Protein AF-A0A9D7H4N6-F1 (afdb_monomer)

pLDDT: mean 89.92, std 17.06, range [23.44, 98.88]

Nearest PDB structures (foldseek):
  3dor-assembly1_B  TM=7.027E-01  e=2.521E-19  Chlamydia trachomatis
  3dpm-assembly1_B  TM=6.801E-01  e=1.148E-19  Chlamydia trachomatis
  8vcb-assembly2_B  TM=7.062E-01  e=5.850E-17  Bacteroides fragilis
  4l8k-assembly2_B  TM=6.995E-01  e=5.491E-16  Parabacteroides merdae ATCC 43184
  7rqh-assembly1_B-4  TM=7.198E-01  e=1.132E-14  Pseudomonas aeruginosa PAO1

Solvent-accessible surface area (backbone atoms only — not comparable to full-atom values): 26566 Å² total; per-residue (Å²): 134,89,82,87,92,82,90,86,92,87,89,86,90,83,91,85,89,82,90,79,92,77,87,84,79,83,87,75,97,68,84,78,77,80,78,72,80,78,74,78,77,72,62,92,66,58,45,61,63,74,42,55,33,49,44,80,59,23,33,16,24,37,17,38,82,50,97,94,28,19,41,80,37,81,52,82,65,52,63,84,71,32,39,23,46,89,23,38,71,37,78,54,51,78,65,53,52,51,52,49,53,38,45,49,56,49,43,54,50,44,64,27,33,34,31,46,32,72,85,68,71,52,54,60,66,59,29,44,30,32,13,49,32,44,31,60,73,35,62,103,49,68,57,23,46,47,24,13,50,51,47,34,53,42,53,54,37,38,44,40,24,36,40,39,46,78,84,46,58,69,36,92,80,27,21,34,59,31,18,9,27,38,36,43,28,32,35,54,38,92,58,32,25,29,24,73,40,45,43,87,87,20,57,72,73,60,46,36,14,30,27,46,50,29,46,72,91,26,44,33,57,58,28,38,51,50,30,56,64,43,45,53,23,42,66,39,29,24,20,70,46,16,41,47,34,54,6,22,21,12,40,42,37,63,59,47,72,70,36,39,38,32,37,35,41,79,90,67,51,72,48,80,43,60,31,79,53,74,50,75,72,40,58,44,40,33,94,38,70,64,40,70,79,42,61,43,48,56,46,77,46,97,90,39,35,18,40,36,37,36,22,34,42,54,73,64,93,54,96,80,64,47,68,67,56,52,40,48,52,38,38,57,30,45,62,78,34,68,85,32,60,7,39,31,38,37,28,31,42,7,68,9,55,46,39,68,44,41,29,36,46,48,24,8,42,45,58,49,52,72,46,74,58,32,38,33,28,32,38,36,76,60,47,82,71,85,38,66,39,87,88,46,68,46,75,45,58,32,46,86,24,77,84,44,53,45,87,56,40,40,22,36,36,37,19,21,44,8,15,28,22,36,30,55,30,48,45,44,40,64,72,29,11,79,70,58,37,49,37,27,18,39,33,18,10,8,18,44,62,41,78,40,69,75,45,78,48,44,90,93,58,50,28,36,33,32,32,21,23,26,34,26,20,37,84,87,65,51,70,36,54,37,55,37,47,73,34,83,38,78,41,68,70,42,40,66,35,34,58,70,77,38,58,45,45,60,53,56,38,47,66,78,19,105

Secondary structure (DSSP, 8-state):
-------------------------PPP--PPP-PPPPP----TTPPPTT-EEE-TTS-EEEEEEETTEEEEEE-PPP-SSEEEETTEEEEPPHHHHHHHHHHHHHHHHHHHH-SSTTTTT--HHHHHHHHHHHHHHS-SSHHHHHHHHHHHHHHT--SS-EEEETTTTTSSSSPBTTEESSSEEEEEETTEEEEEEE-TT-TT---TT-EEEEETTEEHHHHHHHHHTSS-BEE---SHHHHHHHHHHTGGGS--TT-EEEEE-TTS-EEEEE---PPSPEE--SSSTTGGGSS-EEEE-TTS-EEEE---BSPPS-TT--HHHHHHHHHHHHHTTTTSSEEEEE-TT---B-HHHHHHHHTTSTT---EEEEEEEEBPTT-SS--BPTT--EEEEE---GGG---SEEEEEE-TT--THHHHHHHHHHHHSTT-EEEEES------S----EEEE-SSS-EEEE---EEEE-TT--B-TT-----SEE-PPPHHHHHTT--HHHHHHHHHH-

Sequence (514 aa):
MRSALSRVFGALRTSASVVLLSAGCAPSDAAEPASAPAAASACASSCTVGARRCSERGDPEECRSEANCGAWHPVDACVGETACRDGECASLSPRQIEQKKDLATFVDKLAASTGSYLDLGVDAQDVLSASVTTLVAGADDDAAYYRAARRALVGFRNGHIDLFSNTKCGSAELPELFTSRVGACAQPFRDHAVVAYANEGNALGLRAGDRIVSVDGRAGAAMLDAAFHQAACGVGSSSESNRRFVSATSLFAAVRVGSTVEVARVDGTVETKTVERLEAPVLCRFPHPGSHAYPAKATRRSDGVAVVEVPTFLLPTSPRMTESDLAERIAEELDKAKDAKGIVWDLRGNPGGATFVGLSIVGGMPGFTKGVLAKCAARQFGSVPFAPVPGSTITFQVSAQSRFAYAGKVAVIVDGLTTSAGDYFALAVSSMTGGQVALVGSPTAGAFGGVGKPYDFGKLLPMRFTADESRCTDPTGAPLERRGVEPAHLVELQPEDLQAGRDTVVEAAAALVR

Foldseek 3Di:
DDDDDDDDDDDDDDDDDDDDDDDDDDDDDDDDDPDDPPDPDDPPDADDAQQWDQDLLQFIWGFHDDPNGTDTDGDDGADDQWTHDRRDTDHDDPLLSQLLVLLLVLLLQQLQFFQCQVVVVQDSSSQSSSLSNQLVHDDSDPQSSLLSSLSSQQSSQFFQKWKDFPPCECHLSAYAFLKAFQQWFWFDDQQFIFTLDGDVPGQFPDAGLKTFQDKQPDGGVRLLVCQLSGRYGTTHFRAPQLSRGSSRSSSRSRDDQQMWTWIQAPVRDIDITGRNDTHRMFRNAPPHGPLVVAQWAWDADPVQEIEIEGQEQADPPPPPDDSVNSLVRSLVRVVVGQRGLEYEYEHELYQYHDLVSLLLLLLQDAQFDWDWFKKKFFFDGRDVVTDGDPPRIDTDIHHHHPSNHHHAQYEYEYGQNLEESSQSSLSRQVPGRNPRYFYFEAFYRLNYFHWADKDWTDPPGIMIMTHGRMFMAGPVRHTSGRPTRGTPYYDDAHSVQSNVVHGRRVVVRVVRRD

Mean predicted aligned error: 7.72 Å

Radius of gyration: 27.6 Å; Cα contacts (8 Å, |Δi|>4): 1222; chains: 1; bounding box: 60×85×81 Å

Structure (mmCIF, N/CA/C/O backbone):
data_AF-A0A9D7H4N6-F1
#
_entry.id   AF-A0A9D7H4N6-F1
#
loop_
_atom_site.group_PDB
_atom_site.id
_atom_site.type_symbol
_atom_site.label_atom_id
_atom_site.label_alt_id
_atom_site.label_comp_id
_atom_site.label_asym_id
_atom_site.label_entity_id
_atom_site.label_seq_id
_atom_site.pdbx_PDB_ins_code
_atom_site.Cartn_x
_atom_site.Cartn_y
_atom_site.Cartn_z
_atom_site.occupancy
_atom_site.B_iso_or_equiv
_atom_site.auth_seq_id
_atom_site.auth_comp_id
_atom_site.auth_asym_id
_atom_site.auth_atom_id
_atom_site.pdbx_PDB_model_num
ATOM 1 N N . MET A 1 1 ? 28.445 -23.072 48.379 1.00 31.16 1 MET A N 1
ATOM 2 C CA . MET A 1 1 ? 29.192 -23.818 49.418 1.00 31.16 1 MET A CA 1
ATOM 3 C C . MET A 1 1 ? 28.188 -24.417 50.400 1.00 31.16 1 MET A C 1
ATOM 5 O O . MET A 1 1 ? 27.513 -23.635 51.048 1.00 31.16 1 MET A O 1
ATOM 9 N N . ARG A 1 2 ? 28.145 -25.765 50.490 1.00 28.98 2 ARG A N 1
ATOM 10 C CA . ARG A 1 2 ? 27.382 -26.639 51.431 1.00 28.98 2 ARG A CA 1
ATOM 11 C C . ARG A 1 2 ? 25.843 -26.587 51.286 1.00 28.98 2 ARG A C 1
ATOM 13 O O . ARG A 1 2 ? 25.305 -25.510 51.126 1.00 28.98 2 ARG A O 1
ATOM 20 N N . SER A 1 3 ? 25.028 -27.644 51.376 1.00 30.94 3 SER A N 1
ATOM 21 C CA . SER A 1 3 ? 25.128 -29.116 51.511 1.00 30.94 3 SER A CA 1
ATOM 22 C C . SER A 1 3 ? 23.657 -29.601 51.620 1.00 30.94 3 SER A C 1
ATOM 24 O O . SER A 1 3 ? 22.938 -29.067 52.451 1.00 30.94 3 SER A O 1
ATOM 26 N N . ALA A 1 4 ? 23.102 -30.359 50.668 1.00 32.34 4 ALA A N 1
ATOM 27 C CA . ALA A 1 4 ? 22.773 -31.802 50.734 1.00 32.34 4 ALA A CA 1
ATOM 28 C C . ALA A 1 4 ? 21.651 -32.293 51.711 1.00 32.34 4 ALA A C 1
ATOM 30 O O . ALA A 1 4 ? 21.823 -32.253 52.921 1.00 32.34 4 ALA A O 1
ATOM 31 N N . LEU A 1 5 ? 20.591 -32.872 51.100 1.00 29.30 5 LEU A N 1
ATOM 32 C CA . LEU A 1 5 ? 19.924 -34.191 51.329 1.00 29.30 5 LEU A CA 1
ATOM 33 C C . LEU A 1 5 ? 19.170 -34.583 52.633 1.00 29.30 5 LEU A C 1
ATOM 35 O O . LEU A 1 5 ? 19.785 -34.716 53.681 1.00 29.30 5 LEU A O 1
ATOM 39 N N . SER A 1 6 ? 17.883 -34.984 52.482 1.00 26.77 6 SER A N 1
ATOM 40 C CA . SER A 1 6 ? 17.242 -36.291 52.866 1.00 26.77 6 SER A CA 1
ATOM 41 C C . SER A 1 6 ? 15.709 -36.234 52.578 1.00 26.77 6 SER A C 1
ATOM 43 O O . SER A 1 6 ? 15.073 -35.291 53.027 1.00 26.77 6 SER A O 1
ATOM 45 N N . ARG A 1 7 ? 15.058 -36.998 51.666 1.00 29.36 7 ARG A N 1
ATOM 46 C CA . ARG A 1 7 ? 14.456 -38.375 51.738 1.00 29.36 7 ARG A CA 1
ATOM 47 C C . ARG A 1 7 ? 13.789 -38.705 53.106 1.00 29.36 7 ARG A C 1
ATOM 49 O O . ARG A 1 7 ? 14.458 -38.523 54.112 1.00 29.36 7 ARG A O 1
ATOM 56 N N . VAL A 1 8 ? 12.517 -39.139 53.262 1.00 28.75 8 VAL A N 1
ATOM 57 C CA . VAL A 1 8 ? 11.832 -40.390 52.810 1.00 28.75 8 VAL A CA 1
ATOM 58 C C . VAL A 1 8 ? 10.313 -40.389 53.189 1.00 28.75 8 VAL A C 1
ATOM 60 O O . VAL A 1 8 ? 9.976 -39.990 54.295 1.00 28.75 8 VAL A O 1
ATOM 63 N N . PHE A 1 9 ? 9.468 -40.910 52.273 1.00 25.94 9 PHE A N 1
ATOM 64 C CA . PHE A 1 9 ? 8.180 -41.668 52.347 1.00 25.94 9 PHE A CA 1
ATOM 65 C C . PHE A 1 9 ? 6.916 -41.242 53.140 1.00 25.94 9 PHE A C 1
ATOM 67 O O . PHE A 1 9 ? 6.926 -41.061 54.350 1.00 25.94 9 PHE A O 1
ATOM 74 N N . GLY A 1 10 ? 5.769 -41.361 52.445 1.00 23.44 10 GLY A N 1
ATOM 75 C CA . GLY A 1 10 ? 4.425 -41.580 53.004 1.00 23.44 10 GLY A CA 1
ATOM 76 C C . GLY A 1 10 ? 3.359 -41.718 51.903 1.00 23.44 10 GLY A C 1
ATOM 77 O O . GLY A 1 10 ? 2.981 -40.733 51.284 1.00 23.44 10 GLY A O 1
ATOM 78 N N . ALA A 1 11 ? 2.926 -42.948 51.619 1.00 26.28 11 ALA A N 1
ATOM 79 C CA . ALA A 1 11 ? 1.974 -43.316 50.568 1.00 26.28 11 ALA A CA 1
ATOM 80 C C . ALA A 1 11 ? 0.505 -43.081 50.965 1.00 26.28 11 ALA A C 1
ATOM 82 O O . ALA A 1 11 ? 0.164 -43.284 52.125 1.00 26.28 11 ALA A O 1
ATOM 83 N N . LEU A 1 12 ? -0.375 -42.808 49.991 1.00 26.25 12 LEU A N 1
ATOM 84 C CA . LEU A 1 12 ? -1.779 -43.248 50.016 1.00 26.25 12 LEU A CA 1
ATOM 85 C C . LEU A 1 12 ? -2.389 -43.259 48.603 1.00 26.25 12 LEU A C 1
ATOM 87 O O . LEU A 1 12 ? -2.299 -42.300 47.844 1.00 26.25 12 LEU A O 1
ATOM 91 N N . ARG A 1 13 ? -2.957 -44.422 48.264 1.00 29.92 13 ARG A N 1
ATOM 92 C CA . ARG A 1 13 ? -3.663 -44.780 47.026 1.00 29.92 13 ARG A CA 1
ATOM 93 C C . ARG A 1 13 ? -5.121 -44.309 47.071 1.00 29.92 13 ARG A C 1
ATOM 95 O O . ARG A 1 13 ? -5.721 -44.351 48.137 1.00 29.92 13 ARG A O 1
ATOM 102 N N . THR A 1 14 ? -5.694 -44.011 45.902 1.00 30.47 14 THR A N 1
ATOM 103 C CA . THR A 1 14 ? -7.091 -44.270 45.449 1.00 30.47 14 THR A CA 1
ATOM 104 C C . THR A 1 14 ? -7.192 -43.675 44.029 1.00 30.47 14 THR A C 1
ATOM 106 O O . THR A 1 14 ? -7.036 -42.479 43.854 1.00 30.47 14 THR A O 1
ATOM 109 N N . SER A 1 15 ? -7.061 -44.439 42.938 1.00 30.33 15 SER A N 1
ATOM 110 C CA . SER A 1 15 ? -8.058 -45.303 42.273 1.00 30.33 15 SER A CA 1
ATOM 111 C C . SER A 1 15 ? -9.356 -44.591 41.869 1.00 30.33 15 SER A C 1
ATOM 113 O O . SER A 1 15 ? -10.302 -44.559 42.643 1.00 30.33 15 SER A O 1
ATOM 115 N N . ALA A 1 16 ? -9.401 -44.115 40.620 1.00 28.72 16 ALA A N 1
ATOM 116 C CA . ALA A 1 16 ? -10.598 -44.093 39.776 1.00 28.72 16 ALA A CA 1
ATOM 117 C C . ALA A 1 16 ? -10.154 -44.049 38.301 1.00 28.72 16 ALA A C 1
ATOM 119 O O . ALA A 1 16 ? -9.672 -43.033 37.807 1.00 28.72 16 ALA A O 1
ATOM 120 N N . SER A 1 17 ? -10.256 -45.196 37.631 1.00 28.16 17 SER A N 1
ATOM 121 C CA . SER A 1 17 ? -10.043 -45.360 36.194 1.00 28.16 17 SER A CA 1
ATOM 122 C C . SER A 1 17 ? -11.360 -45.120 35.459 1.00 28.16 17 SER A C 1
ATOM 124 O O . SER A 1 17 ? -12.376 -45.706 35.826 1.00 28.16 17 SER A O 1
ATOM 126 N N . VAL A 1 18 ? -11.326 -44.321 34.392 1.00 29.06 18 VAL A N 1
ATOM 127 C CA . VAL A 1 18 ? -12.344 -44.333 33.335 1.00 29.06 18 VAL A CA 1
ATOM 128 C C . VAL A 1 18 ? -11.663 -44.715 32.025 1.00 29.06 18 VAL A C 1
ATOM 130 O O . VAL A 1 18 ? -10.549 -44.297 31.721 1.00 29.06 18 VAL A O 1
ATOM 133 N N . VAL A 1 19 ? -12.356 -45.610 31.337 1.00 26.47 19 VAL A N 1
ATOM 134 C CA . VAL A 1 19 ? -11.982 -46.451 30.206 1.00 26.47 19 VAL A CA 1
ATOM 135 C C . VAL A 1 19 ? -11.839 -45.636 28.917 1.00 26.47 19 VAL A C 1
ATOM 137 O O . VAL A 1 19 ? -12.755 -44.909 28.545 1.00 26.47 19 VAL A O 1
ATOM 140 N N . LEU A 1 20 ? -10.731 -45.826 28.196 1.00 29.91 20 LEU A N 1
ATOM 141 C CA . LEU A 1 20 ? -10.601 -45.502 26.773 1.00 29.91 20 LEU A CA 1
ATOM 142 C C . LEU A 1 20 ? -10.512 -46.822 26.000 1.00 29.91 20 LEU A C 1
ATOM 144 O O . LEU A 1 20 ? -9.596 -47.616 26.204 1.00 29.91 20 LEU A O 1
ATOM 148 N N . LEU A 1 21 ? -11.512 -47.059 25.152 1.00 28.14 21 LEU A N 1
ATOM 149 C CA . LEU A 1 21 ? -11.592 -48.175 24.215 1.00 28.14 21 LEU A CA 1
ATOM 150 C C . LEU A 1 21 ? -10.559 -47.981 23.097 1.00 28.14 21 LEU A C 1
ATOM 152 O O . LEU A 1 21 ? -10.729 -47.114 22.243 1.00 28.14 21 LEU A O 1
ATOM 156 N N . SER A 1 22 ? -9.520 -48.814 23.076 1.00 31.00 22 SER A N 1
ATOM 157 C CA . SER A 1 22 ? -8.699 -49.070 21.893 1.00 31.00 22 SER A CA 1
ATOM 158 C C . SER A 1 22 ? -9.006 -50.479 21.382 1.00 31.00 22 SER A C 1
ATOM 160 O O . SER A 1 22 ? -8.701 -51.482 22.024 1.00 31.00 22 SER A O 1
ATOM 162 N N . ALA A 1 23 ? -9.662 -50.561 20.225 1.00 32.72 23 ALA A N 1
ATOM 163 C CA . ALA A 1 23 ? -9.828 -51.813 19.502 1.00 32.72 23 ALA A CA 1
ATOM 164 C C . ALA A 1 23 ? -8.576 -52.046 18.648 1.00 32.72 23 ALA A C 1
ATOM 166 O O . ALA A 1 23 ? -8.309 -51.306 17.703 1.00 32.72 23 ALA A O 1
ATOM 167 N N . GLY A 1 24 ? -7.801 -53.064 19.017 1.00 31.47 24 GLY A N 1
ATOM 168 C CA . GLY A 1 24 ? -6.745 -53.622 18.184 1.00 31.47 24 GLY A CA 1
ATOM 169 C C . GLY A 1 24 ? -7.323 -54.601 17.163 1.00 31.47 24 GLY A C 1
ATOM 170 O O . GLY A 1 24 ? -8.156 -55.440 17.497 1.00 31.47 24 GLY A O 1
ATOM 171 N N . CYS A 1 25 ? -6.841 -54.517 15.928 1.00 34.50 25 CYS A N 1
ATOM 172 C CA . CYS A 1 25 ? -6.872 -55.608 14.961 1.00 34.50 25 CYS A CA 1
ATOM 173 C C . CYS A 1 25 ? -5.444 -55.807 14.447 1.00 34.50 25 CYS A C 1
ATOM 175 O O . CYS A 1 25 ? -4.770 -54.849 14.072 1.00 34.50 25 CYS A O 1
ATOM 177 N N . ALA A 1 26 ? -4.979 -57.052 14.524 1.00 42.94 26 ALA A N 1
ATOM 178 C CA . ALA A 1 26 ? -3.671 -57.503 14.068 1.00 42.94 26 ALA A CA 1
ATOM 179 C C . ALA A 1 26 ? -3.555 -57.429 12.531 1.00 42.94 26 ALA A C 1
ATOM 181 O O . ALA A 1 26 ? -4.571 -57.591 11.851 1.00 42.94 26 ALA A O 1
ATOM 182 N N . PRO A 1 27 ? -2.349 -57.239 11.967 1.00 38.84 27 PRO A N 1
ATOM 183 C CA . PRO A 1 27 ? -2.152 -57.338 10.530 1.00 38.84 27 PRO A CA 1
ATOM 184 C C . PRO A 1 27 ? -2.072 -58.810 10.106 1.00 38.84 27 PRO A C 1
ATOM 186 O O . PRO A 1 27 ? -1.312 -59.598 10.666 1.00 38.84 27 PRO A O 1
ATOM 189 N N . SER A 1 28 ? -2.885 -59.166 9.115 1.00 38.56 28 SER A N 1
ATOM 190 C CA . SER A 1 28 ? -2.778 -60.402 8.347 1.00 38.56 28 SER A CA 1
ATOM 191 C C . SER A 1 28 ? -1.694 -60.257 7.282 1.00 38.56 28 SER A C 1
ATOM 193 O O . SER A 1 28 ? -1.727 -59.297 6.510 1.00 38.56 28 SER A O 1
ATOM 195 N N . ASP A 1 29 ? -0.800 -61.239 7.199 1.00 43.19 29 ASP A N 1
ATOM 196 C CA . ASP A 1 29 ? 0.105 -61.446 6.072 1.00 43.19 29 ASP A CA 1
ATOM 197 C C . ASP A 1 29 ? -0.702 -61.643 4.778 1.00 43.19 29 ASP A C 1
ATOM 199 O O . ASP A 1 29 ? -1.260 -62.712 4.520 1.00 43.19 29 ASP A O 1
ATOM 203 N N . ALA A 1 30 ? -0.771 -60.594 3.962 1.00 38.00 30 ALA A N 1
ATOM 204 C CA . ALA A 1 30 ? -1.228 -60.653 2.583 1.00 38.00 30 ALA A CA 1
ATOM 205 C C . ALA A 1 30 ? -0.096 -60.127 1.698 1.00 38.00 30 ALA A C 1
ATOM 207 O O . ALA A 1 30 ? 0.338 -58.985 1.836 1.00 38.00 30 ALA A O 1
ATOM 208 N N . ALA A 1 31 ? 0.402 -60.998 0.823 1.00 40.69 31 ALA A N 1
ATOM 209 C CA . ALA A 1 31 ? 1.428 -60.686 -0.157 1.00 40.69 31 ALA A CA 1
ATOM 210 C C . ALA A 1 31 ? 1.019 -59.475 -1.013 1.00 40.69 31 ALA A C 1
ATOM 212 O O . ALA A 1 31 ? -0.076 -59.449 -1.581 1.00 40.69 31 ALA A O 1
ATOM 213 N N . GLU A 1 32 ? 1.915 -58.489 -1.104 1.00 38.44 32 GLU A N 1
ATOM 214 C CA . GLU A 1 32 ? 1.779 -57.339 -1.994 1.00 38.44 32 GLU A CA 1
ATOM 215 C C . GLU A 1 32 ? 1.626 -57.806 -3.453 1.00 38.44 32 GLU A C 1
ATOM 217 O O . GLU A 1 32 ? 2.433 -58.613 -3.931 1.00 38.44 32 GLU A O 1
ATOM 222 N N . PRO A 1 33 ? 0.631 -57.301 -4.203 1.00 44.22 33 PRO A N 1
ATOM 223 C CA . PRO A 1 33 ? 0.634 -57.443 -5.647 1.00 44.22 33 PRO A CA 1
ATOM 224 C C . PRO A 1 33 ? 1.816 -56.646 -6.210 1.00 44.22 33 PRO A C 1
ATOM 226 O O . PRO A 1 33 ? 2.027 -55.489 -5.846 1.00 44.22 33 PRO A O 1
ATOM 229 N N . ALA A 1 34 ? 2.579 -57.285 -7.098 1.00 42.91 34 ALA A N 1
ATOM 230 C CA . ALA A 1 34 ? 3.701 -56.689 -7.810 1.00 42.91 34 ALA A CA 1
ATOM 231 C C . ALA A 1 34 ? 3.352 -55.279 -8.312 1.00 42.91 34 ALA A C 1
ATOM 233 O O . ALA A 1 34 ? 2.347 -55.076 -9.000 1.00 42.91 34 ALA A O 1
ATOM 234 N N . SER A 1 35 ? 4.196 -54.318 -7.943 1.00 48.28 35 SER A N 1
ATOM 235 C CA . SER A 1 35 ? 4.114 -52.927 -8.360 1.00 48.28 35 SER A CA 1
ATOM 236 C C . SER A 1 35 ? 3.995 -52.833 -9.881 1.00 48.28 35 SER A C 1
ATOM 238 O O . SER A 1 35 ? 4.851 -53.301 -10.634 1.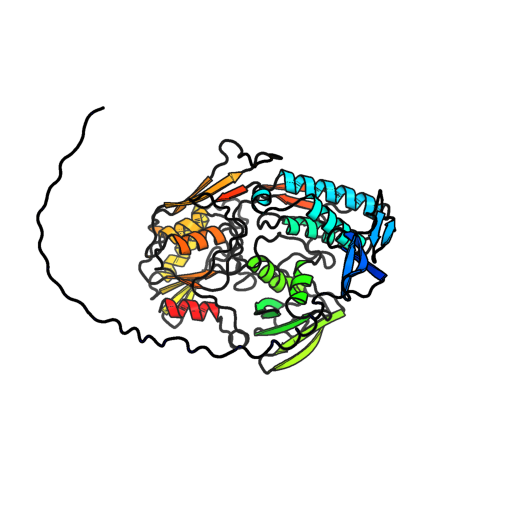00 48.28 35 SER A O 1
ATOM 240 N N . ALA A 1 36 ? 2.909 -52.211 -10.339 1.00 52.25 36 ALA A N 1
ATOM 241 C CA . ALA A 1 36 ? 2.809 -51.752 -11.714 1.00 52.25 36 ALA A CA 1
ATOM 242 C C . ALA A 1 36 ? 4.004 -50.822 -12.013 1.00 52.25 36 ALA A C 1
ATOM 244 O O . ALA A 1 36 ? 4.398 -50.047 -11.133 1.00 52.25 36 ALA A O 1
ATOM 245 N N . PRO A 1 37 ? 4.602 -50.885 -13.216 1.00 46.31 37 PRO A N 1
ATOM 246 C CA . PRO A 1 37 ? 5.726 -50.027 -13.567 1.00 46.31 37 PRO A CA 1
ATOM 247 C C . PRO A 1 37 ? 5.324 -48.563 -13.379 1.00 46.31 37 PRO A C 1
ATOM 249 O O . PRO A 1 37 ? 4.266 -48.142 -13.850 1.00 46.31 37 PRO A O 1
ATOM 252 N N . ALA A 1 38 ? 6.162 -47.816 -12.656 1.00 49.41 38 ALA A N 1
ATOM 253 C CA . ALA A 1 38 ? 5.985 -46.393 -12.411 1.00 49.41 38 ALA A CA 1
ATOM 254 C C . ALA A 1 38 ? 5.658 -45.686 -13.732 1.00 49.41 38 ALA A C 1
ATOM 256 O O . ALA A 1 38 ? 6.451 -45.723 -14.676 1.00 49.41 38 ALA A O 1
ATOM 257 N N . ALA A 1 39 ? 4.473 -45.076 -13.803 1.00 52.19 39 ALA A N 1
ATOM 258 C CA . ALA A 1 39 ? 4.115 -44.197 -14.903 1.00 52.19 39 ALA A CA 1
ATOM 259 C C . ALA A 1 39 ? 5.239 -43.166 -15.063 1.00 52.19 39 ALA A C 1
ATOM 261 O O . ALA A 1 39 ? 5.658 -42.559 -14.076 1.00 52.19 39 ALA A O 1
ATOM 262 N N . ALA A 1 40 ? 5.758 -43.027 -16.286 1.00 56.47 40 ALA A N 1
ATOM 263 C CA . ALA A 1 40 ? 6.808 -42.075 -16.608 1.00 56.47 40 ALA A CA 1
ATOM 264 C C . ALA A 1 40 ? 6.451 -40.709 -16.007 1.00 56.47 40 ALA A C 1
ATOM 266 O O . ALA A 1 40 ? 5.427 -40.122 -16.355 1.00 56.47 40 ALA A O 1
ATOM 267 N N . SER A 1 41 ? 7.274 -40.260 -15.058 1.00 62.50 41 SER A N 1
ATOM 268 C CA . SER A 1 41 ? 7.195 -38.948 -14.422 1.00 62.50 41 SER A CA 1
ATOM 269 C C . SER A 1 41 ? 7.042 -37.885 -15.507 1.00 62.50 41 SER A C 1
ATOM 271 O O . SER A 1 41 ? 8.002 -37.602 -16.224 1.00 62.50 41 SER A O 1
ATOM 273 N N . ALA A 1 42 ? 5.845 -37.316 -15.652 1.00 63.62 42 ALA A N 1
ATOM 274 C CA . ALA A 1 42 ? 5.615 -36.212 -16.569 1.00 63.62 42 ALA A CA 1
ATOM 275 C C . ALA A 1 42 ? 6.565 -35.069 -16.187 1.00 63.62 42 ALA A C 1
ATOM 277 O O . ALA A 1 42 ? 6.561 -34.616 -15.042 1.00 63.62 42 ALA A O 1
ATOM 278 N N . CYS A 1 43 ? 7.420 -34.650 -17.122 1.00 72.25 43 CYS A N 1
ATOM 279 C CA . CYS A 1 43 ? 8.371 -33.565 -16.919 1.00 72.25 43 CYS A CA 1
ATOM 280 C C . CYS A 1 43 ? 7.598 -32.301 -16.507 1.00 72.25 43 CYS A C 1
ATOM 282 O O . CYS A 1 43 ? 6.973 -31.659 -17.347 1.00 72.25 43 CYS A O 1
ATOM 284 N N . ALA A 1 44 ? 7.629 -31.932 -15.226 1.00 58.16 44 ALA A N 1
ATOM 285 C CA . ALA A 1 44 ? 6.854 -30.803 -14.704 1.00 58.16 44 ALA A CA 1
ATOM 286 C C . ALA A 1 44 ? 7.310 -29.432 -15.256 1.00 58.16 44 ALA A C 1
ATOM 288 O O . ALA A 1 44 ? 6.668 -28.418 -14.999 1.00 58.16 44 ALA A O 1
ATOM 289 N N . SER A 1 45 ? 8.396 -29.392 -16.036 1.00 65.00 45 SER A N 1
ATOM 290 C CA . SER A 1 45 ? 8.936 -28.173 -16.643 1.00 65.00 45 SER A CA 1
ATOM 291 C C . SER A 1 45 ? 9.749 -28.450 -17.917 1.00 65.00 45 SER A C 1
ATOM 293 O O . SER A 1 45 ? 10.897 -28.020 -18.020 1.00 65.00 45 SER A O 1
ATOM 295 N N . SER A 1 46 ? 9.211 -29.199 -18.885 1.00 79.25 46 SER A N 1
ATOM 296 C CA . SER A 1 46 ? 9.947 -29.444 -20.134 1.00 79.25 46 SER A CA 1
ATOM 297 C C . SER A 1 46 ? 10.008 -28.180 -20.997 1.00 79.25 46 SER A C 1
ATOM 299 O O . SER A 1 46 ? 8.976 -27.704 -21.471 1.00 79.25 46 SER A O 1
ATOM 301 N N . CYS A 1 47 ? 11.209 -27.659 -21.234 1.00 89.94 47 CYS A N 1
ATOM 302 C CA . CYS A 1 47 ? 11.455 -26.691 -22.301 1.00 89.94 47 CYS A CA 1
ATOM 303 C C . CYS A 1 47 ? 11.732 -27.400 -23.639 1.00 89.94 47 CYS A C 1
ATOM 305 O O . CYS A 1 47 ? 12.070 -28.585 -23.677 1.00 89.94 47 CYS A O 1
ATOM 307 N N . THR A 1 48 ? 11.590 -26.681 -24.754 1.00 93.06 48 THR A N 1
ATOM 308 C CA . THR A 1 48 ? 11.967 -27.198 -26.077 1.00 93.06 48 THR A CA 1
ATOM 309 C C . THR A 1 48 ? 13.486 -27.175 -26.208 1.00 93.06 48 THR A C 1
ATOM 311 O O . THR A 1 48 ? 14.070 -26.098 -26.164 1.00 93.06 48 THR A O 1
ATOM 314 N N . VAL A 1 49 ? 14.134 -28.334 -26.371 1.00 93.31 49 VAL A N 1
ATOM 315 C CA . VAL A 1 49 ? 15.600 -28.430 -26.519 1.00 93.31 49 VAL A CA 1
ATOM 316 C C . VAL A 1 49 ? 16.091 -27.501 -27.637 1.00 93.31 49 VAL A C 1
ATOM 318 O O . VAL A 1 49 ? 15.536 -27.497 -28.734 1.00 93.31 49 VAL A O 1
ATOM 321 N N . GLY A 1 50 ? 17.116 -26.702 -27.340 1.00 93.50 50 GLY A N 1
ATOM 322 C CA . GLY A 1 50 ? 17.661 -25.658 -28.210 1.00 93.50 50 GLY A CA 1
ATOM 323 C C . GLY A 1 50 ? 16.967 -24.298 -28.090 1.00 93.50 50 GLY A C 1
ATOM 324 O O . GLY A 1 50 ? 17.489 -23.311 -28.604 1.00 93.50 50 GLY A O 1
ATOM 325 N N . ALA A 1 51 ? 15.823 -24.201 -27.402 1.00 95.12 51 ALA A N 1
ATOM 326 C CA . ALA A 1 51 ? 15.242 -22.904 -27.073 1.00 95.12 51 ALA A CA 1
ATOM 327 C C . ALA A 1 51 ? 16.204 -22.112 -26.185 1.00 95.12 51 ALA A C 1
ATOM 329 O O . ALA A 1 51 ? 16.891 -22.685 -25.337 1.00 95.12 51 ALA A O 1
ATOM 330 N N . ARG A 1 52 ? 16.216 -20.792 -26.364 1.00 95.75 52 ARG A N 1
ATOM 331 C CA . ARG A 1 52 ? 16.968 -19.856 -25.531 1.00 95.75 52 ARG A CA 1
ATOM 332 C C . ARG A 1 52 ? 16.018 -18.912 -24.815 1.00 95.75 52 ARG A C 1
ATOM 334 O O . ARG A 1 52 ? 14.934 -18.617 -25.318 1.00 95.75 52 ARG A O 1
ATOM 341 N N . ARG A 1 53 ? 16.415 -18.452 -23.635 1.00 93.00 53 ARG A N 1
ATOM 342 C CA . ARG A 1 53 ? 15.707 -17.411 -22.882 1.00 93.00 53 ARG A CA 1
ATOM 343 C C . ARG A 1 53 ? 16.686 -16.625 -22.028 1.00 93.00 53 ARG A C 1
ATOM 345 O O . ARG A 1 53 ? 17.814 -17.055 -21.828 1.00 93.00 53 ARG A O 1
ATOM 352 N N . CYS A 1 54 ? 16.232 -15.507 -21.488 1.00 89.38 54 CYS A N 1
ATOM 353 C CA . CYS A 1 54 ? 16.922 -14.873 -20.374 1.00 89.38 54 CYS A CA 1
ATOM 354 C C . CYS A 1 54 ? 16.380 -15.449 -19.067 1.00 89.38 54 CYS A C 1
ATOM 356 O O . CYS A 1 54 ? 15.163 -15.562 -18.898 1.00 89.38 54 CYS A O 1
ATOM 358 N N . SER A 1 55 ? 17.278 -15.828 -18.164 1.00 88.75 55 SER A N 1
ATOM 359 C CA . SER A 1 55 ? 16.943 -16.207 -16.797 1.00 88.75 55 SER A CA 1
ATOM 360 C C . SER A 1 55 ? 16.328 -15.021 -16.050 1.00 88.75 55 SER A C 1
ATOM 362 O O . SER A 1 55 ? 16.387 -13.872 -16.496 1.00 88.75 55 SER A O 1
ATOM 364 N N . GLU A 1 56 ? 15.789 -15.265 -14.857 1.00 78.31 56 GLU A N 1
ATOM 365 C CA . GLU A 1 56 ? 15.329 -14.182 -13.975 1.00 78.31 56 GLU A CA 1
ATOM 366 C C . GLU A 1 56 ? 16.463 -13.231 -13.549 1.00 78.31 56 GLU A C 1
ATOM 368 O O . GLU A 1 56 ? 16.201 -12.084 -13.180 1.00 78.31 56 GLU A O 1
ATOM 373 N N . ARG A 1 57 ? 17.718 -13.695 -13.631 1.00 78.31 57 ARG A N 1
ATOM 374 C CA . ARG A 1 57 ? 18.930 -12.902 -13.389 1.00 78.31 57 ARG A CA 1
ATOM 375 C C . ARG A 1 57 ? 19.416 -12.158 -14.635 1.00 78.31 57 ARG A C 1
ATOM 377 O O . ARG A 1 57 ? 20.327 -11.349 -14.531 1.00 78.31 57 ARG A O 1
ATOM 384 N N . GLY A 1 58 ? 18.803 -12.382 -15.797 1.00 82.00 58 GLY A N 1
ATOM 385 C CA . GLY A 1 58 ? 19.240 -11.769 -17.052 1.00 82.00 58 GLY A CA 1
ATOM 386 C C . GLY A 1 58 ? 20.454 -12.439 -17.676 1.00 82.00 58 GLY A C 1
ATOM 387 O O . GLY A 1 58 ? 21.071 -11.856 -18.566 1.00 82.00 58 GLY A O 1
ATOM 388 N N . ASP A 1 59 ? 20.784 -13.647 -17.227 1.00 88.19 59 ASP A N 1
ATOM 389 C CA . ASP A 1 59 ? 21.778 -14.491 -17.877 1.00 88.19 59 ASP A CA 1
ATOM 390 C C . ASP A 1 59 ? 21.099 -15.266 -19.005 1.00 88.19 59 ASP A C 1
ATOM 392 O O . ASP A 1 59 ? 19.964 -15.720 -18.828 1.00 88.19 59 ASP A O 1
ATOM 396 N N . PRO A 1 60 ? 21.738 -15.444 -20.167 1.00 91.75 60 PRO A N 1
ATOM 397 C CA . PRO A 1 60 ? 21.158 -16.296 -21.179 1.00 91.75 60 PRO A CA 1
ATOM 398 C C . PRO A 1 60 ? 21.173 -17.760 -20.708 1.00 91.75 60 PRO A C 1
ATOM 400 O O . PRO A 1 60 ? 22.115 -18.241 -20.073 1.00 91.75 60 PRO A O 1
ATOM 403 N N . GLU A 1 61 ? 20.097 -18.471 -21.021 1.00 95.38 61 GLU A N 1
ATOM 404 C CA . GLU A 1 61 ? 19.913 -19.892 -20.753 1.00 95.38 61 GLU A CA 1
ATOM 405 C C . GLU A 1 61 ? 19.524 -20.611 -22.040 1.00 95.38 61 GLU A C 1
ATOM 407 O O . GLU A 1 61 ? 18.785 -20.082 -22.873 1.00 95.38 61 GLU A O 1
ATOM 412 N N . GLU A 1 62 ? 19.980 -21.849 -22.172 1.00 96.25 62 GLU A N 1
ATOM 413 C CA . GLU A 1 62 ? 19.648 -22.744 -23.270 1.00 96.25 62 GLU A CA 1
ATOM 414 C C . GLU A 1 62 ? 18.996 -24.009 -22.719 1.00 96.25 62 GLU A C 1
ATOM 416 O O . GLU A 1 62 ? 19.485 -24.631 -21.775 1.00 96.25 62 GLU A O 1
ATOM 421 N N . CYS A 1 63 ? 17.888 -24.410 -23.328 1.00 95.56 63 CYS A N 1
ATOM 422 C CA . CYS A 1 63 ? 17.241 -25.661 -22.999 1.00 95.56 63 CYS A CA 1
ATOM 423 C C . CYS A 1 63 ? 18.047 -26.841 -23.557 1.00 95.56 63 CYS A C 1
ATOM 425 O O . CYS A 1 63 ? 18.228 -26.947 -24.771 1.00 95.56 63 CYS A O 1
ATOM 427 N N . ARG A 1 64 ? 18.487 -27.768 -22.705 1.00 95.00 64 ARG A N 1
ATOM 428 C CA . ARG A 1 64 ? 19.196 -28.990 -23.113 1.00 95.00 64 ARG A CA 1
ATOM 429 C C . ARG A 1 64 ? 18.428 -30.229 -22.683 1.00 95.00 64 ARG A C 1
ATOM 431 O O . ARG A 1 64 ? 17.587 -30.182 -21.792 1.00 95.00 64 ARG A O 1
ATOM 438 N N . SER A 1 65 ? 18.696 -31.336 -23.366 1.00 91.94 65 SER A N 1
ATOM 439 C CA . SER A 1 65 ? 18.094 -32.626 -23.041 1.00 91.94 65 SER A CA 1
ATOM 440 C C . SER A 1 65 ? 18.757 -33.218 -21.797 1.00 91.94 65 SER A C 1
ATOM 442 O O . SER A 1 65 ? 19.917 -33.619 -21.860 1.00 91.94 65 SER A O 1
ATOM 444 N N . GLU A 1 66 ? 18.001 -33.369 -20.714 1.00 88.44 66 GLU A N 1
ATOM 445 C CA . GLU A 1 66 ? 18.382 -34.103 -19.507 1.00 88.44 66 GLU A CA 1
ATOM 446 C C . GLU A 1 66 ? 17.324 -35.154 -19.163 1.00 88.44 66 GLU A C 1
ATOM 448 O O . GLU A 1 66 ? 16.151 -34.843 -18.982 1.00 88.44 66 GLU A O 1
ATOM 453 N N . ALA A 1 67 ? 17.741 -36.422 -19.069 1.00 83.44 67 ALA A N 1
ATOM 454 C CA . ALA A 1 67 ? 16.887 -37.537 -18.640 1.00 83.44 67 ALA A CA 1
ATOM 455 C C . ALA A 1 67 ? 15.524 -37.632 -19.374 1.00 83.44 67 ALA A C 1
ATOM 457 O O . ALA A 1 67 ? 14.504 -37.940 -18.763 1.00 83.44 67 ALA A O 1
ATOM 458 N N . ASN A 1 68 ? 15.519 -37.403 -20.695 1.00 80.75 68 ASN A N 1
ATOM 459 C CA . ASN A 1 68 ? 14.334 -37.358 -21.573 1.00 80.75 68 ASN A CA 1
ATOM 460 C C . ASN A 1 68 ? 13.401 -36.145 -21.374 1.00 80.75 68 ASN A C 1
ATOM 462 O O . ASN A 1 68 ? 12.323 -36.102 -21.967 1.00 80.75 68 ASN A O 1
ATOM 466 N N . CYS A 1 69 ? 13.822 -35.146 -20.599 1.00 86.12 69 CYS A N 1
ATOM 467 C CA . CYS A 1 69 ? 13.153 -33.859 -20.428 1.00 86.12 69 CYS A CA 1
ATOM 468 C C . CYS A 1 69 ? 14.051 -32.718 -20.942 1.00 86.12 69 CYS A C 1
ATOM 470 O O . CYS A 1 69 ? 15.270 -32.848 -21.002 1.00 86.12 69 CYS A O 1
ATOM 472 N N . GLY A 1 70 ? 13.465 -31.578 -21.309 1.00 90.38 70 GLY A N 1
ATOM 473 C CA . GLY A 1 70 ? 14.229 -30.343 -21.499 1.00 90.38 70 GLY A CA 1
ATOM 474 C C . GLY A 1 70 ? 14.445 -29.633 -20.163 1.00 90.38 70 GLY A C 1
ATOM 475 O O . GLY A 1 70 ? 13.464 -29.412 -19.452 1.00 90.38 70 GLY A O 1
ATOM 476 N N . ALA A 1 71 ? 15.682 -29.254 -19.845 1.00 92.94 71 ALA A N 1
ATOM 477 C CA . ALA A 1 71 ? 16.042 -28.433 -18.689 1.00 92.94 71 ALA A CA 1
ATOM 478 C C . ALA A 1 71 ? 16.803 -27.177 -19.137 1.00 92.94 71 ALA A C 1
ATOM 480 O O . ALA A 1 71 ? 17.548 -27.210 -20.114 1.00 92.94 71 ALA A O 1
ATOM 481 N N . TRP A 1 72 ? 16.599 -26.052 -18.450 1.00 93.56 72 TRP A N 1
ATOM 482 C CA . TRP A 1 72 ? 17.313 -24.808 -18.741 1.00 93.56 72 TRP A CA 1
ATOM 483 C C . TRP A 1 72 ? 18.702 -24.834 -18.112 1.00 93.56 72 TRP A C 1
ATOM 485 O O . TRP A 1 72 ? 18.833 -25.037 -16.906 1.00 93.56 72 TRP A O 1
ATOM 495 N N . HIS A 1 73 ? 19.729 -24.599 -18.924 1.00 94.19 73 HIS A N 1
ATOM 496 C CA . HIS A 1 73 ? 21.114 -24.512 -18.482 1.00 94.19 73 HIS A CA 1
ATOM 497 C C . HIS A 1 73 ? 21.672 -23.118 -18.748 1.00 94.19 73 HIS A C 1
ATOM 499 O O . HIS A 1 73 ? 21.422 -22.574 -19.826 1.00 94.19 73 HIS A O 1
ATOM 505 N N . PRO A 1 74 ? 22.469 -22.559 -17.823 1.00 93.06 74 PRO A N 1
ATOM 506 C CA . PRO A 1 74 ? 23.167 -21.309 -18.075 1.00 93.06 74 PRO A CA 1
ATOM 507 C C . PRO A 1 74 ? 24.128 -21.467 -19.260 1.00 93.06 74 PRO A C 1
ATOM 509 O O . PRO A 1 74 ? 24.802 -22.494 -19.402 1.00 93.06 74 PRO A O 1
ATOM 512 N N . VAL A 1 75 ? 24.189 -20.442 -20.106 1.00 94.00 75 VAL A N 1
ATOM 513 C CA . VAL A 1 75 ? 25.259 -20.257 -21.099 1.00 94.00 75 VAL A CA 1
ATOM 514 C C . VAL A 1 75 ? 26.181 -19.114 -20.660 1.00 94.00 75 VAL A C 1
ATOM 516 O O . VAL A 1 75 ? 26.063 -18.620 -19.538 1.00 94.00 75 VAL A O 1
ATOM 519 N N . ASP A 1 76 ? 27.140 -18.728 -21.505 1.00 92.06 76 ASP A N 1
ATOM 520 C CA . ASP A 1 76 ? 28.093 -17.665 -21.185 1.00 92.06 76 ASP A CA 1
ATOM 521 C C . ASP A 1 76 ? 27.365 -16.371 -20.794 1.00 92.06 76 ASP A C 1
ATOM 523 O O . ASP A 1 76 ? 26.537 -15.845 -21.543 1.00 92.06 76 ASP A O 1
ATOM 527 N N . ALA A 1 77 ? 27.684 -15.863 -19.602 1.00 88.19 77 ALA A N 1
ATOM 528 C CA . ALA A 1 77 ? 27.109 -14.629 -19.092 1.00 88.19 77 ALA A CA 1
ATOM 529 C C . ALA A 1 77 ? 27.489 -13.441 -19.986 1.00 88.19 77 ALA A C 1
ATOM 531 O O . ALA A 1 77 ? 28.597 -13.360 -20.524 1.00 88.19 77 ALA A O 1
ATOM 532 N N . CYS A 1 78 ? 26.578 -12.479 -20.108 1.00 87.19 78 CYS A N 1
ATOM 533 C CA . CYS A 1 78 ? 26.830 -11.283 -20.897 1.00 87.19 78 CYS A CA 1
ATOM 534 C C . CYS A 1 78 ? 27.915 -10.414 -20.247 1.00 87.19 78 CYS A C 1
ATOM 536 O O . CYS A 1 78 ? 27.828 -10.052 -19.073 1.00 87.19 78 CYS A O 1
ATOM 538 N N . VAL A 1 79 ? 28.947 -10.068 -21.019 1.00 87.50 79 VAL A N 1
ATOM 539 C CA . VAL A 1 79 ? 30.107 -9.297 -20.549 1.00 87.50 79 VAL A CA 1
ATOM 540 C C . VAL A 1 79 ? 30.086 -7.855 -21.060 1.00 87.50 79 VAL A C 1
ATOM 542 O O . VAL A 1 79 ? 29.586 -7.555 -22.145 1.00 87.50 79 VAL A O 1
ATOM 545 N N . GLY A 1 80 ? 30.664 -6.941 -20.279 1.00 89.56 80 GLY A N 1
ATOM 546 C CA . GLY A 1 80 ? 30.805 -5.532 -20.653 1.00 89.56 80 GLY A CA 1
ATOM 547 C C . GLY A 1 80 ? 29.468 -4.792 -20.773 1.00 89.56 80 GLY A C 1
ATOM 548 O O . GLY A 1 80 ? 28.627 -4.829 -19.872 1.00 89.56 80 GLY A O 1
ATOM 549 N N . GLU A 1 81 ? 29.282 -4.088 -21.889 1.00 92.19 81 GLU A N 1
ATOM 550 C CA . GLU A 1 81 ? 28.085 -3.290 -22.199 1.00 92.19 81 GLU A CA 1
ATOM 551 C C . GLU A 1 81 ? 27.032 -4.108 -22.964 1.00 92.19 81 GLU A C 1
ATOM 553 O O . GLU A 1 81 ? 26.389 -3.628 -23.899 1.00 92.19 81 GLU A O 1
ATOM 558 N N . THR A 1 82 ? 26.866 -5.368 -22.565 1.00 90.38 82 THR A N 1
ATOM 559 C CA . THR A 1 82 ? 25.837 -6.268 -23.089 1.00 90.38 82 THR A CA 1
ATOM 560 C C . THR A 1 82 ? 24.908 -6.746 -21.974 1.00 90.38 82 THR A C 1
ATOM 562 O O . THR A 1 82 ? 25.226 -6.638 -20.785 1.00 90.38 82 THR A O 1
ATOM 565 N N . ALA A 1 83 ? 23.731 -7.233 -22.353 1.00 90.19 83 ALA A N 1
ATOM 566 C CA . ALA A 1 83 ? 22.778 -7.896 -21.468 1.00 90.19 83 ALA A CA 1
ATOM 567 C C . ALA A 1 83 ? 21.942 -8.902 -22.264 1.00 90.19 83 ALA A C 1
ATOM 569 O O . ALA A 1 83 ? 21.832 -8.774 -23.486 1.00 90.19 83 ALA A O 1
ATOM 570 N N . CYS A 1 84 ? 21.345 -9.884 -21.586 1.00 89.75 84 CYS A N 1
ATOM 571 C CA . CYS A 1 84 ? 20.499 -10.848 -22.271 1.00 89.75 84 CYS A CA 1
ATOM 572 C C . CYS A 1 84 ? 19.228 -10.173 -22.808 1.00 89.75 84 CYS A C 1
ATOM 574 O O . CYS A 1 84 ? 18.496 -9.507 -22.072 1.00 89.75 84 CYS A O 1
ATOM 576 N N . ARG A 1 85 ? 18.957 -10.383 -24.095 1.00 89.31 85 ARG A N 1
ATOM 577 C CA . ARG A 1 85 ? 17.717 -10.050 -24.790 1.00 89.31 85 ARG A CA 1
ATOM 578 C C . ARG A 1 85 ? 17.353 -11.242 -25.667 1.00 89.31 85 ARG A C 1
ATOM 580 O O . ARG A 1 85 ? 18.187 -11.716 -26.429 1.00 89.31 85 ARG A O 1
ATOM 587 N N . ASP A 1 86 ? 16.135 -11.752 -25.513 1.00 88.38 86 ASP A N 1
ATOM 588 C CA . ASP A 1 86 ? 15.625 -12.898 -26.281 1.00 88.38 86 ASP A CA 1
ATOM 589 C C . ASP A 1 86 ? 16.530 -14.149 -26.226 1.00 88.38 86 ASP A C 1
ATOM 591 O O . ASP A 1 86 ? 16.603 -14.938 -27.163 1.00 88.38 86 ASP A O 1
ATOM 595 N N . GLY A 1 87 ? 17.220 -14.346 -25.095 1.00 90.50 87 GLY A N 1
ATOM 596 C CA . GLY A 1 87 ? 18.120 -15.480 -24.877 1.00 90.50 87 GLY A CA 1
ATOM 597 C C . GLY A 1 87 ? 19.526 -15.324 -25.451 1.00 90.50 87 GLY A C 1
ATOM 598 O O . GLY A 1 87 ? 20.285 -16.292 -25.443 1.00 90.50 87 GLY A O 1
ATOM 599 N N . GLU A 1 88 ? 19.896 -14.128 -25.909 1.00 92.00 88 GLU A N 1
ATOM 600 C CA . GLU A 1 88 ? 21.227 -13.827 -26.438 1.00 92.00 88 GLU A CA 1
ATOM 601 C C . GLU A 1 88 ? 21.795 -12.537 -25.843 1.00 92.00 88 GLU A C 1
ATOM 603 O O . GLU A 1 88 ? 21.059 -11.646 -25.427 1.00 92.00 88 GLU A O 1
ATOM 608 N N . CYS A 1 89 ? 23.122 -12.405 -25.807 1.00 92.19 89 CYS A N 1
ATOM 609 C CA . CYS A 1 89 ? 23.750 -11.166 -25.360 1.00 92.19 89 CYS A CA 1
ATOM 610 C C . CYS A 1 89 ? 23.661 -10.091 -26.445 1.00 92.19 89 CYS A C 1
ATOM 612 O O . CYS A 1 89 ? 24.284 -10.202 -27.500 1.00 92.19 89 CYS A O 1
ATOM 614 N N . ALA A 1 90 ? 22.924 -9.022 -26.155 1.00 91.00 90 ALA A N 1
ATOM 615 C CA . ALA A 1 90 ? 22.769 -7.869 -27.028 1.00 91.00 90 ALA A CA 1
ATOM 616 C C . ALA A 1 90 ? 23.510 -6.651 -26.466 1.00 91.00 90 ALA A C 1
ATOM 618 O O . ALA A 1 90 ? 23.544 -6.436 -25.252 1.00 91.00 90 ALA A O 1
ATOM 619 N N . SER A 1 91 ? 24.084 -5.833 -27.352 1.00 93.69 91 SER A N 1
ATOM 620 C CA . SER A 1 91 ? 24.684 -4.549 -26.977 1.00 93.69 91 SER A CA 1
ATOM 621 C C . SER A 1 91 ? 23.627 -3.583 -26.451 1.00 93.69 91 SER A C 1
ATOM 623 O O . SER A 1 91 ? 22.551 -3.431 -27.034 1.00 93.69 91 SER A O 1
ATOM 625 N N . LEU A 1 92 ? 23.959 -2.907 -25.358 1.00 94.88 92 LEU A N 1
ATOM 626 C CA . LEU A 1 92 ? 23.139 -1.850 -24.787 1.00 94.88 92 LEU A CA 1
ATOM 627 C C . LEU A 1 92 ? 23.299 -0.555 -25.588 1.00 94.88 92 LEU A C 1
ATOM 629 O O . LEU A 1 92 ? 24.382 -0.251 -26.091 1.00 94.88 92 LEU A O 1
ATOM 633 N N . SER A 1 93 ? 22.233 0.242 -25.676 1.00 96.00 93 SER A N 1
ATOM 634 C CA . SER A 1 93 ? 22.361 1.604 -26.197 1.00 96.00 93 SER A CA 1
ATOM 635 C C . SER A 1 93 ? 23.172 2.482 -25.226 1.00 96.00 93 SER A C 1
ATOM 637 O O . SER A 1 93 ? 23.210 2.199 -24.023 1.00 96.00 93 SER A O 1
ATOM 639 N N . PRO A 1 94 ? 23.767 3.601 -25.686 1.00 96.38 94 PRO A N 1
ATOM 640 C CA . PRO A 1 94 ? 24.414 4.566 -24.792 1.00 96.38 94 PRO A CA 1
ATOM 641 C C . PRO A 1 94 ? 23.503 5.041 -23.651 1.00 96.38 94 PRO A C 1
ATOM 643 O O . PRO A 1 94 ? 23.965 5.267 -22.532 1.00 96.38 94 PRO A O 1
ATOM 646 N N . ARG A 1 95 ? 22.195 5.151 -23.921 1.00 96.56 95 ARG A N 1
ATOM 647 C CA . ARG A 1 95 ? 21.180 5.508 -22.927 1.00 96.56 95 ARG A CA 1
ATOM 648 C C . ARG A 1 95 ? 21.006 4.402 -21.883 1.00 96.56 95 ARG A C 1
ATOM 650 O O . ARG A 1 95 ? 21.087 4.694 -20.692 1.00 96.56 95 ARG A O 1
ATOM 657 N N . GLN A 1 96 ? 20.855 3.147 -22.310 1.00 95.94 96 GLN A N 1
ATOM 658 C CA . GLN A 1 96 ? 20.728 1.994 -21.411 1.00 95.94 96 GLN A CA 1
ATOM 659 C C . GLN A 1 96 ? 21.988 1.759 -20.567 1.00 95.94 96 GLN A C 1
ATOM 661 O O . GLN A 1 96 ? 21.880 1.364 -19.407 1.00 95.94 96 GLN A O 1
ATOM 666 N N . ILE A 1 97 ? 23.180 2.040 -21.104 1.00 95.88 97 ILE A N 1
ATOM 667 C CA . ILE A 1 97 ? 24.442 1.980 -20.350 1.00 95.88 97 ILE A CA 1
ATOM 668 C C . ILE A 1 97 ? 24.426 2.976 -19.185 1.00 95.88 97 ILE A C 1
ATOM 670 O O . ILE A 1 97 ? 24.789 2.615 -18.065 1.00 95.88 97 ILE A O 1
ATOM 674 N N . GLU A 1 98 ? 23.991 4.216 -19.422 1.00 96.50 98 GLU A N 1
ATOM 675 C CA . GLU A 1 98 ? 23.887 5.220 -18.358 1.00 96.50 98 GLU A CA 1
ATOM 676 C C . GLU A 1 98 ? 22.803 4.847 -17.337 1.00 96.50 98 GLU A C 1
ATOM 678 O O . GLU A 1 98 ? 23.052 4.871 -16.133 1.00 96.50 98 GLU A O 1
ATOM 683 N N . GLN A 1 99 ? 21.632 4.402 -17.801 1.00 96.44 99 GLN A N 1
ATOM 684 C CA . GLN A 1 99 ? 20.543 3.940 -16.932 1.00 96.44 99 GLN A CA 1
ATOM 685 C C . GLN A 1 99 ? 20.969 2.747 -16.059 1.00 96.44 99 GLN A C 1
ATOM 687 O O . GLN A 1 99 ? 20.642 2.706 -14.876 1.00 96.44 99 GLN A O 1
ATOM 692 N N . LYS A 1 100 ? 21.754 1.801 -16.595 1.00 95.56 100 LYS A N 1
ATOM 693 C CA . LYS A 1 100 ? 22.331 0.680 -15.831 1.00 95.56 100 LYS A CA 1
ATOM 694 C C . LYS A 1 100 ? 23.253 1.166 -14.705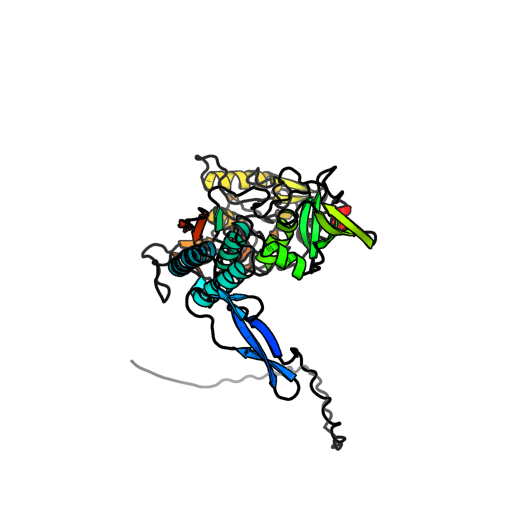 1.00 95.56 100 LYS A C 1
ATOM 696 O O . LYS A 1 100 ? 23.191 0.623 -13.604 1.00 95.56 100 LYS A O 1
ATOM 701 N N . LYS A 1 101 ? 24.086 2.186 -14.949 1.00 95.94 101 LYS A N 1
ATOM 702 C CA . LYS A 1 101 ? 24.965 2.780 -13.918 1.00 95.94 101 LYS A CA 1
ATOM 703 C C . LYS A 1 101 ? 24.165 3.482 -12.822 1.00 95.94 101 LYS A C 1
ATOM 705 O O . LYS A 1 101 ? 24.471 3.324 -11.638 1.00 95.94 101 LYS A O 1
ATOM 710 N N . ASP A 1 102 ? 23.124 4.215 -13.210 1.00 96.81 102 ASP A N 1
ATOM 711 C CA . ASP A 1 102 ? 22.219 4.855 -12.259 1.00 96.81 102 ASP A CA 1
ATOM 712 C C . ASP A 1 102 ? 21.484 3.807 -11.398 1.00 96.81 102 ASP A C 1
ATOM 714 O O . ASP A 1 102 ? 21.409 3.968 -10.180 1.00 96.81 102 ASP A O 1
ATOM 718 N N . LEU A 1 103 ? 21.003 2.705 -11.998 1.00 97.50 103 LEU A N 1
ATOM 719 C CA . LEU A 1 103 ? 20.378 1.590 -11.268 1.00 97.50 103 LEU A CA 1
ATOM 720 C C . LEU A 1 103 ? 21.335 0.949 -10.261 1.00 97.50 103 LEU A C 1
ATOM 722 O O . LEU A 1 103 ? 20.920 0.673 -9.139 1.00 97.50 103 LEU A O 1
ATOM 726 N N . ALA A 1 104 ? 22.600 0.733 -10.630 1.00 96.81 104 ALA A N 1
ATOM 727 C CA . ALA A 1 104 ? 23.600 0.190 -9.711 1.00 96.81 104 ALA A CA 1
ATOM 728 C C . ALA A 1 104 ? 23.794 1.109 -8.495 1.00 96.81 104 ALA A C 1
ATOM 730 O O . ALA A 1 104 ? 23.678 0.666 -7.356 1.00 96.81 104 ALA A O 1
ATOM 731 N N . THR A 1 105 ? 23.962 2.414 -8.736 1.00 96.69 105 THR A N 1
ATOM 732 C CA . THR A 1 105 ? 24.092 3.422 -7.668 1.00 96.69 105 THR A CA 1
ATOM 733 C C . THR A 1 105 ? 22.865 3.440 -6.752 1.00 96.69 105 THR A C 1
ATOM 735 O O . THR A 1 105 ? 22.987 3.534 -5.529 1.00 96.69 105 THR A O 1
ATOM 738 N N . PHE A 1 106 ? 21.673 3.346 -7.339 1.00 97.81 106 PHE A N 1
ATOM 739 C CA . PHE A 1 106 ? 20.414 3.297 -6.608 1.00 97.81 106 PHE A CA 1
ATOM 740 C C . PHE A 1 106 ? 20.302 2.048 -5.723 1.00 97.81 106 PHE A C 1
ATOM 742 O O . PHE A 1 106 ? 20.010 2.170 -4.532 1.00 97.81 106 PHE A O 1
ATOM 749 N N . VAL A 1 107 ? 20.583 0.864 -6.272 1.00 98.00 107 VAL A N 1
ATOM 750 C CA . VAL A 1 107 ? 20.538 -0.408 -5.536 1.00 98.00 107 VAL A CA 1
ATOM 751 C C . VAL A 1 107 ? 21.566 -0.437 -4.408 1.00 98.00 107 VAL A C 1
ATOM 753 O O . VAL A 1 107 ? 21.215 -0.799 -3.285 1.00 98.00 107 VAL A O 1
ATOM 756 N N . ASP A 1 108 ? 22.799 0.009 -4.657 1.00 97.25 108 ASP A N 1
ATOM 757 C CA . ASP A 1 108 ? 23.841 0.091 -3.629 1.00 97.25 108 ASP A CA 1
ATOM 758 C C . ASP A 1 108 ? 23.405 0.995 -2.472 1.00 97.25 108 ASP A C 1
ATOM 760 O O . ASP A 1 108 ? 23.602 0.681 -1.294 1.00 97.25 108 ASP A O 1
ATOM 764 N N . LYS A 1 109 ? 22.756 2.119 -2.793 1.00 97.00 109 LYS A N 1
ATOM 765 C CA . LYS A 1 109 ? 22.267 3.056 -1.787 1.00 97.00 109 LYS A CA 1
ATOM 766 C C . LYS A 1 109 ? 21.086 2.488 -0.996 1.00 97.00 109 LYS A C 1
ATOM 768 O O . LYS A 1 109 ? 21.083 2.622 0.228 1.00 97.00 109 LYS A O 1
ATOM 773 N N . LEU A 1 110 ? 20.135 1.814 -1.649 1.00 96.62 110 LEU A N 1
ATOM 774 C CA . LEU A 1 110 ? 19.065 1.076 -0.969 1.00 96.62 110 LEU A CA 1
ATOM 775 C C . LEU A 1 110 ? 19.634 0.004 -0.031 1.00 96.62 110 LEU A C 1
ATOM 777 O O . LEU A 1 110 ? 19.230 -0.059 1.129 1.00 96.62 110 LEU A O 1
ATOM 781 N N . ALA A 1 111 ? 20.613 -0.783 -0.482 1.00 96.75 111 ALA A N 1
ATOM 782 C CA . ALA A 1 111 ? 21.262 -1.817 0.325 1.00 96.75 111 ALA A CA 1
ATOM 783 C C . ALA A 1 111 ? 22.069 -1.248 1.497 1.00 96.75 111 ALA A C 1
ATOM 785 O O . ALA A 1 111 ? 22.151 -1.861 2.565 1.00 96.75 111 ALA A O 1
ATOM 786 N N . ALA A 1 112 ? 22.663 -0.068 1.342 1.00 96.00 112 ALA A N 1
ATOM 787 C CA . ALA A 1 112 ? 23.407 0.582 2.412 1.00 96.00 112 ALA A CA 1
ATOM 788 C C . ALA A 1 112 ? 22.495 1.251 3.455 1.00 96.00 112 ALA A C 1
ATOM 790 O O . ALA A 1 112 ? 22.867 1.303 4.628 1.00 96.00 112 ALA A O 1
ATOM 791 N N . SER A 1 113 ? 21.316 1.734 3.056 1.00 95.00 113 SER A N 1
ATOM 792 C CA . SER A 1 113 ? 20.393 2.435 3.956 1.00 95.00 113 SER A CA 1
ATOM 793 C C . SER A 1 113 ? 19.345 1.526 4.599 1.00 95.00 113 SER A C 1
ATOM 795 O O . SER A 1 113 ? 19.039 1.723 5.767 1.00 95.00 113 SER A O 1
ATOM 797 N N . THR A 1 114 ? 18.810 0.528 3.887 1.00 95.56 114 THR A N 1
ATOM 798 C CA . THR A 1 114 ? 17.649 -0.241 4.370 1.00 95.56 114 THR A CA 1
ATOM 799 C C . THR A 1 114 ? 18.004 -1.066 5.611 1.00 95.56 114 THR A C 1
ATOM 801 O O . THR A 1 114 ? 18.988 -1.811 5.605 1.00 95.56 114 THR A O 1
ATOM 804 N N . GLY A 1 115 ? 17.234 -0.937 6.690 1.00 92.81 115 GLY A N 1
ATOM 805 C CA . GLY A 1 115 ? 17.503 -1.594 7.970 1.00 92.81 115 GLY A CA 1
ATOM 806 C C . GLY A 1 115 ? 17.122 -3.072 7.992 1.00 92.81 115 GLY A C 1
ATOM 807 O O . GLY A 1 115 ? 17.832 -3.884 8.584 1.00 92.81 115 GLY A O 1
ATOM 808 N N . SER A 1 116 ? 16.035 -3.425 7.308 1.00 90.19 116 SER A N 1
ATOM 809 C CA . SER A 1 116 ? 15.411 -4.753 7.361 1.00 90.19 116 SER A CA 1
ATOM 810 C C . SER A 1 116 ? 15.948 -5.763 6.338 1.00 90.19 116 SER A C 1
ATOM 812 O O . SER A 1 116 ? 15.890 -6.961 6.595 1.00 90.19 116 SER A O 1
ATOM 814 N N . TYR A 1 117 ? 16.505 -5.332 5.198 1.00 89.38 117 TYR A N 1
ATOM 815 C CA . TYR A 1 117 ? 16.733 -6.231 4.049 1.00 89.38 117 TYR A CA 1
ATOM 816 C C . TYR A 1 117 ? 17.675 -7.423 4.325 1.00 89.38 117 TYR A C 1
ATOM 818 O O . TYR A 1 117 ? 17.495 -8.487 3.732 1.00 89.38 117 TYR A O 1
ATOM 826 N N . LEU A 1 118 ? 18.632 -7.280 5.255 1.00 88.38 118 LEU A N 1
ATOM 827 C CA . LEU A 1 118 ? 19.534 -8.368 5.657 1.00 88.38 118 LEU A CA 1
ATOM 828 C C . LEU A 1 118 ? 18.780 -9.516 6.342 1.00 88.38 118 LEU A C 1
ATOM 830 O O . LEU A 1 118 ? 19.054 -10.678 6.053 1.00 88.38 118 LEU A O 1
ATOM 834 N N . ASP A 1 119 ? 17.803 -9.209 7.204 1.00 88.69 119 ASP A N 1
ATOM 835 C CA . ASP A 1 119 ? 16.971 -10.233 7.858 1.00 88.69 119 ASP A CA 1
ATOM 836 C C . ASP A 1 119 ? 16.089 -10.979 6.845 1.00 88.69 119 ASP A C 1
ATOM 838 O O . ASP A 1 119 ? 15.632 -12.092 7.098 1.00 88.69 119 ASP A O 1
ATOM 842 N N . LEU A 1 120 ? 15.836 -10.352 5.695 1.00 88.62 120 LEU A N 1
ATOM 843 C CA . LEU A 1 120 ? 14.953 -10.858 4.650 1.00 88.62 120 LEU A CA 1
ATOM 844 C C . LEU A 1 120 ? 15.680 -11.718 3.610 1.00 88.62 120 LEU A C 1
ATOM 846 O O . LEU A 1 120 ? 15.025 -12.221 2.695 1.00 88.62 120 LEU A O 1
ATOM 850 N N . GLY A 1 121 ? 17.005 -11.868 3.732 1.00 92.56 121 GLY A N 1
ATOM 851 C CA . GLY A 1 121 ? 17.830 -12.609 2.778 1.00 92.56 121 GLY A CA 1
ATOM 852 C C . GLY A 1 121 ? 17.818 -12.001 1.374 1.00 92.56 121 GLY A C 1
ATOM 853 O O . GLY A 1 121 ? 17.934 -12.731 0.393 1.00 92.56 121 GLY A O 1
ATOM 854 N N . VAL A 1 122 ? 17.609 -10.685 1.264 1.00 93.81 122 VAL A N 1
ATOM 855 C CA . VAL A 1 122 ? 17.619 -9.992 -0.028 1.00 93.81 122 VAL A CA 1
ATOM 856 C C . VAL A 1 122 ? 19.064 -9.807 -0.485 1.00 93.81 122 VAL A C 1
ATOM 858 O O . VAL A 1 122 ? 19.847 -9.127 0.178 1.00 93.81 122 VAL A O 1
ATOM 861 N N . ASP A 1 123 ? 19.394 -10.370 -1.645 1.00 94.94 123 ASP A N 1
ATOM 862 C CA . ASP A 1 123 ? 20.662 -10.131 -2.329 1.00 94.94 123 ASP A CA 1
ATOM 863 C C . ASP A 1 123 ? 20.527 -8.925 -3.274 1.00 94.94 123 ASP A C 1
ATOM 865 O O . ASP A 1 123 ? 19.744 -8.930 -4.227 1.00 94.94 123 ASP A O 1
ATOM 869 N N . ALA A 1 124 ? 21.290 -7.867 -2.998 1.00 95.38 124 ALA A N 1
ATOM 870 C CA . ALA A 1 124 ? 21.257 -6.638 -3.783 1.00 95.38 124 ALA A CA 1
ATOM 871 C C . ALA A 1 124 ? 21.724 -6.844 -5.237 1.00 95.38 124 ALA A C 1
ATOM 873 O O . ALA A 1 124 ? 21.215 -6.177 -6.137 1.00 95.38 124 ALA A O 1
ATOM 874 N N . GLN A 1 125 ? 22.647 -7.774 -5.495 1.00 93.38 125 GLN A N 1
ATOM 875 C CA . GLN A 1 125 ? 23.110 -8.076 -6.851 1.00 93.38 125 GLN A CA 1
ATOM 876 C C . GLN A 1 125 ? 22.045 -8.824 -7.652 1.00 93.38 125 GLN A C 1
ATOM 878 O O . GLN A 1 125 ? 21.836 -8.500 -8.823 1.00 93.38 125 GLN A O 1
ATOM 883 N N . ASP A 1 126 ? 21.304 -9.743 -7.027 1.00 92.38 126 ASP A N 1
ATOM 884 C CA . ASP A 1 126 ? 20.148 -10.381 -7.673 1.00 92.38 126 ASP A CA 1
ATOM 885 C C . ASP A 1 126 ? 19.068 -9.335 -8.014 1.00 92.38 126 ASP A C 1
ATOM 887 O O . ASP A 1 126 ? 18.512 -9.337 -9.118 1.00 92.38 126 ASP A O 1
ATOM 891 N N . VAL A 1 127 ? 18.815 -8.376 -7.112 1.00 95.56 127 VAL A N 1
ATOM 892 C CA . VAL A 1 127 ? 17.883 -7.260 -7.355 1.00 95.56 127 VAL A CA 1
ATOM 893 C C . VAL A 1 127 ? 18.348 -6.375 -8.517 1.00 95.56 127 VAL A C 1
ATOM 895 O O . VAL A 1 127 ? 17.541 -6.043 -9.393 1.00 95.56 127 VAL A O 1
ATOM 898 N N . LEU A 1 128 ? 19.631 -6.003 -8.561 1.00 95.25 128 LEU A N 1
ATOM 899 C CA . LEU A 1 128 ? 20.200 -5.219 -9.660 1.00 95.25 128 LEU A CA 1
ATOM 900 C C . LEU A 1 128 ? 20.071 -5.964 -10.992 1.00 95.25 128 LEU A C 1
ATOM 902 O O . LEU A 1 128 ? 19.597 -5.389 -11.971 1.00 95.25 128 LEU A O 1
ATOM 906 N N . SER A 1 129 ? 20.426 -7.246 -11.018 1.00 90.12 129 SER A N 1
ATOM 907 C CA . SER A 1 129 ? 20.419 -8.073 -12.229 1.00 90.12 129 SER A CA 1
ATOM 908 C C . SER A 1 129 ? 19.004 -8.228 -12.804 1.00 90.12 129 SER A C 1
ATOM 910 O O . SER A 1 129 ? 18.769 -7.966 -13.989 1.00 90.12 129 SER A O 1
ATOM 912 N N . ALA A 1 130 ? 18.009 -8.498 -11.953 1.00 92.06 130 ALA A N 1
ATOM 913 C CA . ALA A 1 130 ? 16.601 -8.530 -12.360 1.00 92.06 130 ALA A CA 1
ATOM 914 C C . ALA A 1 130 ? 16.091 -7.161 -12.863 1.00 92.06 130 ALA A C 1
ATOM 916 O O . ALA A 1 130 ? 15.253 -7.077 -13.769 1.00 92.06 130 ALA A O 1
ATOM 917 N N . SER A 1 131 ? 16.598 -6.066 -12.293 1.00 95.25 131 SER A N 1
ATOM 918 C CA . SER A 1 131 ? 16.237 -4.703 -12.701 1.00 95.25 131 SER A CA 1
ATOM 919 C C . SER A 1 131 ? 16.845 -4.337 -14.055 1.00 95.25 131 SER A C 1
ATOM 921 O O . SER A 1 131 ? 16.150 -3.791 -14.909 1.00 95.25 131 SER A O 1
ATOM 923 N N . VAL A 1 132 ? 18.102 -4.711 -14.309 1.00 93.50 132 VAL A N 1
ATOM 924 C CA . VAL A 1 132 ? 18.747 -4.554 -15.623 1.00 93.50 132 VAL A CA 1
ATOM 925 C C . VAL A 1 132 ? 18.039 -5.400 -16.682 1.00 93.50 132 VAL A C 1
ATOM 927 O O . VAL A 1 132 ? 17.789 -4.911 -17.778 1.00 93.50 132 VAL A O 1
ATOM 930 N N . THR A 1 133 ? 17.619 -6.619 -16.348 1.00 90.81 133 THR A N 1
ATOM 931 C CA . THR A 1 133 ? 16.800 -7.450 -17.250 1.00 90.81 133 THR A CA 1
ATOM 932 C C . THR A 1 133 ? 15.509 -6.731 -17.647 1.00 90.81 133 THR A C 1
ATOM 934 O O . THR A 1 133 ? 15.164 -6.654 -18.826 1.00 90.81 133 THR A O 1
ATOM 937 N N . THR A 1 134 ? 14.831 -6.118 -16.670 1.00 92.75 134 THR A N 1
ATOM 938 C CA . THR A 1 134 ? 13.614 -5.321 -16.903 1.00 92.75 134 THR A CA 1
ATOM 939 C C . THR A 1 134 ? 13.884 -4.108 -17.798 1.00 92.75 134 THR A C 1
ATOM 941 O O . THR A 1 134 ? 13.075 -3.802 -18.673 1.00 92.75 134 THR A O 1
ATOM 944 N N . LEU A 1 135 ? 15.020 -3.430 -17.606 1.00 94.81 135 LEU A N 1
ATOM 945 C CA . LEU A 1 135 ? 15.441 -2.294 -18.428 1.00 94.81 135 LEU A CA 1
ATOM 946 C C . LEU A 1 135 ? 15.641 -2.702 -19.895 1.00 94.81 135 LEU A C 1
ATOM 948 O O . LEU A 1 135 ? 15.211 -1.998 -20.804 1.00 94.81 135 LEU A O 1
ATOM 952 N N . VAL A 1 136 ? 16.301 -3.837 -20.123 1.00 92.50 136 VAL A N 1
ATOM 953 C CA . VAL A 1 136 ? 16.751 -4.276 -21.452 1.00 92.50 136 VAL A CA 1
ATOM 954 C C . VAL A 1 136 ? 15.629 -4.891 -22.279 1.00 92.50 136 VAL A C 1
ATOM 956 O O . VAL A 1 136 ? 15.643 -4.754 -23.505 1.00 92.50 136 VAL A O 1
ATOM 959 N N . ALA A 1 137 ? 14.661 -5.532 -21.619 1.00 89.31 137 ALA A N 1
ATOM 960 C CA . ALA A 1 137 ? 13.444 -6.044 -22.244 1.00 89.31 137 ALA A CA 1
ATOM 961 C C . ALA A 1 137 ? 12.458 -4.928 -22.646 1.00 89.31 137 ALA A C 1
ATOM 963 O O . ALA A 1 137 ? 11.565 -5.153 -23.460 1.00 89.31 137 ALA A O 1
ATOM 964 N N . GLY A 1 138 ? 12.591 -3.735 -22.058 1.00 89.56 138 GLY A N 1
ATOM 965 C CA . GLY A 1 138 ? 11.778 -2.570 -22.391 1.00 89.56 138 GLY A CA 1
ATOM 966 C C . GLY A 1 138 ? 12.265 -1.812 -23.629 1.00 89.56 138 GLY A C 1
ATOM 967 O O . GLY A 1 138 ? 13.352 -2.050 -24.158 1.00 89.56 138 GLY A O 1
ATOM 968 N N . ALA A 1 139 ? 11.450 -0.854 -24.073 1.00 90.94 139 ALA A N 1
ATOM 969 C CA . ALA A 1 139 ? 11.874 0.146 -25.047 1.00 90.94 139 ALA A CA 1
ATOM 970 C C . ALA A 1 139 ? 12.979 1.045 -24.461 1.00 90.94 139 ALA A C 1
ATOM 972 O O . ALA A 1 139 ? 13.104 1.179 -23.247 1.00 90.94 139 ALA A O 1
ATOM 973 N N . ASP A 1 140 ? 13.777 1.688 -25.314 1.00 94.31 140 ASP A N 1
ATOM 974 C CA . ASP A 1 140 ? 14.841 2.606 -24.882 1.00 94.31 140 ASP A CA 1
ATOM 975 C C . ASP A 1 140 ? 14.281 3.993 -24.491 1.00 94.31 140 ASP A C 1
ATOM 977 O O . ASP A 1 140 ? 14.551 5.021 -25.122 1.00 94.31 140 ASP A O 1
ATOM 981 N N . ASP A 1 141 ? 13.419 4.008 -23.470 1.00 92.62 141 ASP A N 1
ATOM 982 C CA . ASP A 1 141 ? 12.663 5.170 -23.005 1.00 92.62 141 ASP A CA 1
ATOM 983 C C . ASP A 1 141 ? 12.662 5.328 -21.468 1.00 92.62 141 ASP A C 1
ATOM 985 O O . ASP A 1 141 ? 13.270 4.559 -20.716 1.00 92.62 141 ASP A O 1
ATOM 989 N N . ASP A 1 142 ? 12.017 6.393 -20.984 1.00 92.44 142 ASP A N 1
ATOM 990 C CA . ASP A 1 142 ? 11.924 6.687 -19.549 1.00 92.44 142 ASP A CA 1
ATOM 991 C C . ASP A 1 142 ? 10.991 5.727 -18.807 1.00 92.44 142 ASP A C 1
ATOM 993 O O . ASP A 1 142 ? 11.205 5.460 -17.625 1.00 92.44 142 ASP A O 1
ATOM 997 N N . ALA A 1 143 ? 9.970 5.192 -19.477 1.00 91.31 143 ALA A N 1
ATOM 998 C CA . ALA A 1 143 ? 9.010 4.288 -18.861 1.00 91.31 143 ALA A CA 1
ATOM 999 C C . ALA A 1 143 ? 9.651 2.928 -18.551 1.00 91.31 143 ALA A C 1
ATOM 1001 O O . ALA A 1 143 ? 9.409 2.365 -17.480 1.00 91.31 143 ALA A O 1
ATOM 1002 N N . ALA A 1 144 ? 10.491 2.404 -19.448 1.00 93.31 144 ALA A N 1
ATOM 1003 C CA . ALA A 1 144 ? 11.288 1.204 -19.213 1.00 93.31 144 ALA A CA 1
ATOM 1004 C C . ALA A 1 144 ? 12.302 1.414 -18.085 1.00 93.31 144 ALA A C 1
ATOM 1006 O O . ALA A 1 144 ? 12.402 0.580 -17.183 1.00 93.31 144 ALA A O 1
ATOM 1007 N N . TYR A 1 145 ? 12.992 2.557 -18.081 1.00 96.56 145 TYR A N 1
ATOM 1008 C CA . TYR A 1 145 ? 13.939 2.887 -17.021 1.00 96.56 145 TYR A CA 1
ATOM 1009 C C . TYR A 1 145 ? 13.273 3.013 -15.654 1.00 96.56 145 TYR A C 1
ATOM 1011 O O . TYR A 1 145 ? 13.720 2.397 -14.685 1.00 96.56 145 TYR A O 1
ATOM 1019 N N . TYR A 1 146 ? 12.155 3.732 -15.576 1.00 96.81 146 TYR A N 1
ATOM 1020 C CA . TYR A 1 146 ? 11.411 3.856 -14.332 1.00 96.81 146 TYR A CA 1
ATOM 1021 C C . TYR A 1 146 ? 10.879 2.500 -13.857 1.00 96.81 146 TYR A C 1
ATOM 1023 O O . TYR A 1 146 ? 10.947 2.188 -12.671 1.00 96.81 146 TYR A O 1
ATOM 1031 N N . ARG A 1 147 ? 10.386 1.652 -14.769 1.00 95.94 147 ARG A N 1
ATOM 1032 C CA . ARG A 1 147 ? 9.946 0.290 -14.432 1.00 95.94 147 ARG A CA 1
ATOM 1033 C C . ARG A 1 147 ? 11.082 -0.546 -13.847 1.00 95.94 147 ARG A C 1
ATOM 1035 O O . ARG A 1 147 ? 10.856 -1.258 -12.871 1.00 95.94 147 ARG A O 1
ATOM 1042 N N . ALA A 1 148 ? 12.288 -0.436 -14.402 1.00 96.81 148 ALA A N 1
ATOM 1043 C CA . ALA A 1 148 ? 13.479 -1.095 -13.879 1.00 96.81 148 ALA A CA 1
ATOM 1044 C C . ALA A 1 148 ? 13.867 -0.573 -12.485 1.00 96.81 148 ALA A C 1
ATOM 1046 O O . ALA A 1 148 ? 14.115 -1.368 -11.582 1.00 96.81 148 ALA A O 1
ATOM 1047 N N . ALA A 1 149 ? 13.832 0.743 -12.260 1.00 97.81 149 ALA A N 1
ATOM 1048 C CA . ALA A 1 149 ? 14.050 1.312 -10.928 1.00 97.81 149 ALA A CA 1
ATOM 1049 C C . ALA A 1 149 ? 12.970 0.843 -9.940 1.00 97.81 149 ALA A C 1
ATOM 1051 O O . ALA A 1 149 ? 13.260 0.405 -8.830 1.00 97.81 149 ALA A O 1
ATOM 1052 N N . ARG A 1 150 ? 11.704 0.821 -10.352 1.00 96.81 150 ARG A N 1
ATOM 1053 C CA . ARG A 1 150 ? 10.629 0.309 -9.504 1.00 96.81 150 ARG A CA 1
ATOM 1054 C C . ARG A 1 150 ? 10.799 -1.182 -9.198 1.00 96.81 150 ARG A C 1
ATOM 1056 O O . ARG A 1 150 ? 10.503 -1.599 -8.082 1.00 96.81 150 ARG A O 1
ATOM 1063 N N . ARG A 1 151 ? 11.296 -1.984 -10.150 1.00 96.38 151 ARG A N 1
ATOM 1064 C CA . ARG A 1 151 ? 11.662 -3.393 -9.925 1.00 96.38 151 ARG A CA 1
ATOM 1065 C C . ARG A 1 151 ? 12.734 -3.517 -8.842 1.00 96.38 151 ARG A C 1
ATOM 1067 O O . ARG A 1 151 ? 12.571 -4.365 -7.967 1.00 96.38 151 ARG A O 1
ATOM 1074 N N . ALA A 1 152 ? 13.749 -2.652 -8.859 1.00 97.00 152 ALA A N 1
ATOM 1075 C CA . ALA A 1 152 ? 14.760 -2.604 -7.809 1.00 97.00 152 ALA A CA 1
ATOM 1076 C C . ALA A 1 152 ? 14.132 -2.287 -6.445 1.00 97.00 152 ALA A C 1
ATOM 1078 O O . ALA A 1 152 ? 14.313 -3.057 -5.506 1.00 97.00 152 ALA A O 1
ATOM 1079 N N . LEU A 1 153 ? 13.323 -1.223 -6.361 1.00 97.00 153 LEU A N 1
ATOM 1080 C CA . LEU A 1 153 ? 12.633 -0.809 -5.134 1.00 97.00 153 LEU A CA 1
ATOM 1081 C C . LEU A 1 153 ? 11.851 -1.974 -4.505 1.00 97.00 153 LEU A C 1
ATOM 1083 O O . LEU A 1 153 ? 12.105 -2.360 -3.369 1.00 97.00 153 LEU A O 1
ATOM 1087 N N . VAL A 1 154 ? 10.933 -2.593 -5.255 1.00 95.62 154 VAL A N 1
ATOM 1088 C CA . VAL A 1 154 ? 10.097 -3.685 -4.718 1.00 95.62 154 VAL A CA 1
ATOM 1089 C C . VAL A 1 154 ? 10.893 -4.961 -4.423 1.00 95.62 154 VAL A C 1
ATOM 1091 O O . VAL A 1 154 ? 10.444 -5.793 -3.636 1.00 95.62 154 VAL A O 1
ATOM 1094 N N . GLY A 1 155 ? 12.084 -5.113 -5.011 1.00 95.62 155 GLY A N 1
ATOM 1095 C CA . GLY A 1 155 ? 13.013 -6.207 -4.726 1.00 95.62 155 GLY A CA 1
ATOM 1096 C C . GLY A 1 155 ? 13.549 -6.200 -3.291 1.00 95.62 155 GLY A C 1
ATOM 1097 O O . GLY A 1 155 ? 13.837 -7.268 -2.756 1.00 95.62 155 GLY A O 1
ATOM 1098 N N . PHE A 1 156 ? 13.594 -5.033 -2.637 1.00 96.12 156 PHE A N 1
ATOM 1099 C CA . PHE A 1 156 ? 13.991 -4.905 -1.227 1.00 96.12 156 PHE A CA 1
ATOM 1100 C C . PHE A 1 156 ? 12.905 -5.321 -0.232 1.00 96.12 156 PHE A C 1
ATOM 1102 O O . PHE A 1 156 ? 13.207 -5.510 0.944 1.00 96.12 156 PHE A O 1
ATOM 1109 N N . ARG A 1 157 ? 11.665 -5.523 -0.706 1.00 95.06 157 ARG A N 1
ATOM 1110 C CA . ARG A 1 157 ? 10.537 -6.056 0.075 1.00 95.06 157 ARG A CA 1
ATOM 1111 C C . ARG A 1 157 ? 10.311 -5.316 1.400 1.00 95.06 157 ARG A C 1
ATOM 1113 O O . ARG A 1 157 ? 10.131 -5.947 2.441 1.00 95.06 157 ARG A O 1
ATOM 1120 N N . ASN A 1 158 ? 10.342 -3.988 1.346 1.00 95.69 158 ASN A N 1
ATOM 1121 C CA . ASN A 1 158 ? 10.091 -3.110 2.483 1.00 95.69 158 ASN A CA 1
ATOM 1122 C C . ASN A 1 158 ? 8.913 -2.167 2.174 1.00 95.69 158 ASN A C 1
ATOM 1124 O O . ASN A 1 158 ? 8.719 -1.772 1.021 1.00 95.69 158 ASN A O 1
ATOM 1128 N N . GLY A 1 159 ? 8.099 -1.853 3.182 1.00 95.12 159 GLY A N 1
ATOM 1129 C CA . GLY A 1 159 ? 6.887 -1.038 3.042 1.00 95.12 159 GLY A CA 1
ATOM 1130 C C . GLY A 1 159 ? 7.088 0.467 3.257 1.00 95.12 159 GLY A C 1
ATOM 1131 O O . GLY A 1 159 ? 6.175 1.246 2.995 1.00 95.12 159 GLY A O 1
ATOM 1132 N N . HIS A 1 160 ? 8.275 0.885 3.697 1.00 95.94 160 HIS A N 1
ATOM 1133 C CA . HIS A 1 160 ? 8.651 2.270 4.014 1.00 95.94 160 HIS A CA 1
ATOM 1134 C C . HIS A 1 160 ? 9.702 2.838 3.053 1.00 95.94 160 HIS A C 1
ATOM 1136 O O . HIS A 1 160 ? 10.408 3.795 3.371 1.00 95.94 160 HIS A O 1
ATOM 1142 N N . ILE A 1 161 ? 9.788 2.250 1.865 1.00 96.12 161 ILE A N 1
ATOM 1143 C CA . ILE A 1 161 ? 10.552 2.774 0.738 1.00 96.12 161 ILE A CA 1
ATOM 1144 C C . ILE A 1 161 ? 9.589 3.289 -0.323 1.00 96.12 161 ILE A C 1
ATOM 1146 O O . ILE A 1 161 ? 8.518 2.720 -0.541 1.00 96.12 161 ILE A O 1
ATOM 1150 N N . ASP A 1 162 ? 9.975 4.349 -1.011 1.00 96.69 162 ASP A N 1
ATOM 1151 C CA . ASP A 1 162 ? 9.201 4.918 -2.106 1.00 96.69 162 ASP A CA 1
ATOM 1152 C C . ASP A 1 162 ? 10.096 5.302 -3.276 1.00 96.69 162 ASP A C 1
ATOM 1154 O O . ASP A 1 162 ? 11.315 5.381 -3.150 1.00 96.69 162 ASP A O 1
ATOM 1158 N N . LEU A 1 163 ? 9.485 5.495 -4.438 1.00 97.69 163 LEU A N 1
ATOM 1159 C CA . LEU A 1 163 ? 10.148 5.991 -5.629 1.00 97.69 163 LEU A CA 1
ATOM 1160 C C . LEU A 1 163 ? 9.240 7.010 -6.309 1.00 97.69 163 LEU A C 1
ATOM 1162 O O . LEU A 1 163 ? 8.074 6.743 -6.604 1.00 97.69 163 LEU A O 1
ATOM 1166 N N . PHE A 1 164 ? 9.805 8.166 -6.628 1.00 97.38 164 PHE A N 1
ATOM 1167 C CA . PHE A 1 164 ? 9.130 9.264 -7.302 1.00 97.38 164 PHE A CA 1
ATOM 1168 C C . PHE A 1 164 ? 10.028 9.834 -8.399 1.00 97.38 164 PHE A C 1
ATOM 1170 O O . PHE A 1 164 ? 11.231 9.993 -8.226 1.00 97.38 164 PHE A O 1
ATOM 1177 N N . SER A 1 165 ? 9.449 10.160 -9.550 1.00 96.19 165 SER A N 1
ATOM 1178 C CA . SER A 1 165 ? 10.086 11.053 -10.515 1.00 96.19 165 SER A CA 1
ATOM 1179 C C . SER A 1 165 ? 9.912 12.500 -10.065 1.00 96.19 165 SER A C 1
ATOM 1181 O O . SER A 1 165 ? 8.807 12.919 -9.728 1.00 96.19 165 SER A O 1
ATOM 1183 N N . ASN A 1 166 ? 10.980 13.291 -10.147 1.00 91.81 166 ASN A N 1
ATOM 1184 C CA . ASN A 1 166 ? 10.931 14.714 -9.808 1.00 91.81 166 ASN A CA 1
ATOM 1185 C C . ASN A 1 166 ? 10.154 15.553 -10.841 1.00 91.81 166 ASN A C 1
ATOM 1187 O O . ASN A 1 166 ? 9.869 16.720 -10.585 1.00 91.81 166 ASN A O 1
ATOM 1191 N N . THR A 1 167 ? 9.832 14.989 -12.011 1.00 92.38 167 THR A N 1
ATOM 1192 C CA . THR A 1 167 ? 9.245 15.738 -13.134 1.00 92.38 167 THR A CA 1
ATOM 1193 C C . THR A 1 167 ? 8.027 15.078 -13.777 1.00 92.38 167 THR A C 1
ATOM 1195 O O . THR A 1 167 ? 7.282 15.772 -14.464 1.00 92.38 167 THR A O 1
ATOM 1198 N N . LYS A 1 168 ? 7.806 13.767 -13.589 1.00 93.56 168 LYS A N 1
ATOM 1199 C CA . LYS A 1 168 ? 6.782 13.016 -14.342 1.00 93.56 168 LYS A CA 1
ATOM 1200 C C . LYS A 1 168 ? 5.657 12.380 -13.517 1.00 93.56 168 LYS A C 1
ATOM 1202 O O . LYS A 1 168 ? 4.710 11.888 -14.133 1.00 93.56 168 LYS A O 1
ATOM 1207 N N . CYS A 1 169 ? 5.730 12.345 -12.182 1.00 94.69 169 CYS A N 1
ATOM 1208 C CA . CYS A 1 169 ? 4.678 11.704 -11.378 1.00 94.69 169 CYS A CA 1
ATOM 1209 C C . CYS A 1 169 ? 3.301 12.330 -11.620 1.00 94.69 169 CYS A C 1
ATOM 1211 O O . CYS A 1 169 ? 3.179 13.534 -11.841 1.00 94.69 169 CYS A O 1
ATOM 1213 N N . GLY A 1 170 ? 2.265 11.491 -11.612 1.00 90.31 170 GLY A N 1
ATOM 1214 C CA . GLY A 1 170 ? 0.886 11.917 -11.847 1.00 90.31 170 GLY A CA 1
ATOM 1215 C C . GLY A 1 170 ? 0.557 12.176 -13.322 1.00 90.31 170 GLY A C 1
ATOM 1216 O O . GLY A 1 170 ? -0.566 12.575 -13.639 1.00 90.31 170 GLY A O 1
ATOM 1217 N N . SER A 1 171 ? 1.483 11.908 -14.248 1.00 90.75 171 SER A N 1
ATOM 1218 C CA . SER A 1 171 ? 1.221 11.929 -15.693 1.00 90.75 171 SER A CA 1
ATOM 1219 C C . SER A 1 171 ? 0.562 10.626 -16.170 1.00 90.75 171 SER A C 1
ATOM 1221 O O . SER A 1 171 ? 0.444 9.657 -15.418 1.00 90.75 171 SER A O 1
ATOM 1223 N N . ALA A 1 172 ? 0.074 10.594 -17.414 1.00 86.44 172 ALA A N 1
ATOM 1224 C CA . ALA A 1 172 ? -0.454 9.363 -18.013 1.00 86.44 172 ALA A CA 1
ATOM 1225 C C . ALA A 1 172 ? 0.657 8.343 -18.337 1.00 86.44 172 ALA A C 1
ATOM 1227 O O . ALA A 1 172 ? 0.404 7.143 -18.334 1.00 86.44 172 ALA A O 1
ATOM 1228 N N . GLU A 1 173 ? 1.880 8.818 -18.601 1.00 87.94 173 GLU A N 1
ATOM 1229 C CA . GLU A 1 173 ? 3.064 7.972 -18.811 1.00 87.94 173 GLU A CA 1
ATOM 1230 C C . GLU A 1 173 ? 3.531 7.344 -17.492 1.00 87.94 173 GLU A C 1
ATOM 1232 O O . GLU A 1 173 ? 3.900 6.170 -17.461 1.00 87.94 173 GLU A O 1
ATOM 1237 N N . LEU A 1 174 ? 3.484 8.131 -16.412 1.00 92.88 174 LEU A N 1
ATOM 1238 C CA . LEU A 1 174 ? 3.945 7.748 -15.088 1.00 92.88 174 LEU A CA 1
ATOM 1239 C C . LEU A 1 174 ? 2.905 8.122 -14.015 1.00 92.88 174 LEU A C 1
ATOM 1241 O O . LEU A 1 174 ? 3.037 9.154 -13.342 1.00 92.88 174 LEU A O 1
ATOM 1245 N N . PRO A 1 175 ? 1.838 7.315 -13.874 1.00 94.94 175 PRO A N 1
ATOM 1246 C CA . PRO A 1 175 ? 0.790 7.554 -12.892 1.00 94.94 175 PRO A CA 1
ATOM 1247 C C . PRO A 1 175 ? 1.303 7.341 -11.465 1.00 94.94 175 PRO A C 1
ATOM 1249 O O . PRO A 1 175 ? 2.376 6.785 -11.239 1.00 94.94 175 PRO A O 1
ATOM 1252 N N . GLU A 1 176 ? 0.518 7.776 -10.486 1.00 95.50 176 GLU A N 1
ATOM 1253 C CA . GLU A 1 176 ? 0.754 7.448 -9.081 1.00 95.50 176 GLU A CA 1
ATOM 1254 C C . GLU A 1 176 ? 0.002 6.169 -8.703 1.00 95.50 176 GLU A C 1
ATOM 1256 O O . GLU A 1 176 ? -1.101 5.907 -9.196 1.00 95.50 176 GLU A O 1
ATOM 1261 N N . LEU A 1 177 ? 0.589 5.371 -7.813 1.00 95.19 177 LEU A N 1
ATOM 1262 C CA . LEU A 1 177 ? -0.104 4.259 -7.174 1.00 95.19 177 LEU A CA 1
ATOM 1263 C C . LEU A 1 177 ? -1.358 4.761 -6.457 1.00 95.19 177 LEU A C 1
ATOM 1265 O O . LEU A 1 177 ? -1.457 5.918 -6.048 1.00 95.19 177 LEU A O 1
ATOM 1269 N N . PHE A 1 178 ? -2.320 3.856 -6.304 1.00 94.56 178 PHE A N 1
ATOM 1270 C CA . PHE A 1 178 ? -3.622 4.130 -5.701 1.00 94.56 178 PHE A CA 1
ATOM 1271 C C . PHE A 1 178 ? -4.451 5.172 -6.455 1.00 94.56 178 PHE A C 1
ATOM 1273 O O . PHE A 1 178 ? -5.405 5.702 -5.896 1.00 94.56 178 PHE A O 1
ATOM 1280 N N . THR A 1 179 ? -4.124 5.481 -7.709 1.00 95.06 179 THR A N 1
ATOM 1281 C CA . THR A 1 179 ? -4.972 6.323 -8.556 1.00 95.06 179 THR A CA 1
ATOM 1282 C C . THR A 1 179 ? -5.745 5.493 -9.573 1.00 95.06 179 THR A C 1
ATOM 1284 O O . THR A 1 179 ? -5.352 4.391 -9.951 1.00 95.06 179 THR A O 1
ATOM 1287 N N . SER A 1 180 ? -6.865 6.040 -10.029 1.00 95.25 180 SER A N 1
ATOM 1288 C CA . SER A 1 180 ? -7.640 5.511 -11.141 1.00 95.25 180 SER A CA 1
ATOM 1289 C C . SER A 1 180 ? -7.909 6.601 -12.153 1.00 95.25 180 SER A C 1
ATOM 1291 O O . SER A 1 180 ? -8.364 7.687 -11.797 1.00 95.25 180 SER A O 1
ATOM 1293 N N . ARG A 1 181 ? -7.675 6.296 -13.430 1.00 94.44 181 ARG A N 1
ATOM 1294 C CA . ARG A 1 181 ? -7.977 7.192 -14.553 1.00 94.44 181 ARG A CA 1
ATOM 1295 C C . ARG A 1 181 ? -9.213 6.772 -15.337 1.00 94.44 181 ARG A C 1
ATOM 1297 O O . ARG A 1 181 ? -9.411 7.243 -16.449 1.00 94.44 181 ARG A O 1
ATOM 1304 N N . VAL A 1 182 ? -10.040 5.891 -14.784 1.00 96.31 182 VAL A N 1
ATOM 1305 C CA . VAL A 1 182 ? -11.305 5.484 -15.418 1.00 96.31 182 VAL A CA 1
ATOM 1306 C C . VAL A 1 182 ? -12.519 5.808 -14.563 1.00 96.31 182 VAL A C 1
ATOM 1308 O O . VAL A 1 182 ? -13.610 5.401 -14.932 1.00 96.31 182 VAL A O 1
ATOM 1311 N N . GLY A 1 183 ? -12.342 6.503 -13.433 1.00 95.25 183 GLY A N 1
ATOM 1312 C CA . GLY A 1 183 ? -13.436 6.892 -12.540 1.00 95.25 183 GLY A CA 1
ATOM 1313 C C . GLY A 1 183 ? -13.953 5.771 -11.636 1.00 95.25 183 GLY A C 1
ATOM 1314 O O . GLY A 1 183 ? -15.049 5.889 -11.097 1.00 95.25 183 GLY A O 1
ATOM 1315 N N . ALA A 1 184 ? -13.198 4.684 -11.460 1.00 96.44 184 ALA A N 1
ATOM 1316 C CA . ALA A 1 184 ? -13.568 3.558 -10.599 1.00 96.44 184 ALA A CA 1
ATOM 1317 C C . ALA A 1 184 ? -12.374 3.045 -9.790 1.00 96.44 184 ALA A C 1
ATOM 1319 O O . ALA A 1 184 ? -11.247 3.078 -10.270 1.00 96.44 184 ALA A O 1
ATOM 1320 N N . CYS A 1 185 ? -12.611 2.545 -8.583 1.00 96.81 185 CYS A N 1
ATOM 1321 C CA . CYS A 1 185 ? -11.591 1.993 -7.699 1.00 96.81 185 CYS A CA 1
ATOM 1322 C C . CYS A 1 185 ? -11.895 0.532 -7.398 1.00 96.81 185 CYS A C 1
ATOM 1324 O O . CYS A 1 185 ? -13.033 0.174 -7.081 1.00 96.81 185 CYS A O 1
ATOM 1326 N N . ALA A 1 186 ? -10.864 -0.301 -7.487 1.00 97.25 186 ALA A N 1
ATOM 1327 C CA . ALA A 1 186 ? -10.976 -1.728 -7.255 1.00 97.25 186 ALA A CA 1
ATOM 1328 C C . ALA A 1 186 ? -10.256 -2.154 -5.969 1.00 97.25 186 ALA A C 1
ATOM 1330 O O . ALA A 1 186 ? -9.381 -1.454 -5.457 1.00 97.25 186 ALA A O 1
ATOM 1331 N N . GLN A 1 187 ? -10.661 -3.305 -5.452 1.00 97.25 187 GLN A N 1
ATOM 1332 C CA . GLN A 1 187 ? -10.075 -4.012 -4.320 1.00 97.25 187 GLN A CA 1
ATOM 1333 C C . GLN A 1 187 ? -9.786 -5.450 -4.715 1.00 97.25 187 GLN A C 1
ATOM 1335 O O . GLN A 1 187 ? -10.401 -5.954 -5.658 1.00 97.25 187 GLN A O 1
ATOM 1340 N N . PRO A 1 188 ? -8.842 -6.121 -4.044 1.00 97.25 188 PRO A N 1
ATOM 1341 C CA . PRO A 1 188 ? -8.586 -7.512 -4.349 1.00 97.25 188 PRO A CA 1
ATOM 1342 C C . PRO A 1 188 ? -9.789 -8.372 -3.962 1.00 97.25 188 PRO A C 1
ATOM 1344 O O . PRO A 1 188 ? -10.420 -8.160 -2.929 1.00 97.25 188 PRO A O 1
ATOM 1347 N N . PHE A 1 189 ? -10.094 -9.354 -4.801 1.00 97.31 189 PHE A N 1
ATOM 1348 C CA . PHE A 1 189 ? -11.129 -10.346 -4.551 1.00 97.31 189 PHE A CA 1
ATOM 1349 C C . PHE A 1 189 ? -10.693 -11.661 -5.181 1.00 97.31 189 PHE A C 1
ATOM 1351 O O . PHE A 1 189 ? -10.540 -11.750 -6.400 1.00 97.31 189 PHE A O 1
ATOM 1358 N N . ARG A 1 190 ? -10.438 -12.676 -4.348 1.00 95.31 190 ARG A N 1
ATOM 1359 C CA . ARG A 1 190 ? -9.787 -13.925 -4.784 1.00 95.31 190 ARG A CA 1
ATOM 1360 C C . ARG A 1 190 ? -8.531 -13.646 -5.637 1.00 95.31 190 ARG A C 1
ATOM 1362 O O . ARG A 1 190 ? -7.683 -12.842 -5.257 1.00 95.31 190 ARG A O 1
ATOM 1369 N N . ASP A 1 191 ? -8.400 -14.275 -6.793 1.00 94.75 191 ASP A N 1
ATOM 1370 C CA . ASP A 1 191 ? -7.285 -14.081 -7.718 1.00 94.75 191 ASP A CA 1
ATOM 1371 C C . ASP A 1 191 ? -7.416 -12.840 -8.619 1.00 94.75 191 ASP A C 1
ATOM 1373 O O . ASP A 1 191 ? -6.530 -12.596 -9.427 1.00 94.75 191 ASP A O 1
ATOM 1377 N N . HIS A 1 192 ? -8.475 -12.040 -8.495 1.00 96.00 192 HIS A N 1
ATOM 1378 C CA . HIS A 1 192 ? -8.749 -10.891 -9.360 1.00 96.00 192 HIS A CA 1
ATOM 1379 C C . HIS A 1 192 ? -9.168 -9.658 -8.539 1.00 96.00 192 HIS A C 1
ATOM 1381 O O . HIS A 1 192 ? -8.766 -9.510 -7.381 1.00 96.00 192 HIS A O 1
ATOM 1387 N N . ALA A 1 193 ? -9.908 -8.720 -9.141 1.00 98.12 193 ALA A N 1
ATOM 1388 C CA . ALA A 1 193 ? -10.337 -7.498 -8.469 1.00 98.12 193 ALA A CA 1
ATOM 1389 C C . ALA A 1 193 ? -11.857 -7.294 -8.533 1.00 98.12 193 ALA A C 1
ATOM 1391 O O . ALA A 1 193 ? -12.501 -7.652 -9.517 1.00 98.12 193 ALA A O 1
ATOM 1392 N N . VAL A 1 194 ? -12.422 -6.673 -7.500 1.00 98.38 194 VAL A N 1
ATOM 1393 C CA . VAL A 1 194 ? -13.816 -6.218 -7.446 1.00 98.38 194 VAL A CA 1
ATOM 1394 C C . VAL A 1 194 ? -13.855 -4.695 -7.389 1.00 98.38 194 VAL A C 1
ATOM 1396 O O . VAL A 1 194 ? -13.079 -4.069 -6.669 1.00 98.38 194 VAL A O 1
ATOM 1399 N N . VAL A 1 195 ? -14.745 -4.077 -8.158 1.00 98.12 195 VAL A N 1
ATOM 1400 C CA . VAL A 1 195 ? -14.993 -2.637 -8.126 1.00 98.12 195 VAL A CA 1
ATOM 1401 C C . VAL A 1 195 ? -15.728 -2.317 -6.833 1.00 98.12 195 VAL A C 1
ATOM 1403 O O . VAL A 1 195 ? -16.869 -2.723 -6.634 1.00 98.12 195 VAL A O 1
ATOM 1406 N N . ALA A 1 196 ? -15.074 -1.579 -5.949 1.00 96.94 196 ALA A N 1
ATOM 1407 C CA . ALA A 1 196 ? -15.636 -1.178 -4.663 1.00 96.94 196 ALA A CA 1
ATOM 1408 C C . ALA A 1 196 ? -16.168 0.263 -4.682 1.00 96.94 196 ALA A C 1
ATOM 1410 O O . ALA A 1 196 ? -16.993 0.631 -3.853 1.00 96.94 196 ALA A O 1
ATOM 1411 N N . TYR A 1 197 ? -15.758 1.064 -5.668 1.00 96.12 197 TYR A N 1
ATOM 1412 C CA . TYR A 1 197 ? -16.313 2.389 -5.922 1.00 96.12 197 TYR A CA 1
ATOM 1413 C C . TYR A 1 197 ? -16.313 2.691 -7.421 1.00 96.12 197 TYR A C 1
ATOM 1415 O O . TYR A 1 197 ? -15.353 2.363 -8.116 1.00 96.12 197 TYR A O 1
ATOM 1423 N N . ALA A 1 198 ? -17.348 3.367 -7.915 1.00 95.94 198 ALA A N 1
ATOM 1424 C CA . ALA A 1 198 ? -17.392 3.885 -9.276 1.00 95.94 198 ALA A CA 1
ATOM 1425 C C . ALA A 1 198 ? -18.171 5.203 -9.322 1.00 95.94 198 ALA A C 1
ATOM 1427 O O . ALA A 1 198 ? -19.279 5.287 -8.795 1.00 95.94 198 ALA A O 1
ATOM 1428 N N . ASN A 1 199 ? -17.603 6.217 -9.976 1.00 94.75 199 ASN A N 1
ATOM 1429 C CA . ASN A 1 199 ? -18.310 7.448 -10.306 1.00 94.75 199 ASN A CA 1
ATOM 1430 C C . ASN A 1 199 ? -19.470 7.147 -11.261 1.00 94.75 199 ASN A C 1
ATOM 1432 O O . ASN A 1 199 ? -19.377 6.275 -12.135 1.00 94.75 199 ASN A O 1
ATOM 1436 N N . GLU A 1 200 ? -20.532 7.940 -11.161 1.00 93.88 200 GLU A N 1
ATOM 1437 C CA . GLU A 1 200 ? -21.522 8.010 -12.228 1.00 93.88 200 GLU A CA 1
ATOM 1438 C C . GLU A 1 200 ? -20.849 8.492 -13.526 1.00 93.88 200 GLU A C 1
ATOM 1440 O O . GLU A 1 200 ? -20.030 9.410 -13.510 1.00 93.88 200 GLU A O 1
ATOM 1445 N N . GLY A 1 201 ? -21.149 7.840 -14.654 1.00 92.69 201 GLY A N 1
ATOM 1446 C CA . GLY A 1 201 ? -20.582 8.208 -15.958 1.00 92.69 201 GLY A CA 1
ATOM 1447 C C . GLY A 1 201 ? -19.096 7.876 -16.157 1.00 92.69 201 GLY A C 1
ATOM 1448 O O . GLY A 1 201 ? -18.494 8.371 -17.113 1.00 92.69 201 GLY A O 1
ATOM 1449 N N . ASN A 1 202 ? -18.510 7.044 -15.287 1.00 96.12 202 ASN A N 1
ATOM 1450 C CA . ASN A 1 202 ? -17.126 6.585 -15.413 1.00 96.12 202 ASN A CA 1
ATOM 1451 C C . ASN A 1 202 ? -16.846 5.970 -16.801 1.00 96.12 202 ASN A C 1
ATOM 1453 O O . ASN A 1 202 ? -17.739 5.392 -17.429 1.00 96.12 202 ASN A O 1
ATOM 1457 N N . ALA A 1 203 ? -15.603 6.079 -17.274 1.00 94.38 203 ALA A N 1
ATOM 1458 C CA . ALA A 1 203 ? -15.209 5.792 -18.659 1.00 94.38 203 ALA A CA 1
ATOM 1459 C C . ALA A 1 203 ? -15.513 4.364 -19.149 1.00 94.38 203 ALA A C 1
ATOM 1461 O O . ALA A 1 203 ? -15.529 4.126 -20.353 1.00 94.38 203 ALA A O 1
ATOM 1462 N N . LEU A 1 204 ? -15.754 3.424 -18.235 1.00 96.94 204 LEU A N 1
ATOM 1463 C CA . LEU A 1 204 ? -16.041 2.026 -18.542 1.00 96.94 204 LEU A CA 1
ATOM 1464 C C . LEU A 1 204 ? -17.474 1.614 -18.151 1.00 96.94 204 LEU A C 1
ATOM 1466 O O . LEU A 1 204 ? -17.840 0.453 -18.299 1.00 96.94 204 LEU A O 1
ATOM 1470 N N . GLY A 1 205 ? -18.322 2.513 -17.644 1.00 96.88 205 GLY A N 1
ATOM 1471 C CA . GLY A 1 205 ? -19.661 2.142 -17.164 1.00 96.88 205 GLY A CA 1
ATOM 1472 C C . GLY A 1 205 ? -19.634 1.043 -16.087 1.00 96.88 205 GLY A C 1
ATOM 1473 O O . GLY A 1 205 ? -20.517 0.177 -16.046 1.00 96.88 205 GLY A O 1
ATOM 1474 N N . LEU A 1 206 ? -18.584 1.051 -15.261 1.00 97.75 206 LEU A N 1
ATOM 1475 C CA . LEU A 1 206 ? -18.406 0.157 -14.122 1.00 97.75 206 LEU A CA 1
ATOM 1476 C C . LEU A 1 206 ? -19.349 0.540 -12.982 1.00 97.75 206 LEU A C 1
ATOM 1478 O O . LEU A 1 206 ? -19.784 1.687 -12.869 1.00 97.75 206 LEU A O 1
ATOM 1482 N N . ARG A 1 207 ? -19.658 -0.426 -12.126 1.00 97.50 207 ARG A N 1
ATOM 1483 C CA . ARG A 1 207 ? -20.520 -0.295 -10.951 1.00 97.50 207 ARG A CA 1
ATOM 1484 C C . ARG A 1 207 ? -19.877 -1.018 -9.774 1.00 97.50 207 ARG A C 1
ATOM 1486 O O . ARG A 1 207 ? -19.116 -1.962 -9.971 1.00 97.50 207 ARG A O 1
ATOM 1493 N N . ALA A 1 208 ? -20.201 -0.594 -8.555 1.00 97.56 208 ALA A N 1
ATOM 1494 C CA . ALA A 1 208 ? -19.804 -1.340 -7.366 1.00 97.56 208 ALA A CA 1
ATOM 1495 C C . ALA A 1 208 ? -20.319 -2.791 -7.456 1.00 97.56 208 ALA A C 1
ATOM 1497 O O . ALA A 1 208 ? -21.470 -3.020 -7.833 1.00 97.56 208 ALA A O 1
ATOM 1498 N N . GLY A 1 209 ? -19.446 -3.753 -7.162 1.00 98.12 209 GLY A N 1
ATOM 1499 C CA . GLY A 1 209 ? -19.697 -5.186 -7.315 1.00 98.12 209 GLY A CA 1
ATOM 1500 C C . GLY A 1 209 ? -19.277 -5.783 -8.663 1.00 98.12 209 GLY A C 1
ATOM 1501 O O . GLY A 1 209 ? -19.194 -7.002 -8.777 1.00 98.12 209 GLY A O 1
ATOM 1502 N N . ASP A 1 210 ? -18.950 -4.981 -9.680 1.00 98.62 210 ASP A N 1
ATOM 1503 C CA . ASP A 1 210 ? -18.373 -5.526 -10.915 1.00 98.62 210 ASP A CA 1
ATOM 1504 C C . ASP A 1 210 ? -17.021 -6.195 -10.628 1.00 98.62 210 ASP A C 1
ATOM 1506 O O . ASP A 1 210 ? -16.195 -5.656 -9.892 1.00 98.62 210 ASP A O 1
ATOM 1510 N N . ARG A 1 211 ? -16.756 -7.351 -11.237 1.00 98.56 211 ARG A N 1
ATOM 1511 C CA . ARG A 1 211 ? -15.466 -8.042 -11.126 1.00 98.56 211 ARG A CA 1
ATOM 1512 C C . ARG A 1 211 ? -14.628 -7.779 -12.364 1.00 98.56 211 ARG A C 1
ATOM 1514 O O . ARG A 1 211 ? -15.098 -7.972 -13.480 1.00 98.56 211 ARG A O 1
ATOM 1521 N N . ILE A 1 212 ? -13.379 -7.379 -12.169 1.00 98.56 212 ILE A N 1
ATOM 1522 C CA . ILE A 1 212 ? -12.406 -7.208 -13.246 1.00 98.56 212 ILE A CA 1
ATOM 1523 C C . ILE A 1 212 ? -11.602 -8.493 -13.343 1.00 98.56 212 ILE A C 1
ATOM 1525 O O . ILE A 1 212 ? -10.784 -8.769 -12.467 1.00 98.56 212 ILE A O 1
ATOM 1529 N N . VAL A 1 213 ? -11.878 -9.292 -14.372 1.00 98.12 213 VAL A N 1
ATOM 1530 C CA . VAL A 1 213 ? -11.320 -10.647 -14.511 1.00 98.12 213 VAL A CA 1
ATOM 1531 C C . VAL A 1 213 ? -10.121 -10.692 -15.454 1.00 98.12 213 VAL A C 1
ATOM 1533 O O . VAL A 1 213 ? -9.256 -11.552 -15.285 1.00 98.12 213 VAL A O 1
ATOM 1536 N N . SER A 1 214 ? -10.026 -9.741 -16.392 1.00 98.44 214 SER A N 1
ATOM 1537 C CA . SER A 1 214 ? -8.860 -9.578 -17.259 1.00 98.44 214 SER A CA 1
ATOM 1538 C C . SER A 1 214 ? -8.592 -8.118 -17.639 1.00 98.44 214 SER A C 1
ATOM 1540 O O . SER A 1 214 ? -9.522 -7.331 -17.816 1.00 98.44 214 SER A O 1
ATOM 1542 N N . VAL A 1 215 ? -7.310 -7.769 -17.802 1.00 98.38 215 VAL A N 1
ATOM 1543 C CA . VAL A 1 215 ? -6.843 -6.532 -18.447 1.00 98.38 215 VAL A CA 1
ATOM 1544 C C . VAL A 1 215 ? -5.772 -6.882 -19.478 1.00 98.38 215 VAL A C 1
ATOM 1546 O O . VAL A 1 215 ? -4.803 -7.577 -19.165 1.00 98.38 215 VAL A O 1
ATOM 1549 N N . ASP A 1 216 ? -5.939 -6.394 -20.707 1.00 97.56 216 ASP A N 1
ATOM 1550 C CA . ASP A 1 216 ? -5.019 -6.594 -21.836 1.00 97.56 216 ASP A CA 1
ATOM 1551 C C . ASP A 1 216 ? -4.618 -8.072 -22.026 1.00 97.56 216 ASP A C 1
ATOM 1553 O O . ASP A 1 216 ? -3.442 -8.411 -22.177 1.00 97.56 216 ASP A O 1
ATOM 1557 N N . GLY A 1 217 ? -5.614 -8.965 -21.943 1.00 97.12 217 GLY A N 1
ATOM 1558 C CA . GLY A 1 217 ? -5.465 -10.415 -22.107 1.00 97.12 217 GLY A CA 1
ATOM 1559 C C . GLY A 1 217 ? -4.809 -11.147 -20.930 1.00 97.12 217 GLY A C 1
ATOM 1560 O O . GLY A 1 217 ? -4.640 -12.363 -20.987 1.00 97.12 217 GLY A O 1
ATOM 1561 N N . ARG A 1 218 ? -4.433 -10.445 -19.853 1.00 97.56 218 ARG A N 1
ATOM 1562 C CA . ARG A 1 218 ? -3.931 -11.058 -18.612 1.00 97.56 218 ARG A CA 1
ATOM 1563 C C . ARG A 1 218 ? -5.085 -11.238 -17.644 1.00 97.56 218 ARG A C 1
ATOM 1565 O O . ARG A 1 218 ? -5.821 -10.283 -17.420 1.00 97.56 218 ARG A O 1
ATOM 1572 N N . ALA A 1 219 ? -5.237 -12.426 -17.072 1.00 97.31 219 ALA A N 1
ATOM 1573 C CA . ALA A 1 219 ? -6.313 -12.750 -16.138 1.00 97.31 219 ALA A CA 1
ATOM 1574 C C . ALA A 1 219 ? -5.773 -13.138 -14.755 1.00 97.31 219 ALA A C 1
ATOM 1576 O O . ALA A 1 219 ? -4.591 -13.469 -14.609 1.00 97.31 219 ALA A O 1
ATOM 1577 N N . GLY A 1 220 ? -6.647 -13.088 -13.747 1.00 94.12 220 GLY A N 1
ATOM 1578 C CA . GLY A 1 220 ? -6.352 -13.541 -12.385 1.00 94.12 220 GLY A CA 1
ATOM 1579 C C . GLY A 1 220 ? -5.073 -12.927 -11.802 1.00 94.12 220 GLY A C 1
ATOM 1580 O O . GLY A 1 220 ? -4.799 -11.733 -11.959 1.00 94.12 220 GLY A O 1
ATOM 1581 N N . ALA A 1 221 ? -4.245 -13.754 -11.159 1.00 94.12 221 ALA A N 1
ATOM 1582 C CA . ALA A 1 221 ? -3.029 -13.290 -10.492 1.00 94.12 221 ALA A CA 1
ATOM 1583 C C . ALA A 1 221 ? -2.046 -12.586 -11.446 1.00 94.12 221 ALA A C 1
ATOM 1585 O O . ALA A 1 221 ? -1.406 -11.616 -11.048 1.00 94.12 221 ALA A O 1
ATOM 1586 N N . ALA A 1 222 ? -1.962 -13.008 -12.714 1.00 95.88 222 ALA A N 1
ATOM 1587 C CA . ALA A 1 222 ? -1.085 -12.383 -13.707 1.00 95.88 222 ALA A CA 1
ATOM 1588 C C . ALA A 1 222 ? -1.527 -10.953 -14.073 1.00 95.88 222 ALA A C 1
ATOM 1590 O O . ALA A 1 222 ? -0.694 -10.108 -14.403 1.00 95.88 222 ALA A O 1
ATOM 1591 N N . MET A 1 223 ? -2.831 -10.664 -13.995 1.00 97.25 223 MET A N 1
ATOM 1592 C CA . MET A 1 223 ? -3.366 -9.309 -14.157 1.00 97.25 223 MET A CA 1
ATOM 1593 C C . MET A 1 223 ? -2.899 -8.399 -13.016 1.00 97.25 223 MET A C 1
ATOM 1595 O O . MET A 1 223 ? -2.382 -7.309 -13.261 1.00 97.25 223 MET A O 1
ATOM 1599 N N . LEU A 1 224 ? -3.053 -8.856 -11.770 1.00 96.69 224 LEU A N 1
ATOM 1600 C CA . LEU A 1 224 ? -2.633 -8.099 -10.588 1.00 96.69 224 LEU A CA 1
ATOM 1601 C C . LEU A 1 224 ? -1.107 -7.933 -10.542 1.00 96.69 224 LEU A C 1
ATOM 1603 O O . LEU A 1 224 ? -0.619 -6.845 -10.251 1.00 96.69 224 LEU A O 1
ATOM 1607 N N . ASP A 1 225 ? -0.354 -8.970 -10.902 1.00 94.88 225 ASP A N 1
ATOM 1608 C CA . ASP A 1 225 ? 1.107 -8.934 -11.011 1.00 94.88 225 ASP A CA 1
ATOM 1609 C C . ASP A 1 225 ? 1.579 -7.867 -12.013 1.00 94.88 225 ASP A C 1
ATOM 1611 O O . ASP A 1 225 ? 2.421 -7.023 -11.687 1.00 94.88 225 ASP A O 1
ATOM 1615 N N . ALA A 1 226 ? 0.957 -7.822 -13.195 1.00 94.19 226 ALA A N 1
ATOM 1616 C CA . ALA A 1 226 ? 1.245 -6.809 -14.205 1.00 94.19 226 ALA A CA 1
ATOM 1617 C C . ALA A 1 226 ? 0.908 -5.390 -13.718 1.00 94.19 226 ALA A C 1
ATOM 1619 O O . ALA A 1 226 ? 1.695 -4.464 -13.932 1.00 94.19 226 ALA A O 1
ATOM 1620 N N . ALA A 1 227 ? -0.221 -5.218 -13.020 1.00 95.12 227 ALA A N 1
ATOM 1621 C CA . ALA A 1 227 ? -0.589 -3.946 -12.402 1.00 95.12 227 ALA A CA 1
ATOM 1622 C C . ALA A 1 227 ? 0.397 -3.535 -11.297 1.00 95.12 227 ALA A C 1
ATOM 1624 O O . ALA A 1 227 ? 0.709 -2.354 -11.162 1.00 95.12 227 ALA A O 1
ATOM 1625 N N . PHE A 1 228 ? 0.943 -4.481 -10.532 1.00 95.06 228 PHE A N 1
ATOM 1626 C CA . PHE A 1 228 ? 1.969 -4.188 -9.535 1.00 95.06 228 PHE A CA 1
ATOM 1627 C C . PHE A 1 228 ? 3.287 -3.755 -10.169 1.00 95.06 228 PHE A C 1
ATOM 1629 O O . PHE A 1 228 ? 3.943 -2.861 -9.650 1.00 95.06 228 PHE A O 1
ATOM 1636 N N . HIS A 1 229 ? 3.702 -4.389 -11.267 1.00 92.00 229 HIS A N 1
ATOM 1637 C CA . HIS A 1 229 ? 4.980 -4.131 -11.943 1.00 92.00 229 HIS A CA 1
ATOM 1638 C C . HIS A 1 229 ? 4.903 -3.051 -13.034 1.00 92.00 229 HIS A C 1
ATOM 1640 O O . HIS A 1 229 ? 5.833 -2.879 -13.831 1.00 92.00 229 HIS A O 1
ATOM 1646 N N . GLN A 1 230 ? 3.812 -2.288 -13.072 1.00 91.56 230 GLN A N 1
ATOM 1647 C CA . GLN A 1 230 ? 3.707 -1.109 -13.921 1.00 91.56 230 GLN A CA 1
ATOM 1648 C C . GLN A 1 230 ? 4.730 -0.027 -13.527 1.00 91.56 230 GLN A C 1
ATOM 1650 O O . GLN A 1 230 ? 5.181 0.039 -12.382 1.00 91.56 230 GLN A O 1
ATOM 1655 N N . ALA A 1 231 ? 5.078 0.856 -14.464 1.00 94.06 231 ALA A N 1
ATOM 1656 C CA . ALA A 1 231 ? 5.798 2.080 -14.129 1.00 94.06 231 ALA A CA 1
ATOM 1657 C C . ALA A 1 231 ? 4.817 3.047 -13.447 1.00 94.06 231 ALA A C 1
ATOM 1659 O O . ALA A 1 231 ? 3.965 3.619 -14.119 1.00 94.06 231 ALA A O 1
ATOM 1660 N N . ALA A 1 232 ? 4.908 3.190 -12.125 1.00 95.12 232 ALA A N 1
ATOM 1661 C CA . ALA A 1 232 ? 4.079 4.109 -11.348 1.00 95.12 232 ALA A CA 1
ATOM 1662 C C . ALA A 1 232 ? 4.832 4.637 -10.123 1.00 95.12 232 ALA A C 1
ATOM 1664 O O . ALA A 1 232 ? 5.536 3.873 -9.456 1.00 95.12 232 ALA A O 1
ATOM 1665 N N . CYS A 1 233 ? 4.645 5.921 -9.825 1.00 96.94 233 CYS A N 1
ATOM 1666 C CA . CYS A 1 233 ? 5.185 6.570 -8.637 1.00 96.94 233 CYS A CA 1
ATOM 1667 C C . CYS A 1 233 ? 4.493 6.100 -7.367 1.00 96.94 233 CYS A C 1
ATOM 1669 O O . CYS A 1 233 ? 3.271 5.969 -7.335 1.00 96.94 233 CYS A O 1
ATOM 1671 N N . GLY A 1 234 ? 5.262 5.906 -6.303 1.00 95.50 234 GLY A N 1
ATOM 1672 C CA . GLY A 1 234 ? 4.721 5.592 -4.992 1.00 95.50 234 GLY A CA 1
ATOM 1673 C C . GLY A 1 234 ? 5.585 4.618 -4.211 1.00 95.50 234 GLY A C 1
ATOM 1674 O O . GLY A 1 234 ? 6.791 4.508 -4.418 1.00 95.50 234 GLY A O 1
ATOM 1675 N N . VAL A 1 235 ? 4.934 3.929 -3.284 1.00 94.12 235 VAL A N 1
ATOM 1676 C CA . VAL A 1 235 ? 5.578 3.080 -2.283 1.00 94.12 235 VAL A CA 1
ATOM 1677 C C . VAL A 1 235 ? 5.967 1.700 -2.820 1.00 94.12 235 VAL A C 1
ATOM 1679 O O . VAL A 1 235 ? 5.410 1.197 -3.803 1.00 94.12 235 VAL A O 1
ATOM 1682 N N . GLY A 1 236 ? 6.936 1.090 -2.140 1.00 93.75 236 GLY A N 1
ATOM 1683 C CA . GLY A 1 236 ? 7.269 -0.322 -2.242 1.00 93.75 236 GLY A CA 1
ATOM 1684 C C . GLY A 1 236 ? 6.191 -1.217 -1.630 1.00 93.75 236 GLY A C 1
ATOM 1685 O O . GLY A 1 236 ? 5.039 -0.824 -1.451 1.00 93.75 236 GLY A O 1
ATOM 1686 N N . SER A 1 237 ? 6.559 -2.462 -1.344 1.00 94.25 237 SER A N 1
ATOM 1687 C CA . SER A 1 237 ? 5.661 -3.414 -0.700 1.00 94.25 237 SER A CA 1
ATOM 1688 C C . SER A 1 237 ? 6.444 -4.413 0.136 1.00 94.25 237 SER A C 1
ATOM 1690 O O . SER A 1 237 ? 7.501 -4.876 -0.294 1.00 94.25 237 SER A O 1
ATOM 1692 N N . SER A 1 238 ? 5.926 -4.754 1.313 1.00 94.06 238 SER A N 1
ATOM 1693 C CA . SER A 1 238 ? 6.589 -5.638 2.276 1.00 94.06 238 SER A CA 1
ATOM 1694 C C . SER A 1 238 ? 6.043 -7.070 2.262 1.00 94.06 238 SER A C 1
ATOM 1696 O O . SER A 1 238 ? 6.809 -8.040 2.240 1.00 94.06 238 SER A O 1
ATOM 1698 N N . SER A 1 239 ? 4.721 -7.235 2.222 1.00 96.06 239 SER A N 1
ATOM 1699 C CA . SER A 1 239 ? 4.053 -8.544 2.245 1.00 96.06 239 SER A CA 1
ATOM 1700 C C . SER A 1 239 ? 3.245 -8.839 0.980 1.00 96.06 239 SER A C 1
ATOM 1702 O O . SER A 1 239 ? 2.977 -7.968 0.152 1.00 96.06 239 SER A O 1
ATOM 1704 N N . GLU A 1 240 ? 2.820 -10.095 0.840 1.00 95.62 240 GLU A N 1
ATOM 1705 C CA . GLU A 1 240 ? 1.910 -10.512 -0.228 1.00 95.62 240 GLU A CA 1
ATOM 1706 C C . GLU A 1 240 ? 0.544 -9.823 -0.125 1.00 95.62 240 GLU A C 1
ATOM 1708 O O . GLU A 1 240 ? 0.021 -9.367 -1.142 1.00 95.62 240 GLU A O 1
ATOM 1713 N N . SER A 1 241 ? 0.002 -9.678 1.091 1.00 96.69 241 SER A N 1
ATOM 1714 C CA . SER A 1 241 ? -1.255 -8.952 1.309 1.00 96.69 241 SER A CA 1
ATOM 1715 C C . SER A 1 241 ? -1.130 -7.507 0.828 1.00 96.69 241 SER A C 1
ATOM 1717 O O . SER A 1 241 ? -1.929 -7.050 0.007 1.00 96.69 241 SER A O 1
ATOM 1719 N N . ASN A 1 242 ? -0.060 -6.813 1.231 1.00 97.44 242 ASN A N 1
ATOM 1720 C CA . ASN A 1 242 ? 0.187 -5.450 0.775 1.00 97.44 242 ASN A CA 1
ATOM 1721 C C . ASN A 1 242 ? 0.292 -5.363 -0.746 1.00 97.44 242 ASN A C 1
ATOM 1723 O O . ASN A 1 242 ? -0.391 -4.553 -1.372 1.00 97.44 242 ASN A O 1
ATOM 1727 N N . ARG A 1 243 ? 1.086 -6.246 -1.356 1.00 96.81 243 ARG A N 1
ATOM 1728 C CA . ARG A 1 243 ? 1.245 -6.307 -2.808 1.00 96.81 243 ARG A CA 1
ATOM 1729 C C . ARG A 1 243 ? -0.099 -6.485 -3.502 1.00 96.81 243 ARG A C 1
ATOM 1731 O O . ARG A 1 243 ? -0.394 -5.748 -4.441 1.00 96.81 243 ARG A O 1
ATOM 1738 N N . ARG A 1 244 ? -0.923 -7.429 -3.045 1.00 96.81 244 ARG A N 1
ATOM 1739 C CA . ARG A 1 244 ? -2.239 -7.739 -3.621 1.00 96.81 244 ARG A CA 1
ATOM 1740 C C . ARG A 1 244 ? -3.172 -6.526 -3.569 1.00 96.81 244 ARG A C 1
ATOM 1742 O O . ARG A 1 244 ? -3.782 -6.183 -4.583 1.00 96.81 244 ARG A O 1
ATOM 1749 N N . PHE A 1 245 ? -3.211 -5.820 -2.442 1.00 97.38 245 PHE A N 1
ATOM 1750 C CA . PHE A 1 245 ? -4.012 -4.604 -2.301 1.00 97.38 245 PHE A CA 1
ATOM 1751 C C . PHE A 1 245 ? -3.475 -3.426 -3.127 1.00 97.38 245 PHE A C 1
ATOM 1753 O O . PHE A 1 245 ? -4.259 -2.765 -3.811 1.00 97.38 245 PHE A O 1
ATOM 1760 N N . VAL A 1 246 ? -2.158 -3.183 -3.137 1.00 96.88 246 VAL A N 1
ATOM 1761 C CA . VAL A 1 246 ? -1.524 -2.156 -3.988 1.00 96.88 246 VAL A CA 1
ATOM 1762 C C . VAL A 1 246 ? -1.842 -2.415 -5.462 1.00 96.88 246 VAL A C 1
ATOM 1764 O O . VAL A 1 246 ? -2.182 -1.481 -6.189 1.00 96.88 246 VAL A O 1
ATOM 1767 N N . SER A 1 247 ? -1.785 -3.681 -5.886 1.00 97.00 247 SER A N 1
ATOM 1768 C CA . SER A 1 247 ? -2.071 -4.115 -7.259 1.00 97.00 247 SER A CA 1
ATOM 1769 C C . SER A 1 247 ? -3.502 -3.801 -7.672 1.00 97.00 247 SER A C 1
ATOM 1771 O O . SER A 1 247 ? -3.716 -3.116 -8.668 1.00 97.00 247 SER A O 1
ATOM 1773 N N . ALA A 1 248 ? -4.486 -4.267 -6.897 1.00 97.44 248 ALA A N 1
ATOM 1774 C CA . ALA A 1 248 ? -5.894 -4.077 -7.227 1.00 97.44 248 ALA A CA 1
ATOM 1775 C C . ALA A 1 248 ? -6.303 -2.597 -7.151 1.00 97.44 248 ALA A C 1
ATOM 1777 O O . ALA A 1 248 ? -6.972 -2.090 -8.048 1.00 97.44 248 ALA A O 1
ATOM 1778 N N . THR A 1 249 ? -5.826 -1.875 -6.134 1.00 96.00 249 THR A N 1
ATOM 1779 C CA . THR A 1 249 ? -6.137 -0.447 -5.946 1.00 96.00 249 THR A CA 1
ATOM 1780 C C . THR A 1 249 ? -5.502 0.431 -7.030 1.00 96.00 249 THR A C 1
ATOM 1782 O O . THR A 1 249 ? -6.040 1.483 -7.362 1.00 96.00 249 THR A O 1
ATOM 1785 N N . SER A 1 250 ? -4.385 -0.012 -7.618 1.00 95.94 250 SER A N 1
ATOM 1786 C CA . SER A 1 250 ? -3.685 0.686 -8.710 1.00 95.94 250 SER A CA 1
ATOM 1787 C C . SER A 1 250 ? -3.968 0.082 -10.089 1.00 95.94 250 SER A C 1
ATOM 1789 O O . SER A 1 250 ? -3.319 0.461 -11.066 1.00 95.94 250 SER A O 1
ATOM 1791 N N . LEU A 1 251 ? -4.921 -0.853 -10.199 1.00 97.00 251 LEU A N 1
ATOM 1792 C CA . LEU A 1 251 ? -5.222 -1.561 -11.447 1.00 97.00 251 LEU A CA 1
ATOM 1793 C C . LEU A 1 251 ? -5.548 -0.576 -12.574 1.00 97.00 251 LEU A C 1
ATOM 1795 O O . LEU A 1 251 ? -5.011 -0.666 -13.674 1.00 97.00 251 LEU A O 1
ATOM 1799 N N . PHE A 1 252 ? -6.363 0.431 -12.263 1.00 96.94 252 PHE A N 1
ATOM 1800 C CA . PHE A 1 252 ? -6.776 1.463 -13.209 1.00 96.94 252 PHE A CA 1
ATOM 1801 C C . PHE A 1 252 ? -5.818 2.659 -13.315 1.00 96.94 252 PHE A C 1
ATOM 1803 O O . PHE A 1 252 ? -6.097 3.593 -14.068 1.00 96.94 252 PHE A O 1
ATOM 1810 N N . ALA A 1 253 ? -4.688 2.643 -12.604 1.00 94.75 253 ALA A N 1
ATOM 1811 C CA . ALA A 1 253 ? -3.552 3.496 -12.947 1.00 94.75 253 ALA A CA 1
ATOM 1812 C C . ALA A 1 253 ? -2.830 2.954 -14.194 1.00 94.75 253 ALA A C 1
ATOM 1814 O O . ALA A 1 253 ? -2.320 3.741 -14.987 1.00 94.75 253 ALA A O 1
ATOM 1815 N N . ALA A 1 254 ? -2.836 1.626 -14.385 1.00 88.50 254 ALA A N 1
ATOM 1816 C CA . ALA A 1 254 ? -2.073 0.939 -15.431 1.00 88.50 254 ALA A CA 1
ATOM 1817 C C . ALA A 1 254 ? -2.712 0.994 -16.815 1.00 88.50 254 ALA A C 1
ATOM 1819 O O . ALA A 1 254 ? -2.022 0.825 -17.823 1.00 88.50 254 ALA A O 1
ATOM 1820 N N . VAL A 1 255 ? -4.028 1.187 -16.860 1.00 94.69 255 VAL A N 1
ATOM 1821 C CA . VAL A 1 255 ? -4.786 1.161 -18.108 1.00 94.69 255 VAL A CA 1
ATOM 1822 C C . VAL A 1 255 ? -4.507 2.403 -18.947 1.00 94.69 255 VAL A C 1
ATOM 1824 O O . VAL A 1 255 ? -4.304 3.507 -18.438 1.00 94.69 255 VAL A O 1
ATOM 1827 N N . ARG A 1 256 ? -4.516 2.220 -20.265 1.00 94.38 256 ARG A N 1
ATOM 1828 C CA . ARG A 1 256 ? -4.285 3.277 -21.253 1.00 94.38 256 ARG A CA 1
ATOM 1829 C C . ARG A 1 256 ? -5.457 3.327 -22.218 1.00 94.38 256 ARG A C 1
ATOM 1831 O O . ARG A 1 256 ? -6.251 2.394 -22.276 1.00 94.38 256 ARG A O 1
ATOM 1838 N N . VAL A 1 257 ? -5.551 4.397 -23.006 1.00 96.12 257 VAL A N 1
ATOM 1839 C CA . VAL A 1 257 ? -6.481 4.409 -24.144 1.00 96.12 257 VAL A CA 1
ATOM 1840 C C . VAL A 1 257 ? -6.164 3.216 -25.049 1.00 96.12 257 VAL A C 1
ATOM 1842 O O . VAL A 1 257 ? -5.004 2.991 -25.392 1.00 96.12 257 VAL A O 1
ATOM 1845 N N . GLY A 1 258 ? -7.192 2.445 -25.395 1.00 97.31 258 GLY A N 1
ATOM 1846 C CA . GLY A 1 258 ? -7.076 1.203 -26.157 1.00 97.31 258 GLY A CA 1
ATOM 1847 C C . GLY A 1 258 ? -6.898 -0.063 -25.314 1.00 97.31 258 GLY A C 1
ATOM 1848 O O . GLY A 1 258 ? -7.075 -1.147 -25.865 1.00 97.31 258 GLY A O 1
ATOM 1849 N N . SER A 1 259 ? -6.617 0.036 -24.006 1.00 97.50 259 SER A N 1
ATOM 1850 C CA . SER A 1 259 ? -6.606 -1.144 -23.131 1.00 97.50 259 SER A CA 1
ATOM 1851 C C . SER A 1 259 ? -7.975 -1.826 -23.127 1.00 97.50 259 SER A C 1
ATOM 1853 O O . SER A 1 259 ? -9.014 -1.158 -23.121 1.00 97.50 259 SER A O 1
ATOM 1855 N N . THR A 1 260 ? -7.980 -3.156 -23.095 1.00 98.44 260 THR A N 1
ATOM 1856 C CA . THR A 1 260 ? -9.192 -3.977 -22.992 1.00 98.44 260 THR A CA 1
ATOM 1857 C C . THR A 1 260 ? -9.364 -4.483 -21.568 1.00 98.44 260 THR A C 1
ATOM 1859 O O . THR A 1 260 ? -8.421 -5.020 -20.991 1.00 98.44 260 THR A O 1
ATOM 1862 N N . VAL A 1 261 ? -10.564 -4.348 -21.015 1.00 98.62 261 VAL A N 1
ATOM 1863 C CA . VAL A 1 261 ? -10.925 -4.766 -19.658 1.00 98.62 261 VAL A CA 1
ATOM 1864 C C . VAL A 1 261 ? -12.110 -5.717 -19.743 1.00 98.62 261 VAL A C 1
ATOM 1866 O O . VAL A 1 261 ? -13.172 -5.341 -20.235 1.00 98.62 261 VAL A O 1
ATOM 1869 N N . GLU A 1 262 ? -11.942 -6.943 -19.266 1.00 98.62 262 GLU A N 1
ATOM 1870 C CA . GLU A 1 262 ? -13.024 -7.918 -19.161 1.00 98.62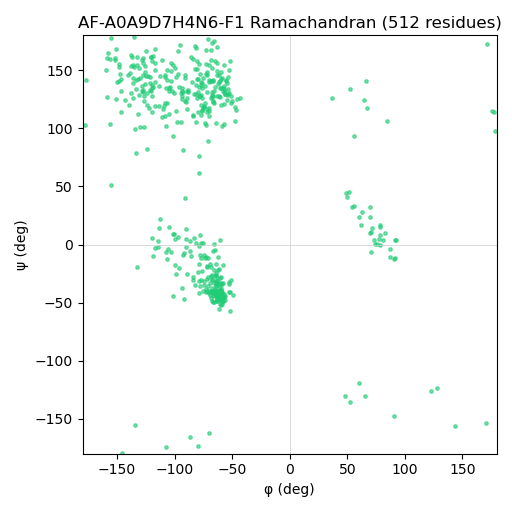 262 GLU A CA 1
ATOM 1871 C C . GLU A 1 262 ? -13.702 -7.794 -17.795 1.00 98.62 262 GLU A C 1
ATOM 1873 O O . GLU A 1 262 ? -13.060 -7.894 -16.742 1.00 98.62 262 GLU A O 1
ATOM 1878 N N . VAL A 1 263 ? -15.009 -7.545 -17.828 1.00 98.62 263 VAL A N 1
ATOM 1879 C CA . VAL A 1 263 ? -15.838 -7.249 -16.664 1.00 98.62 263 VAL A CA 1
ATOM 1880 C C . VAL A 1 263 ? -16.884 -8.342 -16.511 1.00 98.62 263 VAL A C 1
ATOM 1882 O O . VAL A 1 263 ? -17.731 -8.514 -17.385 1.00 98.62 263 VAL A O 1
ATOM 1885 N N . ALA A 1 264 ? -16.855 -9.046 -15.384 1.00 98.38 264 ALA A N 1
ATOM 1886 C CA . ALA A 1 264 ? -17.885 -9.994 -14.991 1.00 98.38 264 ALA A CA 1
ATOM 1887 C C . ALA A 1 264 ? -18.850 -9.333 -13.998 1.00 98.38 264 ALA A C 1
ATOM 1889 O O . ALA A 1 264 ? -18.483 -8.983 -12.873 1.00 98.38 264 ALA A O 1
ATOM 1890 N N . ARG A 1 265 ? -20.105 -9.178 -14.411 1.00 97.94 265 ARG A N 1
ATOM 1891 C CA . ARG A 1 265 ? -21.192 -8.638 -13.594 1.00 97.94 265 ARG A CA 1
ATOM 1892 C C . ARG A 1 265 ? -21.629 -9.651 -12.528 1.00 97.94 265 ARG A C 1
ATOM 1894 O O . ARG A 1 265 ? -21.275 -10.836 -12.564 1.00 97.94 265 ARG A O 1
ATOM 1901 N N . VAL A 1 266 ? -22.418 -9.173 -11.568 1.00 96.50 266 VAL A N 1
ATOM 1902 C CA . VAL A 1 266 ? -22.997 -10.005 -10.498 1.00 96.50 266 VAL A CA 1
ATOM 1903 C C . VAL A 1 266 ? -24.032 -10.999 -11.042 1.00 96.50 266 VAL A C 1
ATOM 1905 O O . VAL A 1 266 ? -24.133 -12.114 -10.543 1.00 96.50 266 VAL A O 1
ATOM 1908 N N . ASP A 1 267 ? -24.744 -10.653 -12.118 1.00 96.12 267 ASP A N 1
ATOM 1909 C CA . ASP A 1 267 ? -25.697 -11.553 -12.790 1.00 96.12 267 ASP A CA 1
ATOM 1910 C C . ASP A 1 267 ? -25.026 -12.647 -13.649 1.00 96.12 267 ASP A C 1
ATOM 1912 O O . ASP A 1 267 ? -25.709 -13.452 -14.281 1.00 96.12 267 ASP A O 1
ATOM 1916 N N . GLY A 1 268 ? -23.690 -12.684 -13.669 1.00 95.31 268 GLY A N 1
ATOM 1917 C CA . GLY A 1 268 ? -22.894 -13.640 -14.433 1.00 95.31 268 GLY A CA 1
ATOM 1918 C C . GLY A 1 268 ? -22.603 -13.222 -15.873 1.00 95.31 268 GLY A C 1
ATOM 1919 O O . GLY A 1 268 ? -21.849 -13.922 -16.547 1.00 95.31 268 GLY A O 1
ATOM 1920 N N . THR A 1 269 ? -23.141 -12.096 -16.353 1.00 97.94 269 THR A N 1
ATOM 1921 C CA . THR A 1 269 ? -22.782 -11.575 -17.678 1.00 97.94 269 THR A CA 1
ATOM 1922 C C . THR A 1 269 ? -21.324 -11.122 -17.707 1.00 97.94 269 THR A C 1
ATOM 1924 O O . THR A 1 269 ? -20.806 -10.567 -16.736 1.00 97.94 269 THR A O 1
ATOM 1927 N N . VAL A 1 270 ? -20.649 -11.378 -18.827 1.00 98.31 270 VAL A N 1
ATOM 1928 C CA . VAL A 1 270 ? -19.251 -10.999 -19.044 1.00 98.31 270 VAL A CA 1
ATOM 1929 C C . VAL A 1 270 ? -19.164 -10.151 -20.301 1.00 98.31 270 VAL A C 1
ATOM 1931 O O . VAL A 1 270 ? -19.701 -10.522 -21.344 1.00 98.31 270 VAL A O 1
ATOM 1934 N N . GLU A 1 271 ? -18.499 -9.006 -20.200 1.00 98.06 271 GLU A N 1
ATOM 1935 C CA . GLU A 1 271 ? -18.300 -8.085 -21.314 1.00 98.06 271 GLU A CA 1
ATOM 1936 C C . GLU A 1 271 ? -16.848 -7.614 -21.388 1.00 98.06 271 GLU A C 1
ATOM 1938 O O . GLU A 1 271 ? -16.211 -7.336 -20.372 1.00 98.06 271 GLU A O 1
ATOM 1943 N N . THR A 1 272 ? -16.328 -7.480 -22.605 1.00 98.50 272 THR A N 1
ATOM 1944 C CA . THR A 1 272 ? -15.049 -6.813 -22.850 1.00 98.50 272 THR A CA 1
ATOM 1945 C C . THR A 1 272 ? -15.309 -5.354 -23.180 1.00 98.50 272 THR A C 1
ATOM 1947 O O . THR A 1 272 ? -16.059 -5.037 -24.102 1.00 98.50 272 THR A O 1
ATOM 1950 N N . LYS A 1 273 ? -14.666 -4.459 -22.438 1.00 98.12 273 LYS A N 1
ATOM 1951 C CA . LYS A 1 273 ? -14.726 -3.015 -22.646 1.00 98.12 273 LYS A CA 1
ATOM 1952 C C . LYS A 1 273 ? -13.378 -2.493 -23.098 1.00 98.12 273 LYS A C 1
ATOM 1954 O O . LYS A 1 273 ? -12.346 -2.952 -22.619 1.00 98.12 273 LYS A O 1
ATOM 1959 N N . THR A 1 274 ? -13.384 -1.492 -23.964 1.00 98.31 274 THR A N 1
ATOM 1960 C CA . THR A 1 274 ? -12.171 -0.776 -24.360 1.00 98.31 274 THR A CA 1
ATOM 1961 C C . THR A 1 274 ? -12.136 0.575 -23.662 1.00 98.31 274 THR A C 1
ATOM 1963 O O . THR A 1 274 ? -13.140 1.280 -23.608 1.00 98.31 274 THR A O 1
ATOM 1966 N N . VAL A 1 275 ? -10.982 0.951 -23.116 1.00 97.88 275 VAL A N 1
ATOM 19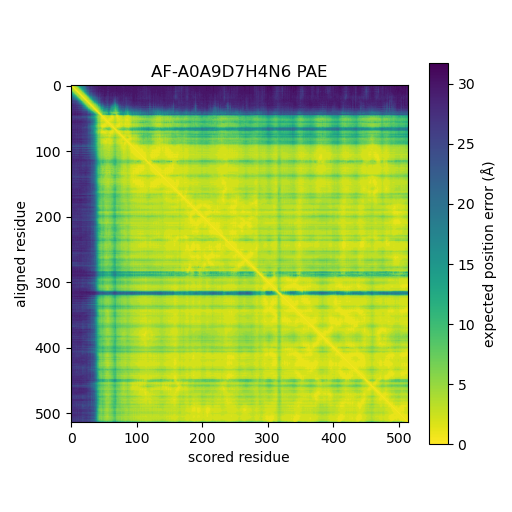67 C CA . VAL A 1 275 ? -10.778 2.283 -22.539 1.00 97.88 275 VAL A CA 1
ATOM 1968 C C . VAL A 1 275 ? -10.695 3.299 -23.680 1.00 97.88 275 VAL A C 1
ATOM 1970 O O . VAL A 1 275 ? -9.670 3.413 -24.348 1.00 97.88 275 VAL A O 1
ATOM 1973 N N . GLU A 1 276 ? -11.772 4.046 -23.915 1.00 97.06 276 GLU A N 1
ATOM 1974 C CA . GLU A 1 276 ? -11.829 5.055 -24.988 1.00 97.06 276 GLU A CA 1
ATOM 1975 C C . GLU A 1 276 ? -11.233 6.405 -24.570 1.00 97.06 276 GLU A C 1
ATOM 1977 O O . GLU A 1 276 ? -10.725 7.161 -25.397 1.00 97.06 276 GLU A O 1
ATOM 1982 N N . ARG A 1 277 ? -11.281 6.714 -23.272 1.00 94.69 277 ARG A N 1
ATOM 1983 C CA . ARG A 1 277 ? -10.777 7.964 -22.696 1.00 94.69 277 ARG A CA 1
ATOM 1984 C C . ARG A 1 277 ? -10.259 7.744 -21.283 1.00 94.69 277 ARG A C 1
ATOM 1986 O O . ARG A 1 277 ? -10.747 6.874 -20.566 1.00 94.69 277 ARG A O 1
ATOM 1993 N N . LEU A 1 278 ? -9.311 8.585 -20.883 1.00 93.62 278 LEU A N 1
ATOM 1994 C CA . LEU A 1 278 ? -8.872 8.698 -19.496 1.00 93.62 278 LEU A CA 1
ATOM 1995 C C . LEU A 1 278 ? -9.564 9.888 -18.830 1.00 93.62 278 LEU A C 1
ATOM 1997 O O . LEU A 1 278 ? -9.797 10.924 -19.452 1.00 93.62 278 LEU A O 1
ATOM 2001 N N . GLU A 1 279 ? -9.885 9.729 -17.558 1.00 91.12 279 GLU A N 1
ATOM 2002 C CA . GLU A 1 279 ? -10.466 10.750 -16.696 1.00 91.12 279 GLU A CA 1
ATOM 2003 C C . GLU A 1 279 ? -9.387 11.465 -15.880 1.00 91.12 279 GLU A C 1
ATOM 2005 O O . GLU A 1 279 ? -8.217 11.059 -15.838 1.00 91.12 279 GLU A O 1
ATOM 2010 N N . ALA A 1 280 ? -9.796 12.536 -15.196 1.00 91.00 280 ALA A N 1
ATOM 2011 C CA . ALA A 1 280 ? -8.992 13.087 -14.117 1.00 91.00 280 ALA A CA 1
ATOM 2012 C C . ALA A 1 280 ? -8.740 11.986 -13.067 1.00 91.00 280 ALA A C 1
ATOM 2014 O O . ALA A 1 280 ? -9.663 11.230 -12.750 1.00 91.00 280 ALA A O 1
ATOM 2015 N N . PRO A 1 281 ? -7.507 11.863 -12.545 1.00 91.62 281 PRO A N 1
ATOM 2016 C CA . PRO A 1 281 ? -7.183 10.796 -11.617 1.00 91.62 281 PRO A CA 1
ATOM 2017 C C . PRO A 1 281 ? -8.012 10.929 -10.336 1.00 91.62 281 PRO A C 1
ATOM 2019 O O . PRO A 1 281 ? -8.018 11.976 -9.690 1.00 91.62 281 PRO A O 1
ATOM 2022 N N . VAL A 1 282 ? -8.687 9.847 -9.959 1.00 92.25 282 VAL A N 1
ATOM 2023 C CA . VAL A 1 282 ? -9.338 9.696 -8.657 1.00 92.25 282 VAL A CA 1
ATOM 2024 C C . VAL A 1 282 ? -8.396 8.934 -7.741 1.00 92.25 282 VAL A C 1
ATOM 2026 O O . VAL A 1 282 ? -7.809 7.932 -8.143 1.00 92.25 282 VAL A O 1
ATOM 2029 N N . LEU A 1 283 ? -8.258 9.399 -6.504 1.00 92.31 283 LEU A N 1
ATOM 2030 C CA . LEU A 1 283 ? -7.457 8.725 -5.495 1.00 92.31 283 LEU A CA 1
ATOM 2031 C C . LEU A 1 283 ? -8.284 7.620 -4.826 1.00 92.31 283 LEU A C 1
ATOM 2033 O O . LEU A 1 283 ? -9.229 7.888 -4.080 1.00 92.31 283 LEU A O 1
ATOM 2037 N N . CYS A 1 284 ? -7.912 6.378 -5.098 1.00 92.88 284 CYS A N 1
ATOM 2038 C CA . CYS A 1 284 ? -8.526 5.167 -4.579 1.00 92.88 284 CYS A CA 1
ATOM 2039 C C . CYS A 1 284 ? -8.053 4.890 -3.155 1.00 92.88 284 CYS A C 1
ATOM 2041 O O . CYS A 1 284 ? -7.207 4.038 -2.901 1.00 92.88 284 CYS A O 1
ATOM 2043 N N . ARG A 1 285 ? -8.611 5.652 -2.215 1.00 85.94 285 ARG A N 1
ATOM 2044 C CA . ARG A 1 285 ? -8.472 5.412 -0.777 1.00 85.94 285 ARG A CA 1
ATOM 2045 C C . ARG A 1 285 ? -9.689 4.656 -0.257 1.00 85.94 285 ARG A C 1
ATOM 2047 O O . ARG A 1 285 ? -10.793 4.842 -0.763 1.00 85.94 285 ARG A O 1
ATOM 2054 N N . PHE A 1 286 ? -9.462 3.805 0.738 1.00 80.62 286 PHE A N 1
ATOM 2055 C CA . PHE A 1 286 ? -10.505 3.068 1.452 1.00 80.62 286 PHE A CA 1
ATOM 2056 C C . PHE A 1 286 ? -10.809 3.729 2.804 1.00 80.62 286 PH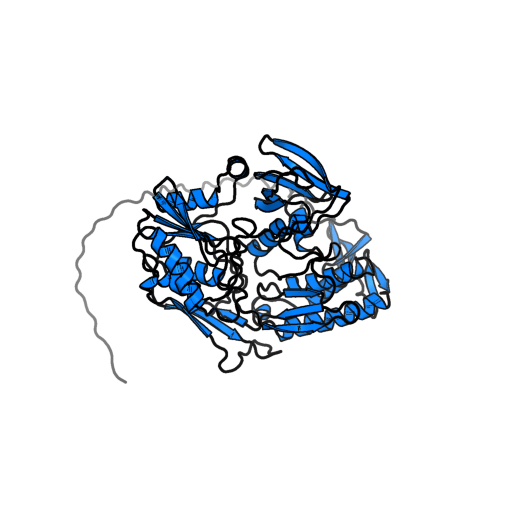E A C 1
ATOM 2058 O O . PHE A 1 286 ? -9.963 4.481 3.302 1.00 80.62 286 PHE A O 1
ATOM 2065 N N . PRO A 1 287 ? -12.027 3.552 3.359 1.00 81.38 287 PRO A N 1
ATOM 2066 C CA . PRO A 1 287 ? -13.159 2.780 2.816 1.00 81.38 287 PRO A CA 1
ATOM 2067 C C . PRO A 1 287 ? -13.885 3.437 1.625 1.00 81.38 287 PRO A C 1
ATOM 2069 O O . PRO A 1 287 ? -14.669 2.783 0.945 1.00 81.38 287 PRO A O 1
ATOM 2072 N N . HIS A 1 288 ? -13.611 4.709 1.330 1.00 82.56 288 HIS A N 1
ATOM 2073 C CA . HIS A 1 288 ? -14.153 5.402 0.162 1.00 82.56 288 HIS A CA 1
ATOM 2074 C C . HIS A 1 288 ? -13.205 6.513 -0.324 1.00 82.56 288 HIS A C 1
ATOM 2076 O O . HIS A 1 288 ? -12.381 7.010 0.455 1.00 82.56 288 HIS A O 1
ATOM 2082 N N . PRO A 1 289 ? -13.339 6.983 -1.580 1.00 79.81 289 PRO A N 1
ATOM 2083 C CA . PRO A 1 289 ? -12.584 8.136 -2.057 1.00 79.81 289 PRO A CA 1
ATOM 2084 C C . PRO A 1 289 ? -12.758 9.342 -1.129 1.00 79.81 289 PRO A C 1
ATOM 2086 O O . PRO A 1 289 ? -13.864 9.658 -0.690 1.00 79.81 289 PRO A O 1
ATOM 2089 N N . GLY A 1 290 ? -11.648 10.001 -0.799 1.00 78.38 290 GLY A N 1
ATOM 2090 C CA . GLY A 1 290 ? -11.637 11.140 0.122 1.00 78.38 290 GLY A CA 1
ATOM 2091 C C . GLY A 1 290 ? -11.659 10.789 1.614 1.00 78.38 290 GLY A C 1
ATOM 2092 O O . GLY A 1 290 ? -11.676 11.714 2.420 1.00 78.38 290 GLY A O 1
ATOM 2093 N N . SER A 1 291 ? -11.602 9.510 2.009 1.00 80.50 291 SER A N 1
ATOM 2094 C CA . SER A 1 291 ? -11.599 9.101 3.427 1.00 80.50 291 SER A CA 1
ATOM 2095 C C . SER A 1 291 ? -10.515 9.794 4.262 1.00 80.50 291 SER A C 1
ATOM 2097 O O . SER A 1 291 ? -10.742 10.143 5.405 1.00 80.50 291 SER A O 1
ATOM 2099 N N . HIS A 1 292 ? -9.357 10.122 3.690 1.00 81.19 292 HIS A N 1
ATOM 2100 C CA . HIS A 1 292 ? -8.273 10.828 4.399 1.00 81.19 292 HIS A CA 1
ATOM 2101 C C . HIS A 1 292 ? -8.495 12.347 4.563 1.00 81.19 292 HIS A C 1
ATOM 2103 O O . HIS A 1 292 ? -7.575 13.061 4.957 1.00 81.19 292 HIS A O 1
ATOM 2109 N N . ALA A 1 293 ? -9.675 12.876 4.227 1.00 84.06 293 ALA A N 1
ATOM 2110 C CA . ALA A 1 293 ? -10.003 14.291 4.429 1.00 84.06 293 ALA A CA 1
ATOM 2111 C C . ALA A 1 293 ? -10.285 14.644 5.903 1.00 84.06 293 ALA A C 1
ATOM 2113 O O . ALA A 1 293 ? -10.404 15.821 6.245 1.00 84.06 293 ALA A O 1
ATOM 2114 N N . TYR A 1 294 ? -10.394 13.641 6.774 1.00 89.19 294 TYR A N 1
ATOM 2115 C CA . TYR A 1 294 ? -10.644 13.782 8.204 1.00 89.19 294 TYR A CA 1
ATOM 2116 C C . TYR A 1 294 ? -9.759 12.815 9.006 1.00 89.19 294 TYR A C 1
ATOM 2118 O O . TYR A 1 294 ? -9.354 11.779 8.484 1.00 89.19 294 TYR A O 1
ATOM 2126 N N . PRO A 1 295 ? -9.442 13.134 10.274 1.00 89.44 295 PRO A N 1
ATOM 2127 C CA . PRO A 1 295 ? -8.644 12.259 11.138 1.00 89.44 295 PRO A CA 1
ATOM 2128 C C . PRO A 1 295 ? -9.431 11.049 11.654 1.00 89.44 295 PRO A C 1
ATOM 2130 O O . PRO A 1 295 ? -8.872 9.969 11.809 1.00 89.44 295 PRO A O 1
ATOM 2133 N N . ALA A 1 296 ? -10.725 11.233 11.919 1.00 95.31 296 ALA A N 1
ATOM 2134 C CA . ALA A 1 296 ? -11.666 10.173 12.238 1.00 95.31 296 ALA A CA 1
ATOM 2135 C C . ALA A 1 296 ? -13.101 10.623 11.955 1.00 95.31 296 ALA A C 1
ATOM 2137 O O . ALA A 1 296 ? -13.362 11.821 11.808 1.00 95.31 296 ALA A O 1
ATOM 2138 N N . LYS A 1 297 ? -14.022 9.660 11.895 1.00 96.50 297 LYS A N 1
ATOM 2139 C CA . LYS A 1 297 ? -15.460 9.911 11.777 1.00 96.50 297 LYS A CA 1
ATOM 2140 C C . LYS A 1 297 ? -16.253 8.786 12.428 1.00 96.50 297 LYS A C 1
ATOM 2142 O O . LYS A 1 297 ? -16.097 7.626 12.051 1.00 96.50 297 LYS A O 1
ATOM 2147 N N . ALA A 1 298 ? -17.135 9.127 13.362 1.00 97.88 298 ALA A N 1
ATOM 2148 C CA . ALA A 1 298 ? -18.076 8.179 13.942 1.00 97.88 298 ALA A CA 1
ATOM 2149 C C . ALA A 1 298 ? -19.424 8.202 13.207 1.00 97.88 298 ALA A C 1
ATOM 2151 O O . ALA A 1 298 ? -20.030 9.256 13.010 1.00 97.88 298 ALA A O 1
ATOM 2152 N N . THR A 1 299 ? -19.932 7.021 12.856 1.00 97.62 299 THR A N 1
ATOM 2153 C CA . THR A 1 299 ? -21.269 6.832 12.281 1.00 97.62 299 THR A CA 1
ATOM 2154 C C . THR A 1 299 ? -22.032 5.784 13.084 1.00 97.62 299 THR A C 1
ATOM 2156 O O . THR A 1 299 ? -21.521 4.698 13.353 1.00 97.62 299 THR A O 1
ATOM 2159 N N . ARG A 1 300 ? -23.279 6.086 13.461 1.00 97.88 300 ARG A N 1
ATOM 2160 C CA . ARG A 1 300 ? -24.157 5.144 14.167 1.00 97.88 300 ARG A CA 1
ATOM 2161 C C . ARG A 1 300 ? -25.035 4.387 13.177 1.00 97.88 300 ARG A C 1
ATOM 2163 O O . ARG A 1 300 ? -25.726 4.993 12.361 1.00 97.88 300 ARG A O 1
ATOM 2170 N N . ARG A 1 301 ? -25.027 3.062 13.279 1.00 97.25 301 ARG A N 1
ATOM 2171 C CA . ARG A 1 301 ? -25.872 2.161 12.492 1.00 97.25 301 ARG A CA 1
ATOM 2172 C C . ARG A 1 301 ? -27.252 2.011 13.131 1.00 97.25 301 ARG A C 1
ATOM 2174 O O . ARG A 1 301 ? -27.428 2.229 14.332 1.00 97.25 301 ARG A O 1
ATOM 2181 N N . SER A 1 302 ? -28.231 1.580 12.337 1.00 96.44 302 SER A N 1
ATOM 2182 C CA . SER A 1 302 ? -29.608 1.341 12.797 1.00 96.44 302 SER A CA 1
ATOM 2183 C C . SER A 1 302 ? -29.725 0.210 13.829 1.00 96.44 302 SER A C 1
ATOM 2185 O O . SER A 1 302 ? -30.653 0.210 14.633 1.00 96.44 302 SER A O 1
ATOM 2187 N N . ASP A 1 303 ? -28.776 -0.731 13.850 1.00 96.88 303 ASP A N 1
ATOM 2188 C CA . ASP A 1 303 ? -28.707 -1.833 14.822 1.00 96.88 303 ASP A CA 1
ATOM 2189 C C . ASP A 1 303 ? -28.156 -1.405 16.205 1.00 96.88 303 ASP A C 1
ATOM 2191 O O . ASP A 1 303 ? -28.264 -2.155 17.186 1.00 96.88 303 ASP A O 1
ATOM 2195 N N . GLY A 1 304 ? -27.648 -0.173 16.321 1.00 97.38 304 GLY A N 1
ATOM 2196 C CA . GLY A 1 304 ? -27.095 0.405 17.547 1.00 97.38 304 GLY A CA 1
ATOM 2197 C C . GLY A 1 304 ? -25.584 0.222 17.718 1.00 97.38 304 GLY A C 1
ATOM 2198 O O . GLY A 1 304 ? -25.058 0.631 18.755 1.00 97.38 304 GLY A O 1
ATOM 2199 N N . VAL A 1 305 ? -24.896 -0.364 16.732 1.00 98.56 305 VAL A N 1
ATOM 2200 C CA . VAL A 1 305 ? -23.427 -0.393 16.647 1.00 98.56 305 VAL A CA 1
ATOM 2201 C C . VAL A 1 305 ? -22.918 0.938 16.088 1.00 98.56 305 VAL A C 1
ATOM 2203 O O . VAL A 1 305 ? -23.540 1.527 15.200 1.00 98.56 305 VAL A O 1
ATOM 2206 N N . ALA A 1 306 ? -21.786 1.424 16.590 1.00 98.56 306 ALA A N 1
ATOM 2207 C CA . ALA A 1 306 ? -21.080 2.557 16.000 1.00 98.56 306 ALA A CA 1
ATOM 2208 C C . ALA A 1 306 ? -19.860 2.080 15.207 1.00 98.56 306 ALA A C 1
ATOM 2210 O O . ALA A 1 306 ? -19.152 1.173 15.637 1.00 98.56 306 ALA A O 1
ATOM 2211 N N . VAL A 1 307 ? -19.611 2.709 14.063 1.00 98.50 307 VAL A N 1
ATOM 2212 C CA . VAL A 1 307 ? -18.386 2.543 13.277 1.00 98.50 307 VAL A CA 1
ATOM 2213 C C . VAL A 1 307 ? -17.573 3.823 13.419 1.00 98.50 307 VAL A C 1
ATOM 2215 O O . VAL A 1 307 ? -18.079 4.901 13.112 1.00 98.50 307 VAL A O 1
ATOM 2218 N N . VAL A 1 308 ? -16.343 3.710 13.910 1.00 98.38 308 VAL A N 1
ATOM 2219 C CA . VAL A 1 308 ? -15.375 4.804 14.006 1.00 98.38 308 VAL A CA 1
ATOM 2220 C C . VAL A 1 308 ? -14.306 4.567 12.949 1.00 98.38 308 VAL A C 1
ATOM 2222 O O . VAL A 1 308 ? -13.431 3.717 13.103 1.00 98.38 308 VAL A O 1
ATOM 2225 N N . GLU A 1 309 ? -14.397 5.303 11.851 1.00 97.81 309 GLU A N 1
ATOM 2226 C CA . GLU A 1 309 ? -13.409 5.260 10.778 1.00 97.81 309 GLU A CA 1
ATOM 2227 C C . GLU A 1 309 ? -12.175 6.057 11.193 1.00 97.81 309 GLU A C 1
ATOM 2229 O O . GLU A 1 309 ? -12.300 7.220 11.581 1.00 97.81 309 GLU A O 1
ATOM 2234 N N . VAL A 1 310 ? -10.992 5.450 11.086 1.00 97.38 310 VAL A N 1
ATOM 2235 C CA . VAL A 1 310 ? -9.692 6.095 11.316 1.00 97.38 310 VAL A CA 1
ATOM 2236 C C . VAL A 1 310 ? -8.845 5.908 10.054 1.00 97.38 310 VAL A C 1
ATOM 2238 O O . VAL A 1 310 ? -8.026 4.989 9.966 1.00 97.38 310 VAL A O 1
ATOM 2241 N N . PRO A 1 311 ? -9.060 6.760 9.041 1.00 94.75 311 PRO A N 1
ATOM 2242 C CA . PRO A 1 311 ? -8.497 6.592 7.704 1.00 94.75 311 PRO A CA 1
ATOM 2243 C C . PRO A 1 311 ? -6.988 6.850 7.646 1.00 94.75 311 PRO A C 1
ATOM 2245 O O . PRO A 1 311 ? -6.328 6.451 6.691 1.00 94.75 311 PRO A O 1
ATOM 2248 N N . THR A 1 312 ? -6.417 7.542 8.633 1.00 94.12 312 THR A N 1
ATOM 2249 C CA . THR A 1 312 ? -4.981 7.804 8.702 1.00 94.12 312 THR A CA 1
ATOM 2250 C C . THR A 1 312 ? -4.548 8.161 10.120 1.00 94.12 312 THR A C 1
ATOM 2252 O O . THR A 1 312 ? -5.313 8.760 10.872 1.00 94.12 312 THR A O 1
ATOM 2255 N N . PHE A 1 313 ? -3.306 7.832 10.479 1.00 95.38 313 PHE A N 1
ATOM 2256 C CA . PHE A 1 313 ? -2.627 8.415 11.641 1.00 95.38 313 PHE A CA 1
ATOM 2257 C C . PHE A 1 313 ? -1.649 9.529 11.243 1.00 95.38 313 PHE A C 1
ATOM 2259 O O . PHE A 1 313 ? -0.849 9.976 12.065 1.00 95.38 313 PHE A O 1
ATOM 2266 N N . LEU A 1 314 ? -1.658 9.968 9.984 1.00 90.31 314 LEU A N 1
ATOM 2267 C CA . LEU A 1 314 ? -0.842 11.087 9.537 1.00 90.31 314 LEU A CA 1
ATOM 2268 C C . LEU A 1 314 ? -1.385 12.383 10.134 1.00 90.31 314 LEU A C 1
ATOM 2270 O O . LEU A 1 314 ? -2.594 12.610 10.198 1.00 90.31 314 LEU A O 1
ATOM 2274 N N . LEU A 1 315 ? -0.470 13.268 10.517 1.00 80.31 315 LEU A N 1
ATOM 2275 C CA . LEU A 1 315 ? -0.825 14.647 10.811 1.00 80.31 315 LEU A CA 1
ATOM 2276 C C . LEU A 1 315 ? -1.273 15.291 9.486 1.00 80.31 315 LEU A C 1
ATOM 2278 O O . LEU A 1 315 ? -0.511 15.255 8.514 1.00 80.31 315 LEU A O 1
ATOM 2282 N N . PRO A 1 316 ? -2.492 15.855 9.398 1.00 68.62 316 PRO A N 1
ATOM 2283 C CA . PRO A 1 316 ? -2.915 16.631 8.243 1.00 68.62 316 PRO A CA 1
ATOM 2284 C C . PRO A 1 316 ? -1.887 17.719 7.933 1.00 68.62 316 PRO A C 1
ATOM 2286 O O . PRO A 1 316 ? -1.171 18.180 8.819 1.00 68.62 316 PRO A O 1
ATOM 2289 N N . THR A 1 317 ? -1.876 18.212 6.698 1.00 59.12 317 THR A N 1
ATOM 2290 C CA . THR A 1 317 ? -0.913 19.209 6.190 1.00 59.12 317 THR A CA 1
ATOM 2291 C C . THR A 1 317 ? -0.917 20.565 6.917 1.00 59.12 317 THR A C 1
ATOM 2293 O O . THR A 1 317 ? -0.181 21.469 6.527 1.00 59.12 317 THR A O 1
ATOM 2296 N N . SER A 1 318 ? -1.706 20.731 7.986 1.00 60.72 318 SER A N 1
ATOM 2297 C CA . SER A 1 318 ? -1.601 21.876 8.884 1.00 60.72 318 SER A CA 1
ATOM 2298 C C . SER A 1 318 ? -0.306 21.774 9.700 1.00 60.72 318 SER A C 1
ATOM 2300 O O . SER A 1 318 ? -0.205 20.908 10.571 1.00 60.72 318 SER A O 1
ATOM 2302 N N . PRO A 1 319 ? 0.659 22.694 9.518 1.00 64.88 319 PRO A N 1
ATOM 2303 C CA . PRO A 1 319 ? 1.964 22.641 10.183 1.00 64.88 319 PRO A CA 1
ATOM 2304 C C . PRO A 1 319 ? 1.898 22.828 11.710 1.00 64.88 319 PRO A C 1
ATOM 2306 O O . PRO A 1 319 ? 2.931 22.857 12.370 1.00 64.88 319 PRO A O 1
ATOM 2309 N N . ARG A 1 320 ? 0.698 23.005 12.279 1.00 75.12 320 ARG A N 1
ATOM 2310 C CA . ARG A 1 320 ? 0.467 23.206 13.714 1.00 75.12 320 ARG A CA 1
ATOM 2311 C C . ARG A 1 320 ? -0.156 22.004 14.419 1.00 75.12 320 ARG A C 1
ATOM 2313 O O . ARG A 1 320 ? -0.307 22.077 15.630 1.00 75.12 320 ARG A O 1
ATOM 2320 N N . MET A 1 321 ? -0.559 20.951 13.702 1.00 84.38 321 MET A N 1
ATOM 2321 C CA . MET A 1 321 ? -1.171 19.795 14.360 1.00 84.38 321 MET A CA 1
ATOM 2322 C C . MET A 1 321 ? -0.100 18.920 15.014 1.00 84.38 321 MET A C 1
ATOM 2324 O O . MET A 1 321 ? 0.858 18.516 14.361 1.00 84.38 321 MET A O 1
ATOM 2328 N N . THR A 1 322 ? -0.278 18.622 16.295 1.00 91.50 322 THR A N 1
ATOM 2329 C CA . THR A 1 322 ? 0.548 17.687 17.066 1.00 91.50 322 THR A CA 1
ATOM 2330 C C . THR A 1 322 ? -0.100 16.300 17.132 1.00 91.50 322 THR A C 1
ATOM 2332 O O . THR A 1 322 ? -1.289 16.145 16.849 1.00 91.50 322 THR A O 1
ATOM 2335 N N . GLU A 1 323 ? 0.647 15.278 17.563 1.00 93.25 323 GLU A N 1
ATOM 2336 C CA . GLU A 1 323 ? 0.062 13.954 17.844 1.00 93.25 323 GLU A CA 1
ATOM 2337 C C . GLU A 1 323 ? -1.052 14.024 18.899 1.00 93.25 323 GLU A C 1
ATOM 2339 O O . GLU A 1 323 ? -2.036 13.295 18.803 1.00 93.25 323 GLU A O 1
ATOM 2344 N N . SER A 1 324 ? -0.935 14.935 19.872 1.00 93.88 324 SER A N 1
ATOM 2345 C CA . SER A 1 324 ? -1.972 15.162 20.882 1.00 93.88 324 SER A CA 1
ATOM 2346 C C . SER A 1 324 ? -3.250 15.729 20.266 1.00 93.88 324 SER A C 1
ATOM 2348 O O . SER A 1 324 ? -4.339 15.301 20.635 1.00 93.88 324 SER A O 1
ATOM 2350 N N . ASP A 1 325 ? -3.131 16.665 19.321 1.00 93.81 325 ASP A N 1
ATOM 2351 C CA . ASP A 1 325 ? -4.292 17.228 18.623 1.00 93.81 325 ASP A CA 1
ATOM 2352 C C . ASP A 1 325 ? -4.987 16.168 17.763 1.00 93.81 325 ASP A C 1
ATOM 2354 O O . ASP A 1 325 ? -6.215 16.122 17.698 1.00 93.81 325 ASP A O 1
ATOM 2358 N N . LEU A 1 326 ? -4.208 15.305 17.101 1.00 94.62 326 LEU A N 1
ATOM 2359 C CA . LEU A 1 326 ? -4.749 14.181 16.342 1.00 94.62 326 LEU A CA 1
ATOM 2360 C C . LEU A 1 326 ? -5.473 13.194 17.265 1.00 94.62 326 LEU A C 1
ATOM 2362 O O . LEU A 1 326 ? -6.610 12.821 16.980 1.00 94.62 326 LEU A O 1
ATOM 2366 N N . ALA A 1 327 ? -4.842 12.805 18.377 1.00 96.50 327 ALA A N 1
ATOM 2367 C CA . ALA A 1 327 ? -5.446 11.919 19.366 1.00 96.50 327 ALA A CA 1
ATOM 2368 C C . ALA A 1 327 ? -6.767 12.487 19.897 1.00 96.50 327 ALA A C 1
ATOM 2370 O O . ALA A 1 327 ? -7.758 11.762 19.948 1.00 96.50 327 ALA A O 1
ATOM 2371 N N . GLU A 1 328 ? -6.809 13.778 20.230 1.00 96.94 328 GLU A N 1
ATOM 2372 C CA . GLU A 1 328 ? -8.024 14.406 20.747 1.00 96.94 328 GLU A CA 1
ATOM 2373 C C . GLU A 1 328 ? -9.150 14.409 19.708 1.00 96.94 328 GLU A C 1
ATOM 2375 O O . GLU A 1 328 ? -10.267 14.022 20.033 1.00 96.94 328 GLU A O 1
ATOM 2380 N N . ARG A 1 329 ? -8.863 14.712 18.436 1.00 95.50 329 ARG A N 1
ATOM 2381 C CA . ARG A 1 329 ? -9.874 14.657 17.361 1.00 95.50 329 ARG A CA 1
ATOM 2382 C C . ARG A 1 329 ? -10.461 13.261 17.164 1.00 95.50 329 ARG A C 1
ATOM 2384 O O . ARG A 1 329 ? -11.655 13.123 16.920 1.00 95.50 329 ARG A O 1
ATOM 2391 N N . ILE A 1 330 ? -9.639 12.217 17.267 1.00 97.50 330 ILE A N 1
ATOM 2392 C CA . ILE A 1 330 ? -10.130 10.832 17.213 1.00 97.50 330 ILE A CA 1
ATOM 2393 C C . ILE A 1 330 ? -10.989 10.533 18.448 1.00 97.50 330 ILE A C 1
ATOM 2395 O O . ILE A 1 330 ? -12.028 9.880 18.354 1.00 97.50 330 ILE A O 1
ATOM 2399 N N . ALA A 1 331 ? -10.571 11.022 19.611 1.00 98.25 331 ALA A N 1
ATOM 2400 C CA . ALA A 1 331 ? -11.269 10.794 20.860 1.00 98.25 331 ALA A CA 1
ATOM 2401 C C . ALA A 1 331 ? -12.627 11.527 20.932 1.00 98.25 331 ALA A C 1
ATOM 2403 O O . ALA A 1 331 ? -13.576 10.976 21.487 1.00 98.25 331 ALA A O 1
ATOM 2404 N N . GLU A 1 332 ? -12.756 12.705 20.314 1.00 98.19 332 GLU A N 1
ATOM 2405 C CA . GLU A 1 332 ? -14.027 13.420 20.126 1.00 98.19 332 GLU A CA 1
ATOM 2406 C C . GLU A 1 332 ? -15.029 12.605 19.291 1.00 98.19 332 GLU A C 1
ATOM 2408 O O . GLU A 1 332 ? -16.218 12.564 19.610 1.00 98.19 332 GLU A O 1
ATOM 2413 N N . GLU A 1 333 ? -14.574 11.924 18.234 1.00 98.12 333 GLU A N 1
ATOM 2414 C CA . GLU A 1 333 ? -15.429 11.014 17.457 1.00 98.12 333 GLU A CA 1
ATOM 2415 C C . GLU A 1 333 ? -15.814 9.775 18.268 1.00 98.12 333 GLU A C 1
ATOM 2417 O O . GLU A 1 333 ? -16.975 9.363 18.258 1.00 98.12 333 GLU A O 1
ATOM 2422 N N . LEU A 1 334 ? -14.874 9.216 19.035 1.00 98.44 334 LEU A N 1
ATOM 2423 C CA . LEU A 1 334 ? -15.169 8.116 19.948 1.00 98.44 334 LEU A CA 1
ATOM 2424 C C . LEU A 1 334 ? -16.229 8.510 20.988 1.00 98.44 334 LEU A C 1
ATOM 2426 O O . LEU A 1 334 ? -17.110 7.705 21.280 1.00 98.44 334 LEU A O 1
ATOM 2430 N N . ASP A 1 335 ? -16.199 9.730 21.529 1.00 98.38 335 ASP A N 1
ATOM 2431 C CA . ASP A 1 335 ? -17.192 10.182 22.513 1.00 98.38 335 ASP A CA 1
ATOM 2432 C C . ASP A 1 335 ? -18.625 10.139 21.964 1.00 98.38 335 ASP A C 1
ATOM 2434 O O . ASP A 1 335 ? -19.548 9.784 22.697 1.00 98.38 335 ASP A O 1
ATOM 2438 N N . LYS A 1 336 ? -18.810 10.391 20.662 1.00 97.94 336 LYS A N 1
ATOM 2439 C CA . LYS A 1 336 ? -20.109 10.264 19.969 1.00 97.94 336 LYS A CA 1
ATOM 2440 C C . LYS A 1 336 ? -20.579 8.810 19.824 1.00 97.94 336 LYS A C 1
ATOM 2442 O O . LYS A 1 336 ? -21.744 8.565 19.512 1.00 97.94 336 LYS A O 1
ATOM 2447 N N . ALA A 1 337 ? -19.669 7.853 19.997 1.00 97.56 337 ALA A N 1
ATOM 2448 C CA . ALA A 1 337 ? -19.895 6.420 19.837 1.00 97.56 337 ALA A CA 1
ATOM 2449 C C . ALA A 1 337 ? -19.939 5.651 21.171 1.00 97.56 337 ALA A C 1
ATOM 2451 O O . ALA A 1 337 ? -20.361 4.496 21.183 1.00 97.56 337 ALA A O 1
ATOM 2452 N N . LYS A 1 338 ? -19.525 6.256 22.296 1.00 96.31 338 LYS A N 1
ATOM 2453 C CA . LYS A 1 338 ? -19.369 5.571 23.599 1.00 96.31 338 LYS A CA 1
ATOM 2454 C C . LYS A 1 338 ? -20.662 4.995 24.183 1.00 96.31 338 LYS A C 1
ATOM 2456 O O . LYS A 1 338 ? -20.594 4.085 25.002 1.00 96.31 338 LYS A O 1
ATOM 2461 N N . ASP A 1 339 ? -21.825 5.489 23.778 1.00 96.81 339 ASP A N 1
ATOM 2462 C CA . ASP A 1 339 ? -23.142 4.966 24.164 1.00 96.81 339 ASP A CA 1
ATOM 2463 C C . ASP A 1 339 ? -23.667 3.879 23.199 1.00 96.81 339 ASP A C 1
ATOM 2465 O O . ASP A 1 339 ? -24.804 3.421 23.311 1.00 96.81 339 ASP A O 1
ATOM 2469 N N . ALA A 1 340 ? -22.878 3.465 22.201 1.00 98.12 340 ALA A N 1
ATOM 2470 C CA . ALA A 1 340 ? -23.226 2.358 21.313 1.00 98.12 340 ALA A CA 1
ATOM 2471 C C . ALA A 1 340 ? -23.180 1.000 22.022 1.00 98.12 340 ALA A C 1
ATOM 2473 O O . ALA A 1 340 ? -22.425 0.798 22.974 1.00 98.12 340 ALA A O 1
ATOM 2474 N N . LYS A 1 341 ? -23.963 0.043 21.502 1.00 96.94 341 LYS A N 1
ATOM 2475 C CA . LYS A 1 341 ? -23.969 -1.352 21.982 1.00 96.94 341 LYS A CA 1
ATOM 2476 C C . LYS A 1 341 ? -22.605 -2.028 21.799 1.00 96.94 341 LYS A C 1
ATOM 2478 O O . LYS A 1 341 ? -22.199 -2.840 22.624 1.00 96.94 341 LYS A O 1
ATOM 2483 N N . GLY A 1 342 ? -21.920 -1.648 20.725 1.00 98.62 342 GLY A N 1
ATOM 2484 C CA . GLY A 1 342 ? -20.575 -2.069 20.373 1.00 98.62 342 GLY A CA 1
ATOM 2485 C C . GLY A 1 342 ? -19.942 -1.065 19.416 1.00 98.62 342 GLY A C 1
ATOM 2486 O O . GLY A 1 342 ? -20.651 -0.281 18.771 1.00 98.62 342 GLY A O 1
ATOM 2487 N N . ILE A 1 343 ? -18.614 -1.090 19.329 1.00 98.75 343 ILE A N 1
ATOM 2488 C CA . ILE A 1 343 ? -17.828 -0.202 18.468 1.00 98.75 343 ILE A CA 1
ATOM 2489 C C . ILE A 1 343 ? -17.007 -1.032 17.484 1.00 98.75 343 ILE A C 1
ATOM 2491 O O . ILE A 1 343 ? -16.309 -1.969 17.865 1.00 98.75 343 ILE A O 1
ATOM 2495 N N . VAL A 1 344 ? -17.065 -0.648 16.216 1.00 98.88 344 VAL A N 1
ATOM 2496 C CA . VAL A 1 344 ? -16.176 -1.128 15.162 1.00 98.88 344 VAL A CA 1
ATOM 2497 C C . VAL A 1 344 ? -15.200 -0.009 14.816 1.00 98.88 344 VAL A C 1
ATOM 2499 O O . VAL A 1 344 ? -15.635 1.070 14.429 1.00 98.88 344 VAL A O 1
ATOM 2502 N N . TRP A 1 345 ? -13.899 -0.250 14.931 1.00 98.75 345 TRP A N 1
ATOM 2503 C CA . TRP A 1 345 ? -12.874 0.653 14.400 1.00 98.75 345 TRP A CA 1
ATOM 2504 C C . TRP A 1 345 ? -12.518 0.236 12.977 1.00 98.75 345 TRP A C 1
ATOM 2506 O O . TRP A 1 345 ? -12.113 -0.904 12.778 1.00 98.75 345 TRP A O 1
ATOM 2516 N N . ASP A 1 346 ? -12.639 1.123 11.994 1.00 98.56 346 ASP A N 1
ATOM 2517 C CA . ASP A 1 346 ? -12.267 0.823 10.604 1.00 98.56 346 ASP A CA 1
ATOM 2518 C C . ASP A 1 346 ? -10.941 1.501 10.237 1.00 98.56 346 ASP A C 1
ATOM 2520 O O . ASP A 1 346 ? -10.859 2.730 10.189 1.00 98.56 346 ASP A O 1
ATOM 2524 N N . LEU A 1 347 ? -9.898 0.692 10.022 1.00 98.06 347 LEU A N 1
ATOM 2525 C CA . LEU A 1 347 ? -8.539 1.117 9.663 1.00 98.06 347 LEU A CA 1
ATOM 2526 C C . LEU A 1 347 ? -8.139 0.677 8.242 1.00 98.06 347 LEU A C 1
ATOM 2528 O O . LEU A 1 347 ? -6.952 0.719 7.890 1.00 98.06 347 LEU A O 1
ATOM 2532 N N . ARG A 1 348 ? -9.094 0.244 7.412 1.00 97.56 348 ARG A N 1
ATOM 2533 C CA . ARG A 1 348 ? -8.813 -0.106 6.013 1.00 97.56 348 ARG A CA 1
ATOM 2534 C C . ARG A 1 348 ? -8.216 1.081 5.270 1.00 97.56 348 ARG A C 1
ATOM 2536 O O . ARG A 1 348 ? -8.694 2.208 5.399 1.00 97.56 348 ARG A O 1
ATOM 2543 N N . GLY A 1 349 ? -7.153 0.848 4.503 1.00 95.69 349 GLY A N 1
ATOM 2544 C CA . GLY A 1 349 ? -6.481 1.926 3.776 1.00 95.69 349 GLY A CA 1
ATOM 2545 C C . GLY A 1 349 ? -5.694 2.918 4.640 1.00 95.69 349 GLY A C 1
ATOM 2546 O O . GLY A 1 349 ? -5.295 3.961 4.112 1.00 95.69 349 GLY A O 1
ATOM 2547 N N . ASN A 1 350 ? -5.478 2.648 5.935 1.00 97.25 350 ASN A N 1
ATOM 2548 C CA . ASN A 1 350 ? -4.726 3.540 6.819 1.00 97.25 350 ASN A CA 1
ATOM 2549 C C . ASN A 1 350 ? -3.205 3.418 6.580 1.00 97.25 350 ASN A C 1
ATOM 2551 O O . ASN A 1 350 ? -2.614 2.407 6.961 1.00 97.25 350 ASN A O 1
ATOM 2555 N N . PRO A 1 351 ? -2.530 4.449 6.029 1.00 94.81 351 PRO A N 1
ATOM 2556 C CA . PRO A 1 351 ? -1.113 4.383 5.662 1.00 94.81 351 PRO A CA 1
ATOM 2557 C C . PRO A 1 351 ? -0.165 4.505 6.871 1.00 94.81 351 PRO A C 1
ATOM 2559 O O . PRO A 1 351 ? 1.054 4.551 6.712 1.00 94.81 351 PRO A O 1
ATOM 2562 N N . GLY A 1 352 ? -0.712 4.617 8.082 1.00 95.56 352 GLY A N 1
ATOM 2563 C CA . GLY A 1 352 ? 0.025 4.841 9.314 1.00 95.56 352 GLY A CA 1
ATOM 2564 C C . GLY A 1 352 ? 0.202 6.320 9.647 1.00 95.56 352 GLY A C 1
ATOM 2565 O O . GLY A 1 352 ? -0.689 7.125 9.383 1.00 95.56 352 GLY A O 1
ATOM 2566 N N . GLY A 1 353 ? 1.326 6.660 10.292 1.00 95.00 353 GLY A N 1
ATOM 2567 C CA . GLY A 1 353 ? 1.622 7.983 10.850 1.00 95.00 353 GLY A CA 1
ATOM 2568 C C . GLY A 1 353 ? 2.039 7.911 12.322 1.00 95.00 353 GLY A C 1
ATOM 2569 O O . GLY A 1 353 ? 2.992 7.212 12.653 1.00 95.00 353 GLY A O 1
ATOM 2570 N N . ALA A 1 354 ? 1.343 8.627 13.203 1.00 95.50 354 ALA A N 1
ATOM 2571 C CA . ALA A 1 354 ? 1.647 8.726 14.628 1.00 95.50 354 ALA A CA 1
ATOM 2572 C C . ALA A 1 354 ? 1.347 7.418 15.394 1.00 95.50 354 ALA A C 1
ATOM 2574 O O . ALA A 1 354 ? 0.253 7.223 15.930 1.00 95.50 354 ALA A O 1
ATOM 2575 N N . THR A 1 355 ? 2.329 6.513 15.479 1.00 97.38 355 THR A N 1
ATOM 2576 C CA . THR A 1 355 ? 2.192 5.193 16.130 1.00 97.38 355 THR A CA 1
ATOM 2577 C C . THR A 1 355 ? 1.653 5.274 17.559 1.00 97.38 355 THR A C 1
ATOM 2579 O O . THR A 1 355 ? 0.791 4.480 17.935 1.00 97.38 355 THR A O 1
ATOM 2582 N N . PHE A 1 356 ? 2.098 6.245 18.361 1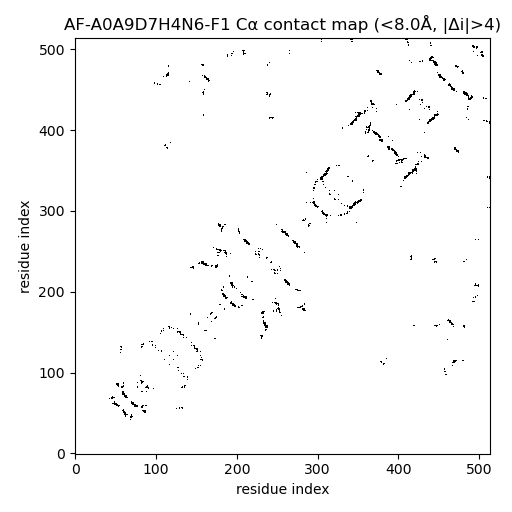.00 97.38 356 PHE A N 1
ATOM 2583 C CA . PHE A 1 356 ? 1.654 6.369 19.753 1.00 97.38 356 PHE A CA 1
ATOM 2584 C C . PHE A 1 356 ? 0.175 6.748 19.892 1.00 97.38 356 PHE A C 1
ATOM 2586 O O . PHE A 1 356 ? -0.448 6.367 20.884 1.00 97.38 356 PHE A O 1
ATOM 2593 N N . VAL A 1 357 ? -0.415 7.422 18.900 1.00 97.88 357 VAL A N 1
ATOM 2594 C CA . VAL A 1 357 ? -1.861 7.691 18.866 1.00 97.88 357 VAL A CA 1
ATOM 2595 C C . VAL A 1 357 ? -2.630 6.382 18.705 1.00 97.88 357 VAL A C 1
ATOM 2597 O O . VAL A 1 357 ? -3.509 6.088 19.512 1.00 97.88 357 VAL A O 1
ATOM 2600 N N . GLY A 1 358 ? -2.238 5.546 17.739 1.00 98.12 358 GLY A N 1
ATOM 2601 C CA . GLY A 1 358 ? -2.832 4.222 17.546 1.00 98.12 358 GLY A CA 1
ATOM 2602 C C . GLY A 1 358 ? -2.716 3.342 18.796 1.00 98.12 358 GLY A C 1
ATOM 2603 O O . GLY A 1 358 ? -3.712 2.807 19.282 1.00 98.12 358 GLY A O 1
ATOM 2604 N N . LEU A 1 359 ? -1.521 3.255 19.389 1.00 98.69 359 LEU A N 1
ATOM 2605 C CA . LEU A 1 359 ? -1.314 2.490 20.627 1.00 98.69 359 LEU A CA 1
ATOM 2606 C C . LEU A 1 359 ? -2.118 3.044 21.810 1.00 98.69 359 LEU A C 1
ATOM 2608 O O . LEU A 1 359 ? -2.491 2.286 22.707 1.00 98.69 359 LEU A O 1
ATOM 2612 N N . SER A 1 360 ? -2.415 4.346 21.807 1.00 98.50 360 SER A N 1
ATOM 2613 C CA . SER A 1 360 ? -3.239 4.953 22.847 1.00 98.50 360 SER A CA 1
ATOM 2614 C C . SER A 1 360 ? -4.706 4.536 22.750 1.00 98.50 360 SER A C 1
ATOM 2616 O O . SER A 1 360 ? -5.341 4.303 23.776 1.00 98.50 360 SER A O 1
ATOM 2618 N N . ILE A 1 361 ? -5.232 4.365 21.537 1.00 98.62 361 ILE A N 1
ATOM 2619 C CA . ILE A 1 361 ? -6.584 3.832 21.331 1.00 98.62 361 ILE A CA 1
ATOM 2620 C C . ILE A 1 361 ? -6.670 2.400 21.881 1.00 98.62 361 ILE A C 1
ATOM 2622 O O . ILE A 1 361 ? -7.588 2.089 22.638 1.00 98.62 361 ILE A O 1
ATOM 2626 N N . VAL A 1 362 ? -5.681 1.544 21.584 1.00 98.75 362 VAL A N 1
ATOM 2627 C CA . VAL A 1 362 ? -5.636 0.164 22.112 1.00 98.75 362 VAL A CA 1
ATOM 2628 C C . VAL A 1 362 ? -5.557 0.145 23.641 1.00 98.75 362 VAL A C 1
ATOM 2630 O O . VAL A 1 362 ? -6.203 -0.676 24.284 1.00 98.75 362 VAL A O 1
ATOM 2633 N N . GLY A 1 363 ? -4.848 1.102 24.244 1.00 98.50 363 GLY A N 1
ATOM 2634 C CA . GLY A 1 363 ? -4.795 1.297 25.696 1.00 98.50 363 GLY A CA 1
ATOM 2635 C C . GLY A 1 363 ? -6.131 1.633 26.376 1.00 98.50 363 GLY A C 1
ATOM 2636 O O . GLY A 1 363 ? -6.191 1.651 27.607 1.00 98.50 363 GLY A O 1
ATOM 2637 N N . GLY A 1 364 ? -7.181 1.929 25.604 1.00 98.25 364 GLY A N 1
ATOM 2638 C CA . GLY A 1 364 ? -8.552 2.133 26.079 1.00 98.25 364 GLY A CA 1
ATOM 2639 C C . GLY A 1 364 ? -9.515 0.977 25.770 1.00 98.25 364 GLY A C 1
ATOM 2640 O O . GLY A 1 364 ? -10.672 1.024 26.188 1.00 98.25 364 GLY A O 1
ATOM 2641 N N . MET A 1 365 ? -9.067 -0.055 25.049 1.00 98.44 365 MET A N 1
ATOM 2642 C CA . MET A 1 365 ? -9.905 -1.184 24.632 1.00 98.44 365 MET A CA 1
ATOM 2643 C C . MET A 1 365 ? -10.139 -2.206 25.757 1.00 98.44 365 MET A C 1
ATOM 2645 O O . MET A 1 365 ? -9.304 -2.342 26.656 1.00 98.44 365 MET A O 1
ATOM 2649 N N . PRO A 1 366 ? -11.234 -2.989 25.711 1.00 97.69 366 PRO A N 1
ATOM 2650 C CA . PRO A 1 366 ? -11.441 -4.083 26.653 1.00 97.69 366 PRO A CA 1
ATOM 2651 C C . PRO A 1 366 ? -10.314 -5.123 26.556 1.00 97.69 366 PRO A C 1
ATOM 2653 O O . PRO A 1 366 ? -9.828 -5.449 25.474 1.00 97.69 366 PRO A O 1
ATOM 2656 N N . GLY A 1 367 ? -9.891 -5.642 27.710 1.00 97.12 367 GLY A N 1
ATOM 2657 C CA . GLY A 1 367 ? -8.879 -6.698 27.794 1.00 97.12 367 GLY A CA 1
ATOM 2658 C C . GLY A 1 367 ? -7.439 -6.274 27.507 1.00 97.12 367 GLY A C 1
ATOM 2659 O O . GLY A 1 367 ? -6.566 -7.142 27.500 1.00 97.12 367 GLY A O 1
ATOM 2660 N N . PHE A 1 368 ? -7.164 -4.981 27.286 1.00 97.50 368 PHE A N 1
ATOM 2661 C CA . PHE A 1 368 ? -5.801 -4.532 27.010 1.00 97.50 368 PHE A CA 1
ATOM 2662 C C . PHE A 1 368 ? -4.833 -4.875 28.161 1.00 97.50 368 PHE A C 1
ATOM 2664 O O . PHE A 1 368 ? -5.184 -4.869 29.343 1.00 97.50 368 PHE A O 1
ATOM 2671 N N . THR A 1 369 ? -3.574 -5.118 27.810 1.00 97.81 369 THR A N 1
ATOM 2672 C CA . THR A 1 369 ? -2.471 -5.366 28.739 1.00 97.81 369 THR A CA 1
ATOM 2673 C C . THR A 1 369 ? -1.373 -4.333 28.518 1.00 97.81 369 THR A C 1
ATOM 2675 O O . THR A 1 369 ? -1.063 -3.948 27.392 1.00 97.81 369 THR A O 1
ATOM 2678 N N . LYS A 1 370 ? -0.782 -3.835 29.609 1.00 98.06 370 LYS A N 1
ATOM 2679 C CA . LYS A 1 370 ? 0.364 -2.920 29.532 1.00 98.06 370 LYS A CA 1
ATOM 2680 C C . LYS A 1 370 ? 1.625 -3.711 29.193 1.00 98.06 370 LYS A C 1
ATOM 2682 O O . LYS A 1 370 ? 1.910 -4.709 29.851 1.00 98.06 370 LYS A O 1
ATOM 2687 N N . GLY A 1 371 ? 2.430 -3.223 28.254 1.00 97.81 371 GLY A N 1
ATOM 2688 C CA . GLY A 1 371 ? 3.682 -3.890 27.910 1.00 97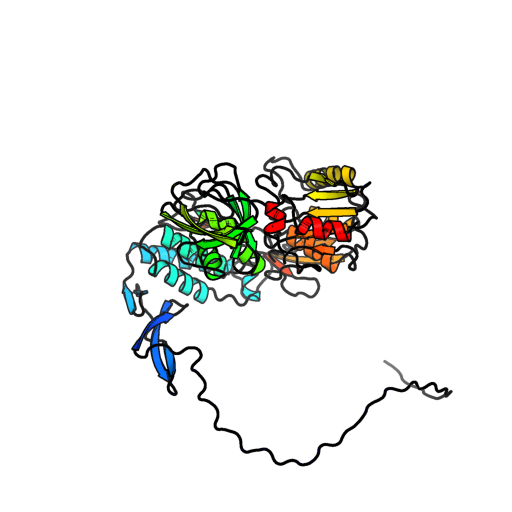.81 371 GLY A CA 1
ATOM 2689 C C . GLY A 1 371 ? 4.378 -3.330 26.679 1.00 97.81 371 GLY A C 1
ATOM 2690 O O . GLY A 1 371 ? 3.842 -2.482 25.967 1.00 97.81 371 GLY A O 1
ATOM 2691 N N . VAL A 1 372 ? 5.593 -3.825 26.448 1.00 98.19 372 VAL A N 1
ATOM 2692 C CA . VAL A 1 372 ? 6.361 -3.550 25.232 1.00 98.19 372 VAL A CA 1
ATOM 2693 C C . VAL A 1 372 ? 5.785 -4.377 24.091 1.00 98.19 372 VAL A C 1
ATOM 2695 O O . VAL A 1 372 ? 5.693 -5.596 24.202 1.00 98.19 372 VAL A O 1
ATOM 2698 N N . LEU A 1 373 ? 5.446 -3.702 22.999 1.00 98.44 373 LEU A N 1
ATOM 2699 C CA . LEU A 1 373 ? 4.963 -4.307 21.765 1.00 98.44 373 LEU A CA 1
ATOM 2700 C C . LEU A 1 373 ? 6.114 -4.588 20.796 1.00 98.44 373 LEU A C 1
ATOM 2702 O O . LEU A 1 373 ? 6.193 -5.664 20.218 1.00 98.44 373 LEU A O 1
ATOM 2706 N N . ALA A 1 374 ? 6.993 -3.605 20.599 1.00 98.38 374 ALA A N 1
ATOM 2707 C CA . ALA A 1 374 ? 8.047 -3.674 19.595 1.00 98.38 374 ALA A CA 1
ATOM 2708 C C . ALA A 1 374 ? 9.220 -2.756 19.946 1.00 98.38 374 ALA A C 1
ATOM 2710 O O . ALA A 1 374 ? 9.083 -1.791 20.704 1.00 98.38 374 ALA A O 1
ATOM 2711 N N . LYS A 1 375 ? 10.379 -3.044 19.359 1.00 98.12 375 LYS A N 1
ATOM 2712 C CA . LYS A 1 375 ? 11.565 -2.187 19.404 1.00 98.12 375 LYS A CA 1
ATOM 2713 C C . LYS A 1 375 ? 12.065 -1.956 17.991 1.00 98.12 375 LYS A C 1
ATOM 2715 O O . LYS A 1 375 ? 12.168 -2.910 17.230 1.00 98.12 375 LYS A O 1
ATOM 2720 N N . CYS A 1 376 ? 12.420 -0.723 17.672 1.00 97.88 376 CYS A N 1
ATOM 2721 C CA . CYS A 1 376 ? 13.030 -0.371 16.396 1.00 97.88 376 CYS A CA 1
ATOM 2722 C C . CYS A 1 376 ? 14.343 0.353 16.628 1.00 97.88 376 CYS A C 1
ATOM 2724 O O . CYS A 1 376 ? 14.452 1.124 17.577 1.00 97.88 376 CYS A O 1
ATOM 2726 N N . ALA A 1 377 ? 15.324 0.128 15.764 1.00 97.06 377 ALA A N 1
ATOM 2727 C CA . ALA A 1 377 ? 16.559 0.901 15.743 1.00 97.06 377 ALA A CA 1
ATOM 2728 C C . ALA A 1 377 ? 16.932 1.247 14.303 1.00 97.06 377 ALA A C 1
ATOM 2730 O O . ALA A 1 377 ? 16.736 0.426 13.406 1.00 97.06 377 ALA A O 1
ATOM 2731 N N . ALA A 1 378 ? 17.480 2.442 14.096 1.00 96.62 378 ALA A N 1
ATOM 2732 C CA . ALA A 1 378 ? 17.990 2.849 12.795 1.00 96.62 378 ALA A CA 1
ATOM 2733 C C . ALA A 1 378 ? 19.345 2.186 12.539 1.00 96.62 378 ALA A C 1
ATOM 2735 O O . ALA A 1 378 ? 20.179 2.087 13.442 1.00 96.62 378 ALA A O 1
ATOM 2736 N N . ARG A 1 379 ? 19.580 1.746 11.309 1.00 95.75 379 ARG A N 1
ATOM 2737 C CA . ARG A 1 379 ? 20.829 1.128 10.882 1.00 95.75 379 ARG A CA 1
ATOM 2738 C C . ARG A 1 379 ? 21.908 2.181 10.671 1.00 95.75 379 ARG A C 1
ATOM 2740 O O . ARG A 1 379 ? 21.694 3.203 10.029 1.00 95.75 379 ARG A O 1
ATOM 2747 N N . GLN A 1 380 ? 23.118 1.894 11.131 1.00 96.19 380 GLN A N 1
ATOM 2748 C CA . GLN A 1 380 ? 24.304 2.618 10.706 1.00 96.19 380 GLN A CA 1
ATOM 2749 C C . GLN A 1 380 ? 24.541 2.346 9.216 1.00 96.19 380 GLN A C 1
ATOM 2751 O O . GLN A 1 380 ? 24.718 1.192 8.820 1.00 96.19 380 GLN A O 1
ATOM 2756 N N . PHE A 1 381 ? 24.565 3.403 8.404 1.00 95.75 381 PHE A N 1
ATOM 2757 C CA . PHE A 1 381 ? 24.709 3.318 6.950 1.00 95.75 381 PHE A CA 1
ATOM 2758 C C . PHE A 1 381 ? 25.831 2.352 6.522 1.00 95.75 381 PHE A C 1
ATOM 2760 O O . PHE A 1 381 ? 26.974 2.478 6.962 1.00 95.75 381 PHE A O 1
ATOM 2767 N N . GLY A 1 382 ? 25.489 1.382 5.673 1.00 95.38 382 GLY A N 1
ATOM 2768 C CA . GLY A 1 382 ? 26.414 0.391 5.117 1.00 95.38 382 GLY A CA 1
ATOM 2769 C C . GLY A 1 382 ? 26.841 -0.736 6.066 1.00 95.38 382 GLY A C 1
ATOM 2770 O O . GLY A 1 382 ? 27.609 -1.598 5.651 1.00 95.38 382 GLY A O 1
ATOM 2771 N N . SER A 1 383 ? 26.365 -0.779 7.317 1.00 96.44 383 SER A N 1
ATOM 2772 C CA . SER A 1 383 ? 26.789 -1.804 8.289 1.00 96.44 383 SER A CA 1
ATOM 2773 C C . SER A 1 383 ? 26.331 -3.218 7.907 1.00 96.44 383 SER A C 1
ATOM 2775 O O . SER A 1 383 ? 25.134 -3.469 7.755 1.00 96.44 383 SER A O 1
ATOM 2777 N N . VAL A 1 384 ? 27.273 -4.155 7.759 1.00 93.25 384 VAL A N 1
ATOM 2778 C CA . VAL A 1 384 ? 27.006 -5.588 7.543 1.00 93.25 384 VAL A CA 1
ATOM 2779 C C . VAL A 1 384 ? 27.886 -6.392 8.518 1.00 93.25 384 VAL A C 1
ATOM 2781 O O . VAL A 1 384 ? 29.108 -6.355 8.369 1.00 93.25 384 VAL A O 1
ATOM 2784 N N . PRO A 1 385 ? 27.320 -7.089 9.529 1.00 93.19 385 PRO A N 1
ATOM 2785 C CA . PRO A 1 385 ? 25.889 -7.210 9.844 1.00 93.19 385 PRO A CA 1
ATOM 2786 C C . PRO A 1 385 ? 25.262 -5.884 10.314 1.00 93.19 385 PRO A C 1
ATOM 2788 O O . PRO A 1 385 ? 25.965 -4.895 10.513 1.00 93.19 385 PRO A O 1
ATOM 2791 N N . PHE A 1 386 ? 23.934 -5.867 10.495 1.00 94.38 386 PHE A N 1
ATOM 2792 C CA . PHE A 1 386 ? 23.207 -4.707 11.026 1.00 94.38 386 PHE A CA 1
ATOM 2793 C C . PHE A 1 386 ? 23.855 -4.195 12.324 1.00 94.38 386 PHE A C 1
ATOM 2795 O O . PHE A 1 386 ? 23.961 -4.936 13.304 1.00 94.38 386 PHE A O 1
ATOM 2802 N N . ALA A 1 387 ? 24.228 -2.915 12.345 1.00 96.06 387 ALA A N 1
ATOM 2803 C CA . ALA A 1 387 ? 24.640 -2.201 13.549 1.00 96.06 387 ALA A CA 1
ATOM 2804 C C . ALA A 1 387 ? 23.689 -1.017 13.787 1.00 96.06 387 ALA A C 1
ATOM 2806 O O . ALA A 1 387 ? 23.479 -0.232 12.860 1.00 96.06 387 ALA A O 1
ATOM 2807 N N . PRO A 1 388 ? 23.098 -0.857 14.985 1.00 96.50 388 PRO A N 1
ATOM 2808 C CA . PRO A 1 388 ? 22.210 0.264 15.254 1.00 96.50 388 PRO A CA 1
ATOM 2809 C C . PRO A 1 388 ? 22.999 1.564 15.444 1.00 96.50 388 PRO A C 1
ATOM 2811 O O . PRO A 1 388 ? 24.049 1.578 16.088 1.00 96.50 388 PRO A O 1
ATOM 2814 N N . VAL A 1 389 ? 22.455 2.683 14.968 1.00 97.00 389 VAL A N 1
ATOM 2815 C CA . VAL A 1 389 ? 22.942 4.018 15.335 1.00 97.00 389 VAL A CA 1
ATOM 2816 C C . VAL A 1 389 ? 22.766 4.199 16.852 1.00 97.00 389 VAL A C 1
ATOM 2818 O O . VAL A 1 389 ? 21.653 3.984 17.353 1.00 97.00 389 VAL A O 1
ATOM 2821 N N . PRO A 1 390 ? 23.806 4.595 17.611 1.00 97.00 390 PRO A N 1
ATOM 2822 C CA . PRO A 1 390 ? 23.687 4.815 19.051 1.00 97.00 390 PRO A CA 1
ATOM 2823 C C . PRO A 1 390 ? 22.548 5.783 19.398 1.00 97.00 390 PRO A C 1
ATOM 2825 O O . PRO A 1 390 ? 22.450 6.866 18.829 1.00 97.00 390 PRO A O 1
ATOM 2828 N N . GLY A 1 391 ? 21.675 5.389 20.329 1.00 96.12 391 GLY A N 1
ATOM 2829 C CA . GLY A 1 391 ? 20.537 6.207 20.767 1.00 96.12 391 GLY A CA 1
ATOM 2830 C C . GLY A 1 391 ? 19.326 6.223 19.825 1.00 96.12 391 GLY A C 1
ATOM 2831 O O . GLY A 1 391 ? 18.325 6.844 20.161 1.00 96.12 391 GLY A O 1
ATOM 2832 N N . SER A 1 392 ? 19.364 5.517 18.690 1.00 95.75 392 SER A N 1
ATOM 2833 C CA . SER A 1 392 ? 18.233 5.453 17.744 1.00 95.75 392 SER A CA 1
ATOM 2834 C C . SER A 1 392 ? 17.110 4.493 18.153 1.00 95.75 392 SER A C 1
ATOM 2836 O O . SER A 1 392 ? 16.130 4.347 17.426 1.00 95.75 392 SER A O 1
ATOM 2838 N N . THR A 1 393 ? 17.249 3.790 19.280 1.00 96.75 393 THR A N 1
ATOM 2839 C CA . THR A 1 393 ? 16.274 2.775 19.682 1.00 96.75 393 THR A CA 1
ATOM 2840 C C . THR A 1 393 ? 14.987 3.406 20.200 1.00 96.75 393 THR A C 1
ATOM 2842 O O . THR A 1 393 ? 14.983 4.071 21.233 1.00 96.75 393 THR A O 1
ATOM 2845 N N . ILE A 1 394 ? 13.877 3.109 19.530 1.00 96.94 394 ILE A N 1
ATOM 2846 C CA . ILE A 1 3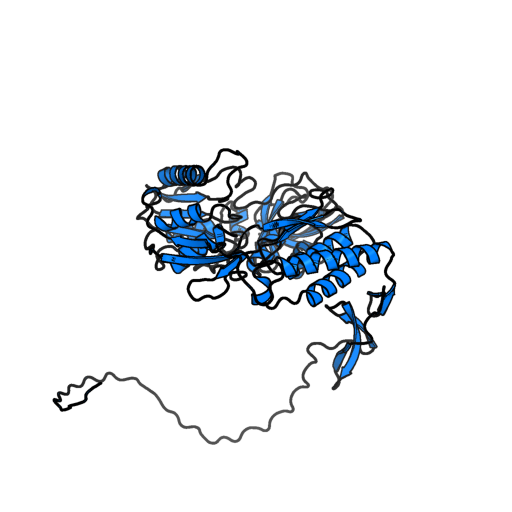94 ? 12.522 3.454 19.959 1.00 96.94 394 ILE A CA 1
ATOM 2847 C C . ILE A 1 394 ? 11.848 2.186 20.481 1.00 96.94 394 ILE A C 1
ATOM 2849 O O . ILE A 1 394 ? 11.938 1.120 19.872 1.00 96.94 394 ILE A O 1
ATOM 2853 N N . THR A 1 395 ? 11.173 2.298 21.625 1.00 97.88 395 THR A N 1
ATOM 2854 C CA . THR A 1 395 ? 10.343 1.222 22.180 1.00 97.88 395 THR A CA 1
ATOM 2855 C C . THR A 1 395 ? 8.880 1.613 22.066 1.00 97.88 395 THR A C 1
ATOM 2857 O O . THR A 1 395 ? 8.444 2.599 22.660 1.00 97.88 395 THR A O 1
ATOM 2860 N N . PHE A 1 396 ? 8.119 0.816 21.328 1.00 98.38 396 PHE A N 1
ATOM 2861 C CA . PHE A 1 396 ? 6.675 0.941 21.227 1.00 98.38 396 PHE A CA 1
ATOM 2862 C C . PHE A 1 396 ? 6.026 0.115 22.331 1.00 98.38 396 PHE A C 1
ATOM 2864 O O . PHE A 1 396 ? 6.316 -1.073 22.486 1.00 98.38 396 PHE A O 1
ATOM 2871 N N . GLN A 1 397 ? 5.167 0.750 23.122 1.00 97.88 397 GLN A N 1
ATOM 2872 C CA . GLN A 1 397 ? 4.507 0.128 24.264 1.00 97.88 397 GLN A CA 1
ATOM 2873 C C . GLN A 1 397 ? 3.055 0.583 24.360 1.00 97.88 397 GLN A C 1
ATOM 2875 O O . GLN A 1 397 ? 2.744 1.742 24.084 1.00 97.88 397 GLN A O 1
ATOM 2880 N N . VAL A 1 398 ? 2.186 -0.318 24.807 1.00 98.25 398 VAL A N 1
ATOM 2881 C CA . VAL A 1 398 ? 0.801 0.007 25.155 1.00 98.25 398 VAL A CA 1
ATOM 2882 C C . VAL A 1 398 ? 0.737 0.300 26.648 1.00 98.25 398 VAL A C 1
ATOM 2884 O O . VAL A 1 398 ? 1.335 -0.397 27.471 1.00 98.25 398 VAL A O 1
ATOM 2887 N N . SER A 1 399 ? 0.035 1.369 27.002 1.00 96.94 399 SER A N 1
ATOM 2888 C CA . SER A 1 399 ? -0.246 1.779 28.380 1.00 96.94 399 SER A CA 1
ATOM 2889 C C . SER A 1 399 ? -1.725 2.118 28.513 1.00 96.94 399 SER A C 1
ATOM 2891 O O . SER A 1 399 ? -2.387 2.347 27.510 1.00 96.94 399 SER A O 1
ATOM 2893 N N . ALA A 1 400 ? -2.238 2.143 29.743 1.00 96.75 400 ALA A N 1
ATOM 2894 C CA . ALA A 1 400 ? -3.631 2.491 30.005 1.00 96.75 400 ALA A CA 1
ATOM 2895 C C . ALA A 1 400 ? -3.957 3.908 29.513 1.00 96.75 400 ALA A C 1
ATOM 2897 O O . ALA A 1 400 ? -3.197 4.836 29.797 1.00 96.75 400 ALA A O 1
ATOM 2898 N N . GLN A 1 401 ? -5.093 4.073 28.832 1.00 96.62 401 GLN A N 1
ATOM 2899 C CA . GLN A 1 401 ? -5.542 5.361 28.302 1.00 96.62 401 GLN A CA 1
ATOM 2900 C C . GLN A 1 401 ? -7.017 5.604 28.607 1.00 96.62 401 GLN A C 1
ATOM 2902 O O . GLN A 1 401 ? -7.914 5.135 27.908 1.00 96.62 401 GLN A O 1
ATOM 2907 N N . SER A 1 402 ? -7.280 6.397 29.645 1.00 95.25 402 SER A N 1
ATOM 2908 C CA . SER A 1 402 ? -8.645 6.719 30.074 1.00 95.25 402 SER A CA 1
ATOM 2909 C C . SER A 1 402 ? -9.435 7.509 29.025 1.00 95.25 402 SER A C 1
ATOM 2911 O O . SER A 1 402 ? -10.646 7.330 28.916 1.00 95.25 402 SER A O 1
ATOM 2913 N N . ARG A 1 403 ? -8.770 8.346 28.216 1.00 97.62 403 ARG A N 1
ATOM 2914 C CA . ARG A 1 403 ? -9.418 9.160 27.170 1.00 97.62 403 ARG A CA 1
ATOM 2915 C C . ARG A 1 403 ? -10.141 8.302 26.126 1.00 97.62 403 ARG A C 1
ATOM 2917 O O . ARG A 1 403 ? -11.246 8.657 25.700 1.00 97.62 403 ARG A O 1
ATOM 2924 N N . PHE A 1 404 ? -9.540 7.163 25.784 1.00 98.12 404 PHE A N 1
ATOM 2925 C CA . PHE A 1 404 ? -10.055 6.187 24.825 1.00 98.12 404 PHE A CA 1
ATOM 2926 C C . PHE A 1 404 ? -10.798 5.016 25.480 1.00 98.12 404 PHE A C 1
ATOM 2928 O O . PHE A 1 404 ? -11.174 4.078 24.785 1.00 98.12 404 PHE A O 1
ATOM 2935 N N . ALA A 1 405 ? -11.017 5.050 26.799 1.00 97.56 405 ALA A N 1
ATOM 2936 C CA . ALA A 1 405 ? -11.634 3.940 27.510 1.00 97.56 405 ALA A CA 1
ATOM 2937 C C . ALA A 1 405 ? -13.049 3.644 26.990 1.00 97.56 405 ALA A C 1
ATOM 2939 O O . ALA A 1 405 ? -13.915 4.526 26.964 1.00 97.56 405 ALA A O 1
ATOM 2940 N N . TYR A 1 406 ? -13.287 2.383 26.636 1.00 97.75 406 TYR A N 1
ATOM 2941 C CA . TYR A 1 406 ? -14.601 1.852 26.301 1.00 97.75 406 TYR A CA 1
ATOM 2942 C C . TYR A 1 406 ? -14.730 0.421 26.832 1.00 97.75 406 TYR A C 1
ATOM 2944 O O . TYR A 1 406 ? -13.903 -0.439 26.546 1.00 97.75 406 TYR A O 1
ATOM 2952 N N . ALA A 1 407 ? -15.768 0.178 27.634 1.00 95.00 407 ALA A N 1
ATOM 2953 C CA . ALA A 1 407 ? -15.974 -1.102 28.315 1.00 95.00 407 ALA A CA 1
ATOM 2954 C C . ALA A 1 407 ? -16.866 -2.085 27.534 1.00 95.00 407 ALA A C 1
ATOM 2956 O O . ALA A 1 407 ? -17.012 -3.232 27.950 1.00 95.00 407 ALA A O 1
ATOM 2957 N N . GLY A 1 408 ? -17.502 -1.632 26.447 1.00 97.12 408 GLY A N 1
ATOM 2958 C CA . GLY A 1 408 ? -18.353 -2.474 25.607 1.00 97.12 408 GLY A CA 1
ATOM 2959 C C . GLY A 1 408 ? -17.554 -3.350 24.640 1.00 97.12 408 GLY A C 1
ATOM 2960 O O . GLY A 1 408 ? -16.325 -3.395 24.676 1.00 97.12 408 GLY A O 1
ATOM 2961 N N . LYS A 1 409 ? -18.262 -4.046 23.746 1.00 98.44 409 LYS A N 1
ATOM 2962 C CA . LYS A 1 409 ? -17.638 -4.925 22.748 1.00 98.44 409 LYS A CA 1
ATOM 2963 C C . LYS A 1 409 ? -16.963 -4.115 21.645 1.00 98.44 409 LYS A C 1
ATOM 2965 O O . LYS A 1 409 ? -17.555 -3.172 21.117 1.00 98.44 409 LYS A O 1
ATOM 2970 N N . VAL A 1 410 ? -15.756 -4.525 21.262 1.00 98.75 410 VAL A N 1
ATOM 2971 C CA . VAL A 1 410 ? -14.976 -3.865 20.213 1.00 98.75 410 VAL A CA 1
ATOM 2972 C C . VAL A 1 410 ? -14.561 -4.867 19.143 1.00 98.75 410 VAL A C 1
ATOM 2974 O O . VAL A 1 410 ? -14.126 -5.975 19.449 1.00 98.75 410 VAL A O 1
ATOM 2977 N N . ALA A 1 411 ? -14.660 -4.448 17.887 1.00 98.81 411 ALA A N 1
ATOM 2978 C CA . ALA A 1 411 ? -14.038 -5.101 16.746 1.00 98.81 411 ALA A CA 1
ATOM 2979 C C . ALA A 1 411 ? -13.252 -4.064 15.943 1.00 98.81 411 ALA A C 1
ATOM 2981 O O . ALA A 1 411 ? -13.481 -2.858 16.048 1.00 98.81 411 ALA A O 1
ATOM 2982 N N . VAL A 1 412 ? -12.305 -4.540 15.153 1.00 98.88 412 VAL A N 1
ATOM 2983 C CA . VAL A 1 412 ? -11.399 -3.723 14.356 1.00 98.88 412 VAL A CA 1
ATOM 2984 C C . VAL A 1 412 ? -11.341 -4.311 12.954 1.00 98.88 412 VAL A C 1
ATOM 2986 O O . VAL A 1 412 ? -11.158 -5.518 12.799 1.00 98.88 412 VAL A O 1
ATOM 2989 N N . ILE A 1 413 ? -11.449 -3.457 11.944 1.00 98.81 413 ILE A N 1
ATOM 2990 C CA . ILE A 1 413 ? -11.308 -3.823 10.541 1.00 98.81 413 ILE A CA 1
ATOM 2991 C C . ILE A 1 413 ? -9.952 -3.354 10.022 1.00 98.81 413 ILE A C 1
ATOM 2993 O O . ILE A 1 413 ? -9.580 -2.196 10.218 1.00 98.81 413 ILE A O 1
ATOM 2997 N N . VAL A 1 414 ? -9.238 -4.247 9.339 1.00 98.69 414 VAL A N 1
ATOM 2998 C CA . VAL A 1 414 ? -7.944 -3.979 8.699 1.00 98.69 414 VAL A CA 1
ATOM 2999 C C . VAL A 1 414 ? -7.862 -4.597 7.303 1.00 98.69 414 VAL A C 1
ATOM 3001 O O . VAL A 1 414 ? -8.634 -5.495 6.953 1.00 98.69 414 VAL A O 1
ATOM 3004 N N . ASP A 1 415 ? -6.920 -4.116 6.496 1.00 98.31 415 ASP A N 1
ATOM 3005 C CA . ASP A 1 415 ? -6.614 -4.673 5.181 1.00 98.31 415 ASP A CA 1
ATOM 3006 C C . ASP A 1 415 ? -5.123 -4.578 4.823 1.00 98.31 415 ASP A C 1
ATOM 3008 O O . ASP A 1 415 ? -4.316 -4.052 5.587 1.00 98.31 415 ASP A O 1
ATOM 3012 N N . GLY A 1 416 ? -4.748 -5.052 3.629 1.00 97.56 416 GLY A N 1
ATOM 3013 C CA . GLY A 1 416 ? -3.362 -5.004 3.153 1.00 97.56 416 GLY A CA 1
ATOM 3014 C C . GLY A 1 416 ? -2.811 -3.590 2.926 1.00 97.56 416 GLY A C 1
ATOM 3015 O O . GLY A 1 416 ? -1.630 -3.448 2.612 1.00 97.56 416 GLY A O 1
ATOM 3016 N N . LEU A 1 417 ? -3.626 -2.540 3.069 1.00 97.38 417 LEU A N 1
ATOM 3017 C CA . LEU A 1 417 ? -3.190 -1.143 3.055 1.00 97.38 417 LEU A CA 1
ATOM 3018 C C . LEU A 1 417 ? -3.140 -0.525 4.460 1.00 97.38 417 LEU A C 1
ATOM 3020 O O . LEU A 1 417 ? -2.615 0.581 4.597 1.00 97.38 417 LEU A O 1
ATOM 3024 N N . THR A 1 418 ? -3.602 -1.220 5.504 1.00 98.19 418 THR A N 1
ATOM 3025 C CA . THR A 1 418 ? -3.287 -0.896 6.899 1.00 98.19 418 THR A CA 1
ATOM 3026 C C . THR A 1 418 ? -1.784 -1.087 7.113 1.00 98.19 418 THR A C 1
ATOM 3028 O O . THR A 1 418 ? -1.296 -2.212 7.180 1.00 98.19 418 THR A O 1
ATOM 3031 N N . THR A 1 419 ? -1.050 0.022 7.184 1.00 97.12 419 THR A N 1
ATOM 3032 C CA . THR A 1 419 ? 0.417 0.076 7.065 1.00 97.12 419 THR A CA 1
ATOM 3033 C C . THR A 1 419 ? 1.029 0.797 8.272 1.00 97.12 419 THR A C 1
ATOM 3035 O O . THR A 1 419 ? 0.394 1.679 8.857 1.00 97.12 419 THR A O 1
ATOM 3038 N N . SER A 1 420 ? 2.283 0.511 8.637 1.00 97.38 420 SER A N 1
ATOM 3039 C CA . SER A 1 420 ? 3.078 1.345 9.557 1.00 97.38 420 SER A CA 1
ATOM 3040 C C . SER A 1 420 ? 2.423 1.476 10.940 1.00 97.38 420 SER A C 1
ATOM 3042 O O . SER A 1 420 ? 2.202 0.470 11.607 1.00 97.38 420 SER A O 1
ATOM 3044 N N . ALA A 1 421 ? 2.069 2.676 11.412 1.00 98.06 421 ALA A N 1
ATOM 3045 C CA . ALA A 1 421 ? 1.302 2.842 12.656 1.00 98.06 421 ALA A CA 1
ATOM 3046 C C . ALA A 1 421 ? 0.021 1.980 12.700 1.00 98.06 421 ALA A C 1
ATOM 3048 O O . ALA A 1 421 ? -0.363 1.529 13.778 1.00 98.06 421 ALA A O 1
ATOM 3049 N N . GLY A 1 422 ? -0.601 1.704 11.547 1.00 98.19 422 GLY A N 1
ATOM 3050 C CA . GLY A 1 422 ? -1.704 0.752 11.421 1.00 98.19 422 GLY A CA 1
ATOM 3051 C C . GLY A 1 422 ? -1.290 -0.701 11.686 1.00 98.19 422 GLY A C 1
ATOM 3052 O O . GLY A 1 422 ? -2.014 -1.415 12.375 1.00 98.19 422 GLY A O 1
ATOM 3053 N N . ASP A 1 423 ? -0.109 -1.126 11.224 1.00 98.62 423 ASP A N 1
ATOM 3054 C CA . ASP A 1 423 ? 0.463 -2.444 11.539 1.00 98.62 423 ASP A CA 1
ATOM 3055 C C . ASP A 1 423 ? 0.742 -2.584 13.045 1.00 98.62 423 ASP A C 1
ATOM 3057 O O . ASP A 1 423 ? 0.362 -3.581 13.660 1.00 98.62 423 ASP A O 1
ATOM 3061 N N . TYR A 1 424 ? 1.336 -1.563 13.679 1.00 98.75 424 TYR A N 1
ATOM 3062 C CA . TYR A 1 424 ? 1.543 -1.555 15.135 1.00 98.75 424 TYR A CA 1
ATOM 3063 C C . TYR A 1 424 ? 0.222 -1.579 15.907 1.00 98.75 424 TYR A C 1
ATOM 3065 O O . TYR A 1 424 ? 0.115 -2.282 16.912 1.00 98.75 424 TYR A O 1
ATOM 3073 N N . PHE A 1 425 ? -0.789 -0.836 15.446 1.00 98.81 425 PHE A N 1
ATOM 3074 C CA . PHE A 1 425 ? -2.129 -0.870 16.024 1.00 98.81 425 PHE A CA 1
ATOM 3075 C C . PHE A 1 425 ? -2.720 -2.280 15.949 1.00 98.81 425 PHE A C 1
ATOM 3077 O O . PHE A 1 425 ? -3.123 -2.825 16.973 1.00 98.81 425 PHE A O 1
ATOM 3084 N N . ALA A 1 426 ? -2.719 -2.904 14.768 1.00 98.75 426 ALA A N 1
ATOM 3085 C CA . ALA A 1 426 ? -3.249 -4.251 14.587 1.00 98.75 426 ALA A CA 1
ATOM 3086 C C . ALA A 1 426 ? -2.479 -5.283 15.424 1.00 98.75 426 ALA A C 1
ATOM 3088 O O . ALA A 1 426 ? -3.088 -6.131 16.079 1.00 98.75 426 ALA A O 1
ATOM 3089 N N . LEU A 1 427 ? -1.147 -5.175 15.481 1.00 98.75 427 LEU A N 1
ATOM 3090 C CA . LEU A 1 427 ? -0.306 -6.052 16.292 1.00 98.75 427 LEU A CA 1
ATOM 3091 C C . LEU A 1 427 ? -0.648 -5.912 17.779 1.00 98.75 427 LEU A C 1
ATOM 3093 O O . LEU A 1 427 ? -0.744 -6.918 18.483 1.00 98.75 427 LEU A O 1
ATOM 3097 N N . ALA A 1 428 ? -0.870 -4.685 18.254 1.00 98.69 428 ALA A N 1
ATOM 3098 C CA . ALA A 1 428 ? -1.301 -4.420 19.621 1.00 98.69 428 ALA A CA 1
ATOM 3099 C C . ALA A 1 428 ? -2.699 -4.985 19.901 1.00 98.69 428 ALA A C 1
ATOM 3101 O O . ALA A 1 428 ? -2.897 -5.614 20.937 1.00 98.69 428 ALA A O 1
ATOM 3102 N N . VAL A 1 429 ? -3.653 -4.834 18.979 1.00 98.69 429 VAL A N 1
ATOM 3103 C CA . VAL A 1 429 ? -4.987 -5.437 19.122 1.00 98.69 429 VAL A CA 1
ATOM 3104 C C . VAL A 1 429 ? -4.873 -6.957 19.253 1.00 98.69 429 VAL A C 1
ATOM 3106 O O . VAL A 1 429 ? -5.386 -7.523 20.217 1.00 98.69 429 VAL A O 1
ATOM 3109 N N . SER A 1 430 ? -4.144 -7.606 18.340 1.00 98.06 430 SER A N 1
ATOM 3110 C CA . SER A 1 430 ? -3.983 -9.065 18.303 1.00 98.06 430 SER A CA 1
ATOM 3111 C C . SER A 1 430 ? -3.283 -9.616 19.549 1.00 98.06 430 SER A C 1
ATOM 3113 O O . SER A 1 430 ? -3.744 -10.577 20.163 1.00 98.06 430 SER A O 1
ATOM 3115 N N . SER A 1 431 ? -2.178 -8.989 19.961 1.00 97.75 431 SER A N 1
ATOM 3116 C CA . SER A 1 431 ? -1.301 -9.541 21.002 1.00 97.75 431 SER A CA 1
ATOM 3117 C C . SER A 1 431 ? -1.570 -9.011 22.408 1.00 97.75 431 SER A C 1
ATOM 3119 O O . SER A 1 431 ? -1.178 -9.656 23.380 1.00 97.75 431 SER A O 1
ATOM 3121 N N . MET A 1 432 ? -2.231 -7.856 22.547 1.00 97.88 432 MET A N 1
ATOM 3122 C CA . MET A 1 432 ? -2.330 -7.161 23.833 1.00 97.88 432 MET A CA 1
ATOM 3123 C C . MET A 1 432 ? -3.749 -7.035 24.377 1.00 97.88 432 MET A C 1
ATOM 3125 O O . MET A 1 432 ? -3.868 -6.558 25.497 1.00 97.88 432 MET A O 1
ATOM 3129 N N . THR A 1 433 ? -4.799 -7.484 23.679 1.00 98.19 433 THR A N 1
ATOM 3130 C CA . THR A 1 433 ? -6.202 -7.405 24.165 1.00 98.19 433 THR A CA 1
ATOM 3131 C C . THR A 1 433 ? -6.744 -8.709 24.764 1.00 98.19 433 THR A C 1
ATOM 3133 O O . THR A 1 433 ? -7.927 -8.815 25.092 1.00 98.19 433 THR A O 1
ATOM 3136 N N . GLY A 1 434 ? -5.902 -9.743 24.878 1.00 95.81 434 GLY A N 1
ATOM 3137 C CA . GLY A 1 434 ? -6.304 -11.047 25.415 1.00 95.81 434 GLY A CA 1
ATOM 3138 C C . GLY A 1 434 ? -7.419 -11.735 24.615 1.00 95.81 434 GLY A C 1
ATOM 3139 O O . GLY A 1 434 ? -8.159 -12.535 25.180 1.00 95.81 434 GLY A O 1
ATOM 3140 N N . GLY A 1 435 ? -7.574 -11.392 23.330 1.00 96.06 435 GLY A N 1
ATOM 3141 C CA . GLY A 1 435 ? -8.615 -11.931 22.450 1.00 96.06 435 GLY A CA 1
ATOM 3142 C C . GLY A 1 435 ? -10.008 -11.319 22.640 1.00 96.06 435 GLY A C 1
ATOM 3143 O O . GLY A 1 435 ? -10.963 -11.818 22.053 1.00 96.06 435 GLY A O 1
ATOM 3144 N N . GLN A 1 436 ? -10.152 -10.255 23.441 1.00 97.81 436 GLN A N 1
ATOM 3145 C CA . GLN A 1 436 ? -11.447 -9.586 23.648 1.00 97.81 436 GLN A CA 1
ATOM 3146 C C . GLN A 1 436 ? -11.837 -8.644 22.505 1.00 97.81 436 GLN A C 1
ATOM 3148 O O . GLN A 1 436 ? -13.005 -8.270 22.396 1.00 97.81 436 GLN A O 1
ATOM 3153 N N . VAL A 1 437 ? -10.877 -8.264 21.660 1.00 98.56 437 VAL A N 1
ATOM 3154 C CA . VAL A 1 437 ? -11.106 -7.433 20.478 1.00 98.56 437 VAL A CA 1
ATOM 3155 C C . VAL A 1 437 ? -10.822 -8.251 19.230 1.00 98.56 437 VAL A C 1
ATOM 3157 O O . VAL A 1 437 ? -9.704 -8.720 19.022 1.00 98.56 437 VAL A O 1
ATOM 3160 N N . ALA A 1 438 ? -11.836 -8.416 18.386 1.00 97.56 438 ALA A N 1
ATOM 3161 C CA . ALA A 1 438 ? -11.698 -9.162 17.144 1.00 97.56 438 ALA A CA 1
ATOM 3162 C C . ALA A 1 438 ? -11.067 -8.295 16.044 1.00 97.56 438 ALA A C 1
ATOM 3164 O O . ALA A 1 438 ? -11.550 -7.197 15.768 1.00 97.56 438 ALA A O 1
ATOM 3165 N N . LEU A 1 439 ? -10.030 -8.816 15.381 1.00 98.44 439 LEU A N 1
ATOM 3166 C CA . LEU A 1 439 ? -9.542 -8.299 14.099 1.00 98.44 439 LEU A CA 1
ATOM 3167 C C . LEU A 1 439 ? -10.293 -8.985 12.952 1.00 98.44 439 LEU A C 1
ATOM 3169 O O . LEU A 1 439 ? -10.377 -10.216 12.917 1.00 98.44 439 LEU A O 1
ATOM 3173 N N . VAL A 1 440 ? -10.800 -8.197 12.009 1.00 98.81 440 VAL A N 1
ATOM 3174 C CA . VAL A 1 440 ? -11.620 -8.637 10.872 1.00 98.81 440 VAL A CA 1
ATOM 3175 C C . VAL A 1 440 ? -11.059 -8.048 9.575 1.00 98.81 440 VAL A C 1
ATOM 3177 O O . VAL A 1 440 ? -10.610 -6.905 9.566 1.00 98.81 440 VAL A O 1
ATOM 3180 N N . GLY A 1 441 ? -11.105 -8.796 8.472 1.00 98.25 441 GLY A N 1
ATOM 3181 C CA . GLY A 1 441 ? -10.740 -8.296 7.142 1.00 98.25 441 GLY A CA 1
ATOM 3182 C C . GLY A 1 441 ? -9.636 -9.114 6.485 1.00 98.25 441 GLY A C 1
ATOM 3183 O O . GLY A 1 441 ? -9.776 -10.325 6.341 1.00 98.25 441 GLY A O 1
ATOM 3184 N N . SER A 1 442 ? -8.553 -8.467 6.058 1.00 98.25 442 SER A N 1
ATOM 3185 C CA . SER A 1 442 ? -7.388 -9.119 5.433 1.00 98.25 442 SER A CA 1
ATOM 3186 C C . SER A 1 442 ? -6.108 -8.853 6.230 1.00 98.25 442 SER A C 1
ATOM 3188 O O . SER A 1 442 ? -6.088 -7.899 7.009 1.00 98.25 442 SER A O 1
ATOM 3190 N N . PRO A 1 443 ? -5.036 -9.649 6.050 1.00 98.56 443 PRO A N 1
ATOM 3191 C CA . PRO A 1 443 ? -3.771 -9.401 6.735 1.00 98.56 443 PRO A CA 1
ATOM 3192 C C . PRO A 1 443 ? -3.265 -7.991 6.457 1.00 98.56 443 PRO A C 1
ATOM 3194 O O . PRO A 1 443 ? -3.385 -7.511 5.325 1.00 98.56 443 PRO A O 1
ATOM 3197 N N . THR A 1 444 ? -2.696 -7.339 7.470 1.00 98.75 444 THR A N 1
ATOM 3198 C CA . THR A 1 444 ? -2.151 -5.984 7.310 1.00 98.75 444 THR A CA 1
ATOM 3199 C C . THR A 1 444 ? -0.948 -5.953 6.370 1.00 98.75 444 THR A C 1
ATOM 3201 O O . THR A 1 444 ? -0.471 -6.990 5.894 1.00 98.75 444 THR A O 1
ATOM 3204 N N . ALA A 1 445 ? -0.435 -4.757 6.081 1.00 98.19 445 ALA A N 1
ATOM 3205 C CA . ALA A 1 445 ? 0.654 -4.612 5.135 1.00 98.19 445 ALA A CA 1
ATOM 3206 C C . ALA A 1 445 ? 1.931 -5.334 5.589 1.00 98.19 445 ALA A C 1
ATOM 3208 O O . ALA A 1 445 ? 2.679 -5.826 4.747 1.00 98.19 445 ALA A O 1
ATOM 3209 N N . GLY A 1 446 ? 2.180 -5.437 6.895 1.00 97.88 446 GLY A N 1
ATOM 3210 C CA . GLY A 1 446 ? 3.432 -5.951 7.439 1.00 97.88 446 GLY A CA 1
ATOM 3211 C C . GLY A 1 446 ? 4.585 -4.984 7.195 1.00 97.88 446 GLY A C 1
ATOM 3212 O O . GLY A 1 446 ? 5.701 -5.421 6.933 1.00 97.88 446 GLY A O 1
ATOM 3213 N N . ALA A 1 447 ? 4.311 -3.683 7.179 1.00 97.38 447 ALA A N 1
ATOM 3214 C CA . ALA A 1 447 ? 5.299 -2.628 7.010 1.00 97.38 447 ALA A CA 1
ATOM 3215 C C . ALA A 1 447 ? 5.594 -2.022 8.387 1.00 97.38 447 ALA A C 1
ATOM 3217 O O . ALA A 1 447 ? 4.888 -1.129 8.852 1.00 97.38 447 ALA A O 1
ATOM 3218 N N . PHE A 1 448 ? 6.624 -2.518 9.065 1.00 97.50 448 PHE A N 1
ATOM 3219 C CA . PHE A 1 448 ? 7.078 -2.074 10.376 1.00 97.50 448 PHE A CA 1
ATOM 3220 C C . PHE A 1 448 ? 8.432 -1.379 10.256 1.00 97.50 448 PHE A C 1
ATOM 3222 O O . PHE A 1 448 ? 9.469 -2.014 10.083 1.00 97.50 448 PHE A O 1
ATOM 3229 N N . GLY A 1 449 ? 8.433 -0.068 10.463 1.00 94.62 449 GLY A N 1
ATOM 3230 C CA . GLY A 1 449 ? 9.614 0.744 10.221 1.00 94.62 449 GLY A CA 1
ATOM 3231 C C . GLY A 1 449 ? 9.293 2.222 10.303 1.00 94.62 449 GLY A C 1
ATOM 3232 O O . GLY A 1 449 ? 8.342 2.626 10.985 1.00 94.62 449 GLY A O 1
ATOM 3233 N N . GLY A 1 450 ? 10.087 3.023 9.605 1.00 89.19 450 GLY A N 1
ATOM 3234 C CA . GLY A 1 450 ? 9.910 4.463 9.519 1.00 89.19 450 GLY A CA 1
ATOM 3235 C C . GLY A 1 450 ? 10.372 4.993 8.171 1.00 89.19 450 GLY A C 1
ATOM 3236 O O . GLY A 1 450 ? 11.218 4.409 7.506 1.00 89.19 450 GLY A O 1
ATOM 3237 N N . VAL A 1 451 ? 9.824 6.131 7.756 1.00 87.31 451 VAL A N 1
ATOM 3238 C CA . VAL A 1 451 ? 10.295 6.790 6.535 1.00 87.31 451 VAL A CA 1
ATOM 3239 C C . VAL A 1 451 ? 11.645 7.438 6.833 1.00 87.31 451 VAL A C 1
ATOM 3241 O O . VAL A 1 451 ? 11.740 8.304 7.705 1.00 87.31 451 VAL A O 1
ATOM 3244 N N . GLY A 1 452 ? 12.692 7.001 6.136 1.00 88.38 452 GLY A N 1
ATOM 3245 C CA . GLY A 1 452 ? 14.023 7.583 6.268 1.00 88.38 452 GLY A CA 1
ATOM 3246 C C . GLY A 1 452 ? 14.249 8.785 5.355 1.00 88.38 452 GLY A C 1
ATOM 3247 O O . GLY A 1 452 ? 13.330 9.387 4.794 1.00 88.38 452 GLY A O 1
ATOM 3248 N N . LYS A 1 453 ? 15.520 9.163 5.212 1.00 89.00 453 LYS A N 1
ATOM 3249 C CA . LYS A 1 453 ? 15.917 10.318 4.404 1.00 89.00 453 LYS A CA 1
ATOM 3250 C C . LYS A 1 453 ? 15.672 10.058 2.903 1.00 89.00 453 LYS A C 1
ATOM 3252 O O . LYS A 1 453 ? 16.002 8.972 2.424 1.00 89.00 453 LYS A O 1
ATOM 3257 N N . PRO A 1 454 ? 15.194 11.059 2.135 1.00 94.44 454 PRO A N 1
ATOM 3258 C CA . PRO A 1 454 ? 15.151 10.965 0.682 1.00 94.44 454 PRO A CA 1
ATOM 3259 C C . PRO A 1 454 ? 16.544 11.087 0.045 1.00 94.44 454 PRO A C 1
ATOM 3261 O O . PRO A 1 454 ? 17.396 11.863 0.493 1.00 94.44 454 PRO A O 1
ATOM 3264 N N . TYR A 1 455 ? 16.742 10.383 -1.062 1.00 96.38 455 TYR A N 1
ATOM 3265 C CA . TYR A 1 455 ? 17.929 10.438 -1.906 1.00 96.38 455 TYR A CA 1
ATOM 3266 C C . TYR A 1 455 ? 17.519 10.695 -3.356 1.00 96.38 455 TYR A C 1
ATOM 3268 O O . TYR A 1 455 ? 16.620 10.036 -3.872 1.00 96.38 455 TYR A O 1
ATOM 3276 N N . ASP A 1 456 ? 18.190 11.639 -4.012 1.00 97.06 456 ASP A N 1
ATOM 3277 C CA . ASP A 1 456 ? 18.013 11.895 -5.441 1.00 97.06 456 ASP A CA 1
ATOM 3278 C C . ASP A 1 456 ? 19.006 11.049 -6.258 1.00 97.06 456 ASP A C 1
ATOM 3280 O O . ASP A 1 456 ? 20.151 10.840 -5.846 1.00 97.06 456 ASP A O 1
ATOM 3284 N N . PHE A 1 457 ? 18.571 10.564 -7.419 1.00 96.00 457 PHE A N 1
ATOM 3285 C CA . PHE A 1 457 ? 19.385 9.817 -8.378 1.00 96.00 457 PHE A CA 1
ATOM 3286 C C . PHE A 1 457 ? 18.804 9.946 -9.792 1.00 96.00 457 PHE A C 1
ATOM 3288 O O . PHE A 1 457 ? 17.752 10.553 -9.992 1.00 96.00 457 PHE A O 1
ATOM 3295 N N . GLY A 1 458 ? 19.476 9.352 -10.777 1.00 92.50 458 GLY A N 1
ATOM 3296 C CA . GLY A 1 458 ? 18.997 9.332 -12.153 1.00 92.50 458 GLY A CA 1
ATOM 3297 C C . GLY A 1 458 ? 19.393 10.594 -12.911 1.00 92.50 458 GLY A C 1
ATOM 3298 O O . GLY A 1 458 ? 18.826 11.667 -12.717 1.00 92.50 458 GLY A O 1
ATOM 3299 N N . LYS A 1 459 ? 20.365 10.474 -13.813 1.00 91.94 459 LYS A N 1
ATOM 3300 C CA . LYS A 1 459 ? 20.842 11.614 -14.606 1.00 91.94 459 LYS A CA 1
ATOM 3301 C C . LYS A 1 459 ? 19.903 11.944 -15.763 1.00 91.94 459 LYS A C 1
ATOM 3303 O O . LYS A 1 459 ? 19.658 13.112 -16.049 1.00 91.94 459 LYS A O 1
ATOM 3308 N N . LEU A 1 460 ? 19.401 10.910 -16.438 1.00 90.88 460 LEU A N 1
ATOM 3309 C CA . LEU A 1 460 ? 18.529 11.043 -17.612 1.00 90.88 460 LEU A CA 1
ATOM 3310 C C . LEU A 1 460 ? 17.066 11.283 -17.228 1.00 90.88 460 LEU A C 1
ATOM 3312 O O . LEU A 1 460 ? 16.367 12.041 -17.893 1.00 90.88 460 LEU A O 1
ATOM 3316 N N . LEU A 1 461 ? 16.633 10.667 -16.129 1.00 93.50 461 LEU A N 1
ATOM 3317 C CA . LEU A 1 461 ? 15.333 10.882 -15.509 1.00 93.50 461 LEU A CA 1
ATOM 3318 C C . LEU A 1 461 ? 15.570 11.147 -14.020 1.00 93.50 461 LEU A C 1
ATOM 3320 O O . LEU A 1 461 ? 15.798 10.187 -13.282 1.00 93.50 461 LEU A O 1
ATOM 3324 N N . PRO A 1 462 ? 15.527 12.415 -13.575 1.00 96.50 462 PRO A N 1
ATOM 3325 C CA . PRO A 1 462 ? 15.676 12.748 -12.168 1.00 96.50 462 PRO A CA 1
ATOM 3326 C C . PRO A 1 462 ? 14.588 12.079 -11.327 1.00 96.50 462 PRO A C 1
ATOM 3328 O O . PRO A 1 462 ? 13.388 12.314 -11.512 1.00 96.50 462 PRO A O 1
ATOM 3331 N N . MET A 1 463 ? 15.026 11.250 -10.392 1.00 97.62 463 MET A N 1
ATOM 3332 C CA . MET A 1 463 ? 14.191 10.496 -9.472 1.00 97.62 463 MET A CA 1
ATOM 3333 C C . MET A 1 463 ? 14.643 10.726 -8.036 1.00 97.62 463 MET A C 1
ATOM 3335 O O . MET A 1 463 ? 15.770 11.136 -7.761 1.00 97.62 463 MET A O 1
ATOM 3339 N N . ARG A 1 464 ? 13.736 10.432 -7.117 1.00 97.56 464 ARG A N 1
ATOM 3340 C CA . ARG A 1 464 ? 13.935 10.449 -5.679 1.00 97.56 464 ARG A CA 1
ATOM 3341 C C . ARG A 1 464 ? 13.390 9.162 -5.092 1.00 97.56 464 ARG A C 1
ATOM 3343 O O . ARG A 1 464 ? 12.338 8.699 -5.522 1.00 97.56 464 ARG A O 1
ATOM 3350 N N . PHE A 1 465 ? 14.072 8.624 -4.096 1.00 97.56 465 PHE A N 1
ATOM 3351 C CA . PHE A 1 465 ? 13.566 7.518 -3.295 1.00 97.56 465 PHE A CA 1
ATOM 3352 C C . PHE A 1 465 ? 13.814 7.766 -1.813 1.00 97.56 465 PHE A C 1
ATOM 3354 O O . PHE A 1 465 ? 14.778 8.445 -1.450 1.00 97.56 465 PHE A O 1
ATOM 3361 N N . THR A 1 466 ? 12.984 7.192 -0.955 1.00 96.81 466 THR A N 1
ATOM 3362 C CA . THR A 1 466 ? 13.271 7.051 0.476 1.00 96.81 466 THR A CA 1
ATOM 3363 C C . THR A 1 466 ? 13.688 5.618 0.794 1.00 96.81 466 THR A C 1
ATOM 3365 O O . THR A 1 466 ? 13.282 4.665 0.127 1.00 96.81 466 THR A O 1
ATOM 3368 N N . ALA A 1 467 ? 14.548 5.468 1.800 1.00 94.81 467 ALA A N 1
ATOM 3369 C CA . ALA A 1 467 ? 14.937 4.170 2.335 1.00 94.81 467 ALA A CA 1
ATOM 3370 C C . ALA A 1 467 ? 14.559 4.094 3.815 1.00 94.81 467 ALA A C 1
ATOM 3372 O O . ALA A 1 467 ? 14.813 5.042 4.556 1.00 94.81 467 ALA A O 1
ATOM 3373 N N . ASP A 1 468 ? 14.007 2.967 4.252 1.00 95.44 468 ASP A N 1
ATOM 3374 C CA . ASP A 1 468 ? 13.716 2.713 5.660 1.00 95.44 468 ASP A CA 1
ATOM 3375 C C . ASP A 1 468 ? 14.969 2.252 6.386 1.00 95.44 468 ASP A C 1
ATOM 3377 O O . ASP A 1 468 ? 15.408 1.112 6.245 1.00 95.44 468 ASP A O 1
ATOM 3381 N N . GLU A 1 469 ? 15.553 3.133 7.187 1.00 96.06 469 GLU A N 1
ATOM 3382 C CA . GLU A 1 469 ? 16.732 2.804 7.986 1.00 96.06 469 GLU A CA 1
ATOM 3383 C C . GLU A 1 469 ? 16.392 1.886 9.169 1.00 96.06 469 GLU A C 1
ATOM 3385 O O . GLU A 1 469 ? 17.292 1.360 9.825 1.00 96.06 469 GLU A O 1
ATOM 3390 N N . SER A 1 470 ? 15.111 1.674 9.462 1.00 96.12 470 SER A N 1
ATOM 3391 C CA . SER A 1 470 ? 14.660 0.983 10.661 1.00 96.12 470 SER A CA 1
ATOM 3392 C C . SER A 1 470 ? 14.761 -0.531 10.525 1.00 96.12 470 SER A C 1
ATOM 3394 O O . SER A 1 470 ? 14.460 -1.138 9.498 1.00 96.12 470 SER A O 1
ATOM 3396 N N . ARG A 1 471 ? 15.135 -1.168 11.631 1.00 96.44 471 ARG A N 1
ATOM 3397 C CA . ARG A 1 471 ? 14.924 -2.592 11.871 1.00 96.44 471 ARG A CA 1
ATOM 3398 C C . ARG A 1 471 ? 14.055 -2.740 13.105 1.00 96.44 471 ARG A C 1
ATOM 3400 O O . ARG A 1 471 ? 14.487 -2.384 14.204 1.00 96.44 471 ARG A O 1
ATOM 3407 N N . CYS A 1 472 ? 12.849 -3.258 12.916 1.00 97.81 472 CYS A N 1
ATOM 3408 C CA . CYS A 1 472 ? 11.857 -3.426 13.969 1.00 97.81 472 CYS A CA 1
ATOM 3409 C C . CYS A 1 472 ? 11.696 -4.896 14.351 1.00 97.81 472 CYS A C 1
ATOM 3411 O O . CYS A 1 472 ? 11.593 -5.758 13.481 1.00 97.81 472 CYS A O 1
ATOM 3413 N N . THR A 1 473 ? 11.659 -5.186 15.649 1.00 97.94 473 THR A N 1
ATOM 3414 C CA . THR A 1 473 ? 11.495 -6.539 16.187 1.00 97.94 473 THR A CA 1
ATOM 3415 C C . THR A 1 473 ? 10.419 -6.590 17.259 1.00 97.94 473 THR A C 1
ATOM 3417 O O . THR A 1 473 ? 10.213 -5.622 17.997 1.00 97.94 473 THR A O 1
ATOM 3420 N N . ASP A 1 474 ? 9.782 -7.749 17.398 1.00 97.31 474 ASP A N 1
ATOM 3421 C CA . ASP A 1 474 ? 8.925 -8.048 18.547 1.00 97.31 474 ASP A CA 1
ATOM 3422 C C . ASP A 1 474 ? 9.766 -8.238 19.837 1.00 97.31 474 ASP A C 1
ATOM 3424 O O . ASP A 1 474 ? 11.005 -8.178 19.792 1.00 97.31 474 ASP A O 1
ATOM 3428 N N . PRO A 1 475 ? 9.146 -8.454 21.015 1.00 96.50 475 PRO A N 1
ATOM 3429 C CA . PRO A 1 475 ? 9.879 -8.607 22.271 1.00 96.50 475 PRO A CA 1
ATOM 3430 C C . PRO A 1 475 ? 10.787 -9.844 22.324 1.00 96.50 475 PRO A C 1
ATOM 3432 O O . PRO A 1 475 ? 11.677 -9.892 23.172 1.00 96.50 475 PRO A O 1
ATOM 3435 N N . THR A 1 476 ? 10.588 -10.823 21.433 1.00 96.06 476 THR A N 1
ATOM 3436 C CA . THR A 1 476 ? 11.443 -12.016 21.304 1.00 96.06 476 THR A CA 1
ATOM 3437 C C . THR A 1 476 ? 12.660 -11.771 20.408 1.00 96.06 476 THR A C 1
ATOM 3439 O O . THR A 1 476 ? 13.580 -12.585 20.382 1.00 96.06 476 THR A O 1
ATOM 3442 N N . GLY A 1 477 ? 12.698 -10.630 19.711 1.00 95.00 477 GLY A N 1
ATOM 3443 C CA . GLY A 1 477 ? 13.768 -10.253 18.793 1.00 95.00 477 GLY A CA 1
ATOM 3444 C C . GLY A 1 477 ? 13.528 -10.675 17.343 1.00 95.00 477 GLY A C 1
ATOM 3445 O O . GLY A 1 477 ? 14.398 -10.431 16.506 1.00 95.00 477 GLY A O 1
ATOM 3446 N N . ALA A 1 478 ? 12.373 -11.265 17.017 1.00 95.38 478 ALA A N 1
ATOM 3447 C CA . ALA A 1 478 ? 12.069 -11.635 15.639 1.00 95.38 478 ALA A CA 1
ATOM 3448 C C . ALA A 1 478 ? 11.681 -10.393 14.802 1.00 95.38 478 ALA A C 1
ATOM 3450 O O . ALA A 1 478 ? 10.961 -9.518 15.300 1.00 95.38 478 ALA A O 1
ATOM 3451 N N . PRO A 1 479 ? 12.154 -10.288 13.544 1.00 95.88 479 PRO A N 1
ATOM 3452 C CA . PRO A 1 479 ? 11.957 -9.115 12.686 1.00 95.88 479 PRO A CA 1
ATOM 3453 C C . PRO A 1 479 ? 10.491 -8.961 12.294 1.00 95.88 479 PRO A C 1
ATOM 3455 O O . PRO A 1 479 ? 9.864 -9.931 11.897 1.00 95.88 479 PRO A O 1
ATOM 3458 N N . LEU A 1 480 ? 9.910 -7.774 12.430 1.00 97.44 480 LEU A N 1
ATOM 3459 C CA . LEU A 1 480 ? 8.487 -7.532 12.157 1.00 97.44 480 LEU A CA 1
ATOM 3460 C C . LEU A 1 480 ? 8.180 -7.271 10.676 1.00 97.44 480 LEU A C 1
ATOM 3462 O O . LEU A 1 480 ? 7.102 -7.634 10.215 1.00 97.44 480 LEU A O 1
ATOM 3466 N N . GLU A 1 481 ? 9.119 -6.691 9.929 1.00 96.88 481 GLU A N 1
ATOM 3467 C CA . GLU A 1 481 ? 8.922 -6.386 8.509 1.00 96.88 481 GLU A CA 1
ATOM 3468 C C . GLU A 1 481 ? 8.505 -7.634 7.715 1.00 96.88 481 GLU A C 1
ATOM 3470 O O . GLU A 1 481 ? 9.024 -8.733 7.925 1.00 96.88 481 GLU A O 1
ATOM 3475 N N . ARG A 1 482 ? 7.557 -7.450 6.790 1.00 95.44 482 ARG A N 1
ATOM 3476 C CA . ARG A 1 482 ? 6.882 -8.472 5.969 1.00 95.44 482 ARG A CA 1
ATOM 3477 C C . ARG A 1 482 ? 5.910 -9.398 6.700 1.00 95.44 482 ARG A C 1
ATOM 3479 O O . ARG A 1 482 ? 5.222 -10.170 6.031 1.00 95.44 482 ARG A O 1
ATOM 3486 N N . ARG A 1 483 ? 5.814 -9.334 8.030 1.00 95.94 483 ARG A N 1
ATOM 3487 C CA . ARG A 1 483 ? 4.849 -10.125 8.807 1.00 95.94 483 ARG A CA 1
ATOM 3488 C C . ARG A 1 483 ? 3.569 -9.323 9.021 1.00 95.94 483 ARG A C 1
ATOM 3490 O O . ARG A 1 483 ? 3.397 -8.707 10.067 1.00 95.94 483 ARG A O 1
ATOM 3497 N N . GLY A 1 484 ? 2.689 -9.317 8.019 1.00 97.25 484 GLY A N 1
ATOM 3498 C CA . GLY A 1 484 ? 1.338 -8.771 8.176 1.00 97.25 484 GLY A CA 1
ATOM 3499 C C . GLY A 1 484 ? 0.620 -9.414 9.365 1.00 97.25 484 GLY A C 1
ATOM 3500 O O . GLY A 1 484 ? 0.820 -10.592 9.663 1.00 97.25 484 GLY A O 1
ATOM 3501 N N . VAL A 1 485 ? -0.187 -8.633 10.076 1.00 98.38 485 VAL A N 1
ATOM 3502 C CA . VAL A 1 485 ? -0.984 -9.114 11.203 1.00 98.38 485 VAL A CA 1
ATOM 3503 C C . VAL A 1 485 ? -2.216 -9.811 10.647 1.00 98.38 485 VAL A C 1
ATOM 3505 O O . VAL A 1 485 ? -3.070 -9.178 10.029 1.00 98.38 485 VAL A O 1
ATOM 3508 N N . GLU A 1 486 ? -2.295 -11.117 10.875 1.00 98.12 486 GLU A N 1
ATOM 3509 C CA . GLU A 1 486 ? -3.428 -11.946 10.473 1.00 98.12 486 GLU A CA 1
ATOM 3510 C C . GLU A 1 486 ? -4.681 -11.594 11.297 1.00 98.12 486 GLU A C 1
ATOM 3512 O O . GLU A 1 486 ? -4.625 -11.607 12.535 1.00 98.12 486 GLU A O 1
ATOM 3517 N N . PRO A 1 487 ? -5.823 -11.280 10.659 1.00 97.75 487 PRO A N 1
ATOM 3518 C CA . PRO A 1 487 ? -7.069 -11.071 11.376 1.00 97.75 487 PRO A CA 1
ATOM 3519 C C . PRO A 1 487 ? -7.618 -12.405 11.896 1.00 97.75 487 PRO A C 1
ATOM 3521 O O . PRO A 1 487 ? -7.492 -13.448 11.256 1.00 97.75 487 PRO A O 1
ATOM 3524 N N . ALA A 1 488 ? -8.309 -12.367 13.036 1.00 96.38 488 ALA A N 1
ATOM 3525 C CA . ALA A 1 488 ? -9.003 -13.540 13.572 1.00 96.38 488 ALA A CA 1
ATOM 3526 C C . ALA A 1 488 ? -10.154 -14.000 12.655 1.00 96.38 488 ALA A C 1
ATOM 3528 O O . ALA A 1 488 ? -10.512 -15.177 12.641 1.00 96.38 488 ALA A O 1
ATOM 3529 N N . HIS A 1 489 ? -10.722 -13.070 11.882 1.00 98.19 489 HIS A N 1
ATOM 3530 C CA . HIS A 1 489 ? -11.783 -13.329 10.917 1.00 98.19 489 HIS A CA 1
ATOM 3531 C C . HIS A 1 489 ? -11.385 -12.794 9.538 1.00 98.19 489 HIS A C 1
ATOM 3533 O O . HIS A 1 489 ? -11.500 -11.595 9.272 1.00 98.19 489 HIS A O 1
ATOM 3539 N N . LEU A 1 490 ? -10.936 -13.688 8.655 1.00 98.25 490 LEU A N 1
ATOM 3540 C CA . LEU A 1 490 ? -10.678 -13.356 7.255 1.00 98.25 490 LEU A CA 1
ATOM 3541 C C . LEU A 1 490 ? -12.003 -13.099 6.527 1.00 98.25 490 LEU A C 1
ATOM 3543 O O . LEU A 1 490 ? -12.846 -13.991 6.430 1.00 98.25 490 LEU A O 1
ATOM 3547 N N . VAL A 1 491 ? -12.187 -11.877 6.028 1.00 98.12 491 VAL A N 1
ATOM 3548 C CA . VAL A 1 491 ? -13.399 -11.443 5.321 1.00 98.12 491 VAL A CA 1
ATOM 3549 C C . VAL A 1 491 ? -12.999 -10.575 4.131 1.00 98.12 491 VAL A C 1
ATOM 3551 O O . VAL A 1 491 ? -12.382 -9.524 4.296 1.00 98.12 491 VAL A O 1
ATOM 3554 N N . GLU A 1 492 ? -13.375 -11.008 2.930 1.00 96.44 492 GLU A N 1
ATOM 3555 C CA . GLU A 1 492 ? -13.235 -10.231 1.694 1.00 96.44 492 GLU A CA 1
ATOM 3556 C C . GLU A 1 492 ? -14.575 -9.577 1.324 1.00 96.44 492 GLU A C 1
ATOM 3558 O O . GLU A 1 492 ? -15.645 -10.118 1.625 1.00 96.44 492 GLU A O 1
ATOM 356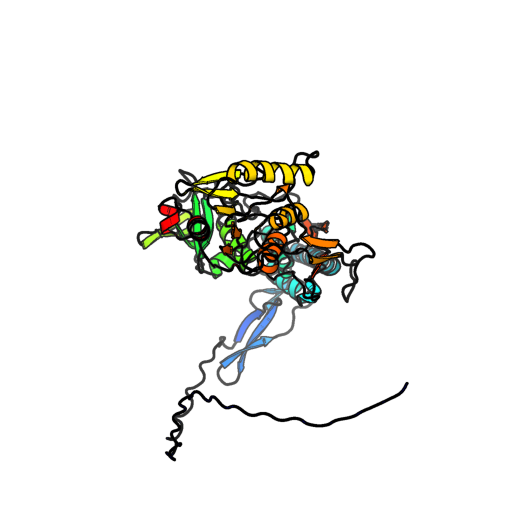3 N N . LEU A 1 493 ? -14.522 -8.434 0.633 1.00 97.19 493 LEU A N 1
ATOM 3564 C CA . LEU A 1 493 ? -15.712 -7.785 0.075 1.00 97.19 493 LEU A CA 1
ATOM 3565 C C . LEU A 1 493 ? -16.437 -8.733 -0.886 1.00 97.19 493 LEU A C 1
ATOM 3567 O O . LEU A 1 493 ? -15.804 -9.307 -1.770 1.00 97.19 493 LEU A O 1
ATOM 3571 N N . GLN A 1 494 ? -17.757 -8.872 -0.743 1.00 98.12 494 GLN A N 1
ATOM 3572 C CA . GLN A 1 494 ? -18.563 -9.647 -1.683 1.00 98.12 494 GLN A CA 1
ATOM 3573 C C . GLN A 1 494 ? -19.132 -8.745 -2.789 1.00 98.12 494 GLN A C 1
ATOM 3575 O O . GLN A 1 494 ? -19.724 -7.703 -2.483 1.00 98.12 494 GLN A O 1
ATOM 3580 N N . PRO A 1 495 ? -18.998 -9.140 -4.069 1.00 98.25 495 PRO A N 1
ATOM 3581 C CA . PRO A 1 495 ? -19.596 -8.440 -5.204 1.00 98.25 495 PRO A CA 1
ATOM 3582 C C . PRO A 1 495 ? -21.086 -8.115 -5.025 1.00 98.25 495 PRO A C 1
ATOM 3584 O O . PRO A 1 495 ? -21.523 -6.998 -5.298 1.00 98.25 495 PRO A O 1
ATOM 3587 N N . GLU A 1 496 ? -21.860 -9.076 -4.520 1.00 98.25 496 GLU A N 1
ATOM 3588 C CA . GLU A 1 496 ? -23.309 -8.975 -4.333 1.00 98.25 496 GLU A CA 1
ATOM 3589 C C . GLU A 1 496 ? -23.675 -7.948 -3.253 1.00 98.25 496 GLU A C 1
ATOM 3591 O O . GLU A 1 496 ? -24.658 -7.218 -3.385 1.00 98.25 496 GLU A O 1
ATOM 3596 N N . ASP A 1 497 ? -22.878 -7.874 -2.183 1.00 98.31 497 ASP A N 1
ATOM 3597 C CA . ASP A 1 497 ? -23.069 -6.888 -1.121 1.00 98.31 497 ASP A CA 1
ATOM 3598 C C . ASP A 1 497 ? -22.759 -5.482 -1.626 1.00 98.31 497 ASP A C 1
ATOM 3600 O O . ASP A 1 497 ? -23.576 -4.580 -1.438 1.00 98.31 497 ASP A O 1
ATOM 3604 N N . LEU A 1 498 ? -21.642 -5.308 -2.339 1.00 97.50 498 LEU A N 1
ATOM 3605 C CA . LEU A 1 498 ? -21.258 -4.020 -2.919 1.00 97.50 498 LEU A CA 1
ATOM 3606 C C . LEU A 1 498 ? -22.321 -3.496 -3.892 1.00 97.50 498 LEU A C 1
ATOM 3608 O O . LEU A 1 498 ? -22.688 -2.322 -3.829 1.00 97.50 498 LEU A O 1
ATOM 3612 N N . GLN A 1 499 ? -22.870 -4.366 -4.745 1.00 97.06 499 GLN A N 1
ATOM 3613 C CA . GLN A 1 499 ? -23.966 -4.002 -5.646 1.00 97.06 499 GLN A CA 1
ATOM 3614 C C . GLN A 1 499 ? -25.236 -3.595 -4.878 1.00 97.06 499 GLN A C 1
ATOM 3616 O O . GLN A 1 499 ? -25.974 -2.714 -5.318 1.00 97.06 499 GLN A O 1
ATOM 3621 N N . ALA A 1 500 ? -25.478 -4.206 -3.716 1.00 97.38 500 ALA A N 1
ATOM 3622 C CA . ALA A 1 500 ? -26.585 -3.875 -2.824 1.00 97.38 500 ALA A CA 1
ATOM 3623 C C . ALA A 1 500 ? -26.298 -2.683 -1.885 1.00 97.38 500 ALA A C 1
ATOM 3625 O O . ALA A 1 500 ? -27.116 -2.400 -1.007 1.00 97.38 500 ALA A O 1
ATOM 3626 N N . GLY A 1 501 ? -25.157 -1.997 -2.030 1.00 95.88 501 GLY A N 1
ATOM 3627 C CA . GLY A 1 501 ? -24.762 -0.881 -1.165 1.00 95.88 501 GLY A CA 1
ATOM 3628 C C . GLY A 1 501 ? -24.407 -1.300 0.266 1.00 95.88 501 GLY A C 1
ATOM 3629 O O . GLY A 1 501 ? -24.514 -0.491 1.188 1.00 95.88 501 GLY A O 1
ATOM 3630 N N . ARG A 1 502 ? -24.022 -2.564 0.467 1.00 96.88 502 ARG A N 1
ATOM 3631 C CA . ARG A 1 502 ? -23.577 -3.120 1.748 1.00 96.88 502 ARG A CA 1
ATOM 3632 C C . ARG A 1 502 ? -22.071 -3.349 1.736 1.00 96.88 502 ARG A C 1
ATOM 3634 O O . ARG A 1 502 ? -21.505 -3.818 0.755 1.00 96.88 502 ARG A O 1
ATOM 3641 N N . ASP A 1 503 ? -21.431 -3.074 2.866 1.00 97.50 503 ASP A N 1
ATOM 3642 C CA . ASP A 1 503 ? -20.027 -3.409 3.084 1.00 97.50 503 ASP A CA 1
ATOM 3643 C C . ASP A 1 503 ? -19.933 -4.717 3.878 1.00 97.50 503 ASP A C 1
ATOM 3645 O O . ASP A 1 503 ? -20.195 -4.740 5.083 1.00 97.50 503 ASP A O 1
ATOM 3649 N N . THR A 1 504 ? -19.561 -5.808 3.201 1.00 98.38 504 THR A N 1
ATOM 3650 C CA . THR A 1 504 ? -19.449 -7.150 3.800 1.00 98.38 504 THR A CA 1
ATOM 3651 C C . THR A 1 504 ? -18.589 -7.157 5.063 1.00 98.38 504 THR A C 1
ATOM 3653 O O . THR A 1 504 ? -18.923 -7.827 6.042 1.00 98.38 504 THR A O 1
ATOM 3656 N N . VAL A 1 505 ? -17.475 -6.420 5.061 1.00 98.38 505 VAL A N 1
ATOM 3657 C CA . VAL A 1 505 ? -16.495 -6.469 6.152 1.00 98.38 505 VAL A CA 1
ATOM 3658 C C . VAL A 1 505 ? -17.022 -5.708 7.367 1.00 98.38 505 VAL A C 1
ATOM 3660 O O . VAL A 1 505 ? -16.908 -6.192 8.496 1.00 98.38 505 VAL A O 1
ATOM 3663 N N . VAL A 1 506 ? -17.681 -4.566 7.143 1.00 98.44 506 VAL A N 1
ATOM 3664 C CA . VAL A 1 506 ? -18.369 -3.821 8.209 1.00 98.44 506 VAL A CA 1
ATOM 3665 C C . VAL A 1 506 ? -19.523 -4.629 8.792 1.00 98.44 506 VAL A C 1
ATOM 3667 O O . VAL A 1 506 ? -19.675 -4.663 10.013 1.00 98.44 506 VAL A O 1
ATOM 3670 N N . GLU A 1 507 ? -20.318 -5.311 7.964 1.00 98.50 507 GLU A N 1
ATOM 3671 C CA . GLU A 1 507 ? -21.401 -6.173 8.453 1.00 98.50 507 GLU A CA 1
ATOM 3672 C C . GLU A 1 507 ? -20.874 -7.329 9.311 1.00 98.50 507 GLU A C 1
ATOM 3674 O O . GLU A 1 507 ? -21.423 -7.595 10.386 1.00 98.50 507 GLU A O 1
ATOM 3679 N N . ALA A 1 508 ? -19.785 -7.974 8.883 1.00 98.62 508 ALA A N 1
ATOM 3680 C CA . ALA A 1 508 ? -19.144 -9.044 9.640 1.00 98.62 508 ALA A CA 1
ATOM 3681 C C . ALA A 1 508 ? -18.620 -8.548 10.997 1.00 98.62 508 ALA A C 1
ATOM 3683 O O . ALA A 1 508 ? -18.901 -9.163 12.025 1.00 98.62 508 ALA A O 1
ATOM 3684 N N . ALA A 1 509 ? -17.919 -7.411 11.029 1.00 98.62 509 ALA A N 1
ATOM 3685 C CA . ALA A 1 509 ? -17.412 -6.833 12.272 1.00 98.62 509 ALA A CA 1
ATOM 3686 C C . ALA A 1 509 ? -18.543 -6.379 13.208 1.00 98.62 509 ALA A C 1
ATOM 3688 O O . ALA A 1 509 ? -18.502 -6.653 14.408 1.00 98.62 509 ALA A O 1
ATOM 3689 N N . ALA A 1 510 ? -19.586 -5.741 12.668 1.00 98.56 510 ALA A N 1
ATOM 3690 C CA . ALA A 1 510 ? -20.744 -5.314 13.446 1.00 98.56 510 ALA A CA 1
ATOM 3691 C C . ALA A 1 510 ? -21.440 -6.508 14.115 1.00 98.56 510 ALA A C 1
ATOM 3693 O O . ALA A 1 510 ? -21.816 -6.418 15.281 1.00 98.56 510 ALA A O 1
ATOM 3694 N N . ALA A 1 511 ? -21.567 -7.644 13.422 1.00 98.44 511 ALA A N 1
ATOM 3695 C CA . ALA A 1 511 ? -22.180 -8.848 13.978 1.00 98.44 511 ALA A CA 1
ATOM 3696 C C . ALA A 1 511 ? -21.456 -9.392 15.227 1.00 98.44 511 ALA A C 1
ATOM 3698 O O . ALA A 1 511 ? -22.110 -9.976 16.088 1.00 98.44 511 ALA A O 1
ATOM 3699 N N . LEU A 1 512 ? -20.143 -9.165 15.362 1.00 98.38 512 LEU A N 1
ATOM 3700 C CA . LEU A 1 512 ? -19.353 -9.601 16.523 1.00 98.38 512 LEU A CA 1
ATOM 3701 C C . LEU A 1 512 ? -19.584 -8.731 17.769 1.00 98.38 512 LEU A C 1
ATOM 3703 O O . LEU A 1 512 ? -19.358 -9.185 18.893 1.00 98.38 512 LEU A O 1
ATOM 3707 N N . VAL A 1 513 ? -20.034 -7.487 17.579 1.00 98.12 513 VAL A N 1
ATOM 3708 C CA . VAL A 1 513 ? -20.153 -6.485 18.653 1.00 98.12 513 VAL A CA 1
ATOM 3709 C C . VAL A 1 513 ? -21.588 -6.067 18.970 1.00 98.12 513 VAL A C 1
ATOM 3711 O O . VAL A 1 513 ? -21.793 -5.280 19.893 1.00 98.12 513 VAL A O 1
ATOM 3714 N N . ARG A 1 514 ? -22.574 -6.593 18.238 1.00 92.19 514 ARG A N 1
ATOM 3715 C CA . ARG A 1 514 ? -23.992 -6.539 18.629 1.00 92.19 514 ARG A CA 1
ATOM 3716 C C . ARG A 1 514 ? -24.220 -7.292 19.944 1.00 92.19 514 ARG A C 1
ATOM 3718 O O . ARG A 1 514 ? -25.131 -6.858 20.680 1.00 92.19 514 ARG A O 1
#